Protein AF-A0A9P8JK04-F1 (afdb_monomer_lite)

Organism: Aureobasidium melanogenum (NCBI:txid46634)

pLDDT: mean 78.96, std 15.53, range [27.73, 97.88]

Sequence (634 aa):
MLDQQSTNPTVRAKPFRICLSLMDRWEVGGLIVPKILLPALKNAHEYSQASSPAQLEEVIRSASLFFDGVESSLIWSRLISVLLSSFDLRRSAEKDSLHGLEFLHFVIDRFDVRDEEMLLRHIPNTLLILLARLASILNEKQDDSERFMTLVLTFAQRLLRLLPPRAFEQDEKDGSHQSIWQAGNCSSVAKSLTQQYTRDDFEDNVTDIERLDRRRTAEYMLQSIIEVLRSALTSDAFTSQLGLITDCFVSIITKTPDSQAFRNADIYDTFKQALGKESLLQDSSIDQSSFLVISSIMSVIVASVAGSQSPYFSHEQVMDLQTHVLNGIWHHLSPFRPKYHVEAVRLIWQLESLTRAEHQVEARLALLVGDQSEVDGPEVASRFTVLWEHTMQSLSPRSEGSGRPLSRRPSVMPASGELGSNVDPERVLTRPLMLLLDSLNAEGTGAADVVRSWLQSLSSLDRVLYILCSKLQNDMDTFAREAGKKEARHRTRRNAEQSLDGVYFCLQHLRNLLRSPNEHMWLTLSNLQFNFSSTSRLGTSKVDAVEFLSRMCLKTLALQGHTIPQSLQHASLTILQTLLECPDSSVLKQLEIDDALISTLSKALKGPIGALQTVYLETISKALRLRATSGQNK

Foldseek 3Di:
DLPDPDQQLVVLQVVLQVLLVQLVVCVRNVVPCLVCVLSNLVSLVVSVVVHDPVSSVSNLVSNQSSVVSDDLLSVLLSLLVLQVVLLVCQPVPVPSSLSSLSSSVVCLVRYDQLPPCSQQPRLLLSLLLLLLSLLVVLVVPDAGDPSSLVSSLVSSVSSLVSHDLCSQPFDPPDPDDPPPDDLPDSNVVSVVSNVVSNDPDPDPPPPDPPRQTSNNSLLSSLLSLLSVQLSVLQDVHCLVCNLSSLLSNLSSLLSRAPHPSLLVSPCLVSLVNSLPPPVLLDPDPSVVSSLSSLLSVLSNQLSQCPRPPDRSDDPVSLVVSLLSSLVSLLSCLFPVNPVCLLVSLVSLLSSCVSVVVPLVSLVSLLVLLLPDDLVCLLRSLSSLLSSVQSVVVLVPPDPPDDDDPPDDDPRVDDCCDRSNPPDDVLVSCLNSLLSLLVVLVDPPGSSVVNNLVSCQVPPVVLSVLVSLLVQLVVLLVLLVVLVPDPPDDVVSVVSNLVSLVSNLSSLVSLLSNLVDDDPVNLVSQQPHWDFDDDPDPDDGDTDGNLVSLLVSLLSLLPDDDPRRDPSSVLSSLSSLQSSLVRPPCPSVLVVPSLVSLVVSVVVPVVDDPVPCVVSSVSSSVSSVVSNVVVVPPD

Radius of gyration: 35.41 Å; chains: 1; bounding box: 81×67×96 Å

Secondary structure (DSSP, 8-state):
-TT-----HHHHHHHHHHHHHHHTSHHHHHHHHHHHHHHHHHHHHHHHHHS-HHHHHHHHHHHHHHHHTS-HHHHHHHHHHHHHHHHHHTTT-HHHHHHHHHHHHHHHHHS----HHIIIIIHHHHHHHHHHHHHHHHHTT----HHHHHHHHHHHHHHHHH--GGGGSPPTT-TT------SS-HHHHHHHHHHHHH-S---S---S-----HHHHHHHHHHHHHHHHHHHHHSSTTGGGHHHHHHHHHHHHTTSTT-HHHHHT-HHHHHHHHHT-GGGSS-STTHHHHHHHHHHHHHHHHHHHSSSSS-SS-HHHHHHHHHHHHHHHHHHTSTT-GGGHHHHHHHHHHHHHHHGGGTHHHHHHHHHHH---TTTHHHHHHHHHHHHHHHHHHHS---S-----------SS----SS-TT--HHHHHHHHHHHHHHGGGSTT-HHHHHHHHHHHH-TTHHHHHHHHHHHHHHHHHHHHHHHT-SS--HHHHHHHHHHHHHHHHHHHHHHHHTTS--HHHHHHHHH-EEEE--SSSS--EEEEHHHHHHHHHHHHHH--STT--HHHHHHHHHHHHHHTT-S-TTTGGGGTHHHHHHHHHHHHTTSS-TTTHHHHHHHHHHHHHHHHGGGS--

Structure (mmCIF, N/CA/C/O backbone):
data_AF-A0A9P8JK04-F1
#
_entry.id   AF-A0A9P8JK04-F1
#
loop_
_atom_site.group_PDB
_atom_site.id
_atom_site.type_symbol
_atom_site.label_atom_id
_atom_site.label_alt_id
_atom_site.label_comp_id
_atom_site.label_asym_id
_atom_site.label_entity_id
_atom_site.label_seq_id
_atom_site.pdbx_PDB_ins_code
_atom_site.Cartn_x
_atom_site.Cartn_y
_atom_site.Cartn_z
_atom_site.occupancy
_atom_site.B_iso_or_equiv
_atom_site.auth_seq_id
_atom_site.auth_comp_id
_atom_site.auth_asym_id
_atom_site.auth_atom_id
_atom_site.pdbx_PDB_model_num
ATOM 1 N N . MET A 1 1 ? -26.302 -12.594 41.861 1.00 75.31 1 MET A N 1
ATOM 2 C CA . MET A 1 1 ? -26.714 -13.441 40.711 1.00 75.31 1 MET A CA 1
ATOM 3 C C . MET A 1 1 ? -25.664 -13.423 39.617 1.00 75.31 1 MET A C 1
ATOM 5 O O . MET A 1 1 ? -25.270 -14.500 39.204 1.00 75.31 1 MET A O 1
ATOM 9 N N . LEU A 1 2 ? -25.191 -12.248 39.182 1.00 79.31 2 LEU A N 1
ATOM 10 C CA . LEU A 1 2 ? -24.079 -12.147 38.227 1.00 79.31 2 LEU A CA 1
ATOM 11 C C . LEU A 1 2 ? -22.809 -12.861 38.733 1.00 79.31 2 LEU A C 1
ATOM 13 O O . LEU A 1 2 ? -22.200 -13.607 37.977 1.00 79.31 2 LEU A O 1
ATOM 17 N N . ASP A 1 3 ? -22.504 -12.781 40.030 1.00 76.75 3 ASP A N 1
ATOM 18 C CA . ASP A 1 3 ? -21.327 -13.453 40.619 1.00 76.75 3 ASP A CA 1
ATOM 19 C C . ASP A 1 3 ? -21.435 -14.991 40.703 1.00 76.75 3 ASP A C 1
ATOM 21 O O . ASP A 1 3 ? -20.492 -15.665 41.113 1.00 76.75 3 ASP A O 1
ATOM 25 N N . GLN A 1 4 ? -22.582 -15.586 40.349 1.00 76.56 4 GLN A N 1
ATOM 26 C CA . GLN A 1 4 ? -22.747 -17.041 40.403 1.00 76.56 4 GLN A CA 1
ATOM 27 C C . GLN A 1 4 ? -22.043 -17.704 39.214 1.00 76.56 4 GLN A C 1
ATOM 29 O O . GLN A 1 4 ? -22.494 -17.607 38.072 1.00 76.56 4 GLN A O 1
ATOM 34 N N . GLN A 1 5 ? -20.971 -18.451 39.491 1.00 73.00 5 GLN A N 1
ATOM 35 C CA . GLN A 1 5 ? -20.204 -19.184 38.482 1.00 73.00 5 GLN A CA 1
ATOM 36 C C . GLN A 1 5 ? -20.902 -20.480 38.017 1.00 73.00 5 GLN A C 1
ATOM 38 O O . GLN A 1 5 ? -20.411 -21.584 38.229 1.00 73.00 5 GLN A O 1
ATOM 43 N N . SER A 1 6 ? -22.076 -20.366 37.388 1.00 78.38 6 SER A N 1
ATOM 44 C CA . SER A 1 6 ? -22.782 -21.518 36.805 1.00 78.38 6 SER A CA 1
ATOM 45 C C . SER A 1 6 ? -22.308 -21.810 35.378 1.00 78.38 6 SER A C 1
ATOM 47 O O . SER A 1 6 ? -22.097 -20.885 34.593 1.00 78.38 6 SER A O 1
ATOM 49 N N . THR A 1 7 ? -22.185 -23.087 35.013 1.00 78.81 7 THR A N 1
ATOM 50 C CA . THR A 1 7 ? -21.961 -23.526 33.623 1.00 78.81 7 THR A CA 1
ATOM 51 C C . THR A 1 7 ? -23.256 -23.571 32.807 1.00 78.81 7 THR A C 1
ATOM 53 O O . THR A 1 7 ? -23.205 -23.609 31.579 1.00 78.81 7 THR A O 1
ATOM 56 N N . ASN A 1 8 ? -24.419 -23.530 33.470 1.00 85.81 8 ASN A N 1
ATOM 57 C CA . ASN A 1 8 ? -25.722 -23.633 32.824 1.00 85.81 8 ASN A CA 1
ATOM 58 C C . ASN A 1 8 ? -26.101 -22.303 32.128 1.00 85.81 8 ASN A C 1
ATOM 60 O O . ASN A 1 8 ? -26.261 -21.286 32.819 1.00 85.81 8 ASN A O 1
ATOM 64 N N . PRO A 1 9 ? -26.295 -22.297 30.793 1.00 87.19 9 PRO A N 1
ATOM 65 C CA . PRO A 1 9 ? -26.578 -21.081 30.031 1.00 87.19 9 PRO A CA 1
ATOM 66 C C . PRO A 1 9 ? -27.892 -20.418 30.453 1.00 87.19 9 PRO A C 1
ATOM 68 O O . PRO A 1 9 ? -27.968 -19.197 30.548 1.00 87.19 9 PRO A O 1
ATOM 71 N N . THR A 1 10 ? -28.914 -21.186 30.829 1.00 87.50 10 THR A N 1
ATOM 72 C CA . THR A 1 10 ? -30.203 -20.632 31.257 1.00 87.50 10 THR A CA 1
ATOM 73 C C . THR A 1 10 ? -30.091 -19.878 32.587 1.00 87.50 10 THR A C 1
ATOM 75 O O . THR A 1 10 ? -30.724 -18.835 32.771 1.00 87.50 10 THR A O 1
ATOM 78 N N . VAL A 1 11 ? -29.247 -20.360 33.510 1.00 87.94 11 VAL A N 1
ATOM 79 C CA . VAL A 1 11 ? -28.956 -19.670 34.782 1.00 87.94 11 VAL A CA 1
ATOM 80 C C . VAL A 1 11 ? -28.175 -18.383 34.520 1.00 87.94 11 VAL A C 1
ATOM 82 O O . VAL A 1 11 ? -28.489 -17.351 35.113 1.00 87.94 11 VAL A O 1
ATOM 85 N N . ARG A 1 12 ? -27.218 -18.421 33.585 1.00 88.44 12 ARG A N 1
ATOM 86 C CA . ARG A 1 12 ? -26.421 -17.260 33.156 1.00 88.44 12 ARG A CA 1
ATOM 87 C C . ARG A 1 12 ? -27.214 -16.225 32.360 1.00 88.44 12 ARG A C 1
ATOM 89 O O . ARG A 1 12 ? -26.926 -15.041 32.463 1.00 88.44 12 ARG A O 1
ATOM 96 N N . ALA A 1 13 ? -28.244 -16.640 31.629 1.00 90.19 13 ALA A N 1
ATOM 97 C CA . ALA A 1 13 ? -29.138 -15.751 30.890 1.00 90.19 13 ALA A CA 1
ATOM 98 C C . ALA A 1 13 ? -30.152 -15.025 31.797 1.00 90.19 13 ALA A C 1
ATOM 100 O O . ALA A 1 13 ? -30.660 -13.959 31.445 1.00 90.19 13 ALA A O 1
ATOM 101 N N . LYS A 1 14 ? -30.473 -15.597 32.967 1.00 91.31 14 LYS A N 1
ATOM 102 C CA . LYS A 1 14 ? -31.517 -15.094 33.873 1.00 91.31 14 LYS A CA 1
ATOM 103 C C . LYS A 1 14 ? -31.311 -13.635 34.327 1.00 91.31 14 LYS A C 1
ATOM 105 O O . LYS A 1 14 ? -32.299 -12.904 34.292 1.00 91.31 14 LYS A O 1
ATOM 110 N N . PRO A 1 15 ? -30.104 -13.175 34.719 1.00 91.12 15 PRO A N 1
ATOM 111 C CA . PRO A 1 15 ? -29.872 -11.776 35.077 1.00 91.12 15 PRO A CA 1
ATOM 112 C C . PRO A 1 15 ? -30.250 -10.802 33.957 1.00 91.12 15 PRO A C 1
ATOM 114 O O . PRO A 1 15 ? -30.950 -9.835 34.227 1.00 91.12 15 PRO A O 1
ATOM 117 N N . PHE A 1 16 ? -29.886 -11.096 32.704 1.00 92.00 16 PHE A N 1
ATOM 118 C CA . PHE A 1 16 ? -30.214 -10.238 31.559 1.00 92.00 16 PHE A CA 1
ATOM 119 C C . PHE A 1 16 ? -31.722 -10.136 31.324 1.00 92.00 16 PHE A C 1
ATOM 121 O O . PHE A 1 16 ? -32.234 -9.047 31.095 1.00 92.00 16 PHE A O 1
ATOM 128 N N . ARG A 1 17 ? -32.458 -11.247 31.465 1.00 91.25 17 ARG A N 1
ATOM 129 C CA . ARG A 1 17 ? -33.930 -11.249 31.355 1.00 91.25 17 ARG A CA 1
ATOM 130 C C . ARG A 1 17 ? -34.595 -10.425 32.460 1.00 91.25 17 ARG A C 1
ATOM 132 O O . ARG A 1 17 ? -35.597 -9.766 32.204 1.00 91.25 17 ARG A O 1
ATOM 139 N N . ILE A 1 18 ? -34.036 -10.448 33.673 1.00 90.31 18 ILE A N 1
ATOM 140 C CA . ILE A 1 18 ? -34.509 -9.607 34.782 1.00 90.31 18 ILE A CA 1
ATOM 141 C C . ILE A 1 18 ? -34.219 -8.135 34.477 1.00 90.31 18 ILE A C 1
ATOM 143 O O . ILE A 1 18 ? -35.125 -7.315 34.584 1.00 90.31 18 ILE A O 1
ATOM 147 N N . CYS A 1 19 ? -32.995 -7.800 34.061 1.00 89.19 19 CYS A N 1
ATOM 148 C CA . CYS A 1 19 ? -32.634 -6.432 33.693 1.00 89.19 19 CYS A CA 1
ATOM 149 C C . CYS A 1 19 ? -33.526 -5.892 32.570 1.00 89.19 19 CYS A C 1
ATOM 151 O O . CYS A 1 19 ? -34.046 -4.793 32.712 1.00 89.19 19 CYS A O 1
ATOM 153 N N . LEU A 1 20 ? -33.796 -6.692 31.536 1.00 88.81 20 LEU A N 1
ATOM 154 C CA . LEU A 1 20 ? -34.736 -6.349 30.468 1.00 88.81 20 LEU A CA 1
ATOM 155 C C . LEU A 1 20 ? -36.134 -6.023 31.019 1.00 88.81 20 LEU A C 1
ATOM 157 O O . LEU A 1 20 ? -36.663 -4.958 30.737 1.00 88.81 20 LEU A O 1
ATOM 161 N N . SER A 1 21 ? -36.689 -6.873 31.893 1.00 88.50 21 SER A N 1
ATOM 162 C CA . SER A 1 21 ? -38.005 -6.614 32.508 1.00 88.50 21 SER A CA 1
ATOM 163 C C . SER A 1 21 ? -38.049 -5.373 33.410 1.00 88.50 21 SER A C 1
ATOM 165 O O . SER A 1 21 ? -39.118 -4.815 33.646 1.00 88.50 21 SER A O 1
ATOM 167 N N . LEU A 1 22 ? -36.900 -4.941 33.946 1.00 86.06 22 LEU A N 1
ATOM 168 C CA . LEU A 1 22 ? -36.801 -3.716 34.741 1.00 86.06 22 LEU A CA 1
ATOM 169 C C . LEU A 1 22 ? -36.769 -2.464 33.861 1.00 86.06 22 LEU A C 1
ATOM 171 O O . LEU A 1 22 ? -37.192 -1.409 34.325 1.00 86.06 22 LEU A O 1
ATOM 175 N N . MET A 1 23 ? -36.302 -2.567 32.615 1.00 80.81 23 MET A N 1
ATOM 176 C CA . MET A 1 23 ? -36.300 -1.436 31.681 1.00 80.81 23 MET A CA 1
ATOM 177 C C . MET A 1 23 ? -37.701 -1.064 31.203 1.00 80.81 23 MET A C 1
ATOM 179 O O . MET A 1 23 ? -37.965 0.117 31.007 1.00 80.81 23 MET A O 1
ATOM 183 N N . ASP A 1 24 ? -38.632 -2.024 31.153 1.00 79.50 24 ASP A N 1
ATOM 184 C CA . ASP A 1 24 ? -40.055 -1.751 30.895 1.00 79.50 24 ASP A CA 1
ATOM 185 C C . ASP A 1 24 ? -40.673 -0.796 31.944 1.00 79.50 24 ASP A C 1
ATOM 187 O O . ASP A 1 24 ? -41.734 -0.211 31.724 1.00 79.50 24 ASP A O 1
ATOM 191 N N . ARG A 1 25 ? -40.014 -0.622 33.101 1.00 85.12 25 ARG A N 1
ATOM 192 C CA . ARG A 1 25 ? -40.372 0.340 34.153 1.00 85.12 25 ARG A CA 1
ATOM 193 C C . ARG A 1 25 ? -39.241 1.340 34.376 1.00 85.12 25 ARG A C 1
ATOM 195 O O . ARG A 1 25 ? -38.474 1.217 35.334 1.00 85.12 25 ARG A O 1
ATOM 202 N N . TRP A 1 26 ? -39.173 2.348 33.511 1.00 75.12 26 TRP A N 1
ATOM 203 C CA . TRP A 1 26 ? -38.112 3.364 33.474 1.00 75.12 26 TRP A CA 1
ATOM 204 C C . TRP A 1 26 ? -37.791 4.015 34.838 1.00 75.12 26 TRP A C 1
ATOM 206 O O . TRP A 1 26 ? -36.623 4.253 35.127 1.00 75.12 26 TRP A O 1
ATOM 216 N N . GLU A 1 27 ? -38.778 4.208 35.721 1.00 78.88 27 GLU A N 1
ATOM 217 C CA . GLU A 1 27 ? -38.606 4.776 37.075 1.00 78.88 27 GLU A CA 1
ATOM 218 C C . GLU A 1 27 ? -37.640 3.964 37.957 1.00 78.88 27 GLU A C 1
ATOM 220 O O . GLU A 1 27 ? -36.903 4.504 38.780 1.00 78.88 27 GLU A O 1
ATOM 225 N N . VAL A 1 28 ? -37.649 2.640 37.787 1.00 80.19 28 VAL A N 1
ATOM 226 C CA . VAL A 1 28 ? -36.801 1.702 38.533 1.00 80.19 28 VAL A CA 1
ATOM 227 C C . VAL A 1 28 ? -35.581 1.324 37.697 1.00 80.19 28 VAL A C 1
ATOM 229 O O . VAL A 1 28 ? -34.461 1.285 38.212 1.00 80.19 28 VAL A O 1
ATOM 232 N N . GLY A 1 29 ? -35.784 1.078 36.399 1.00 79.44 29 GLY A N 1
ATOM 233 C CA . GLY A 1 29 ? -34.726 0.761 35.446 1.00 79.44 29 GLY A CA 1
ATOM 234 C C . GLY A 1 29 ? -33.650 1.845 35.389 1.00 79.44 29 GLY A C 1
ATOM 235 O O . GLY A 1 29 ? -32.470 1.524 35.517 1.00 79.44 29 GLY A O 1
ATOM 236 N N . GLY A 1 30 ? -34.038 3.120 35.318 1.00 78.81 30 GLY A N 1
ATOM 237 C CA . GLY A 1 30 ? -33.115 4.255 35.210 1.00 78.81 30 GLY A CA 1
ATOM 238 C C . GLY A 1 30 ? -32.144 4.394 36.386 1.00 78.81 30 GLY A C 1
ATOM 239 O O . GLY A 1 30 ? -31.010 4.817 36.200 1.00 78.81 30 GLY A O 1
ATOM 240 N N . LEU A 1 31 ? -32.522 3.957 37.593 1.00 82.44 31 LEU A N 1
ATOM 241 C CA . LEU A 1 31 ? -31.644 4.004 38.773 1.00 82.44 31 LEU A CA 1
ATOM 242 C C . LEU A 1 31 ? -30.716 2.786 38.887 1.00 82.44 31 LEU A C 1
ATOM 244 O O . LEU A 1 31 ? -29.639 2.859 39.490 1.00 82.44 31 LEU A O 1
ATOM 248 N N . ILE A 1 32 ? -31.147 1.644 38.350 1.00 85.12 32 ILE A N 1
ATOM 249 C CA . ILE A 1 32 ? -30.476 0.353 38.525 1.00 85.12 32 ILE A CA 1
ATOM 250 C C . ILE A 1 32 ? -29.540 0.050 37.352 1.00 85.12 32 ILE A C 1
ATOM 252 O O . ILE A 1 32 ? -28.391 -0.354 37.561 1.00 85.12 32 ILE A O 1
ATOM 256 N N . VAL A 1 33 ? -30.010 0.246 36.120 1.00 86.06 33 VAL A N 1
ATOM 257 C CA . VAL A 1 33 ? -29.295 -0.107 34.886 1.00 86.06 33 VAL A CA 1
ATOM 258 C C . VAL A 1 33 ? -27.918 0.555 34.803 1.00 86.06 33 VAL A C 1
ATOM 260 O O . VAL A 1 33 ? -26.960 -0.179 34.543 1.00 86.06 33 VAL A O 1
ATOM 263 N N . PRO A 1 34 ? -27.730 1.852 35.136 1.00 85.69 34 PRO A N 1
ATOM 264 C CA . PRO A 1 34 ? -26.405 2.466 35.099 1.00 85.69 34 PRO A CA 1
ATOM 265 C C . PRO A 1 34 ? -25.364 1.762 35.966 1.00 85.69 34 PRO A C 1
ATOM 267 O O . PRO A 1 34 ? -24.182 1.781 35.625 1.00 85.69 34 PRO A O 1
ATOM 270 N N . LYS A 1 35 ? -25.780 1.137 37.074 1.00 86.75 35 LYS A N 1
ATOM 271 C CA . LYS A 1 35 ? -24.888 0.432 38.007 1.00 86.75 35 LYS A CA 1
ATOM 272 C C . LYS A 1 35 ? -24.663 -1.028 37.616 1.00 86.75 35 LYS A C 1
ATOM 274 O O . LYS A 1 35 ? -23.612 -1.579 37.927 1.00 86.75 35 LYS A O 1
ATOM 279 N N . ILE A 1 36 ? -25.631 -1.656 36.946 1.00 90.25 36 ILE A N 1
ATOM 280 C CA . ILE A 1 36 ? -25.599 -3.091 36.621 1.00 90.25 36 ILE A CA 1
ATOM 281 C C . ILE A 1 36 ? -25.078 -3.370 35.208 1.00 90.25 36 ILE A C 1
ATOM 283 O O . ILE A 1 36 ? -24.515 -4.441 34.991 1.00 90.25 36 ILE A O 1
ATOM 287 N N . LEU A 1 37 ? -25.194 -2.424 34.270 1.00 91.44 37 LEU A N 1
ATOM 288 C CA . LEU A 1 37 ? -24.812 -2.615 32.868 1.00 91.44 37 LEU A CA 1
ATOM 289 C C . LEU A 1 37 ? -23.386 -3.157 32.716 1.00 91.44 37 LEU A C 1
ATOM 291 O O . LEU A 1 37 ? -23.182 -4.226 32.143 1.00 91.44 37 LEU A O 1
ATOM 295 N N . LEU A 1 38 ? -22.398 -2.447 33.266 1.00 92.38 38 LEU A N 1
ATOM 296 C CA . LEU A 1 38 ? -20.997 -2.835 33.124 1.00 92.38 38 LEU A CA 1
ATOM 297 C C . LEU A 1 38 ? -20.685 -4.187 33.805 1.00 92.38 38 LEU A C 1
ATOM 299 O O . LEU A 1 38 ? -20.097 -5.042 33.139 1.00 92.38 38 LEU A O 1
ATOM 303 N N . PRO A 1 39 ? -21.102 -4.449 35.064 1.00 93.25 39 PRO A N 1
ATOM 304 C CA . PRO A 1 39 ? -20.987 -5.781 35.667 1.00 93.25 39 PRO A CA 1
ATOM 305 C C . PRO A 1 39 ? -21.652 -6.898 34.853 1.00 93.25 39 PRO A C 1
ATOM 307 O O . PRO A 1 39 ? -21.093 -7.987 34.730 1.00 93.25 39 PRO A O 1
ATOM 310 N N . ALA A 1 40 ? -22.828 -6.643 34.274 1.00 92.62 40 ALA A N 1
ATOM 311 C CA . ALA A 1 40 ? -23.553 -7.632 33.482 1.00 92.62 40 ALA A CA 1
ATOM 312 C C . ALA A 1 40 ? -22.804 -7.983 32.189 1.00 92.62 40 ALA A C 1
ATOM 314 O O . ALA A 1 40 ? -22.634 -9.161 31.875 1.00 92.62 40 ALA A O 1
ATOM 315 N N . LEU A 1 41 ? -22.294 -6.980 31.469 1.00 94.38 41 LEU A N 1
ATOM 316 C CA . LEU A 1 41 ? -21.509 -7.204 30.255 1.00 94.38 41 LEU A CA 1
ATOM 317 C C . LEU A 1 41 ? -20.174 -7.897 30.555 1.00 94.38 41 LEU A C 1
ATOM 319 O O . LEU A 1 41 ? -19.798 -8.820 29.831 1.00 94.38 41 LEU A O 1
ATOM 323 N N . LYS A 1 42 ? -19.474 -7.515 31.634 1.00 93.38 42 LYS A N 1
ATOM 324 C CA . LYS A 1 42 ? -18.245 -8.206 32.066 1.00 93.38 42 LYS A CA 1
ATOM 325 C C . LYS A 1 42 ? -18.510 -9.678 32.375 1.00 93.38 42 LYS A C 1
ATOM 327 O O . LYS A 1 42 ? -17.757 -10.537 31.931 1.00 93.38 42 LYS A O 1
ATOM 332 N N . ASN A 1 43 ? -19.633 -9.985 33.023 1.00 91.56 43 ASN A N 1
ATOM 333 C CA . ASN A 1 43 ? -20.027 -11.369 33.277 1.00 91.56 43 ASN A CA 1
ATOM 334 C C . ASN A 1 43 ? -20.262 -12.170 31.987 1.00 91.56 43 ASN A C 1
ATOM 336 O O . ASN A 1 43 ? -19.874 -13.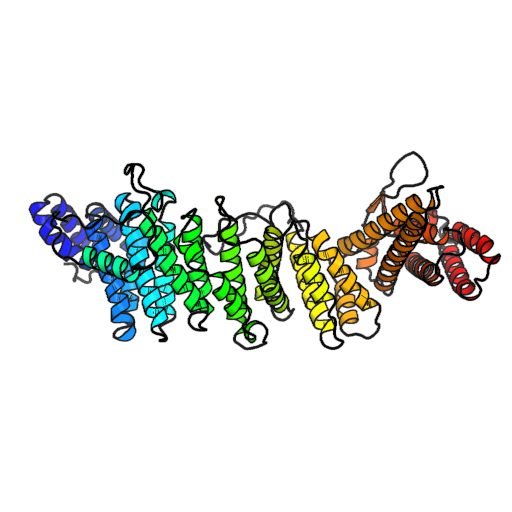336 31.913 1.00 91.56 43 ASN A O 1
ATOM 340 N N . ALA A 1 44 ? -20.866 -11.558 30.960 1.00 92.69 44 ALA A N 1
ATOM 341 C CA . ALA A 1 44 ? -21.007 -12.192 29.647 1.00 92.69 44 ALA A CA 1
ATOM 342 C C . ALA A 1 44 ? -19.642 -12.447 28.988 1.00 92.69 44 ALA A C 1
ATOM 344 O O . ALA A 1 44 ? -19.431 -13.513 28.405 1.00 92.69 44 ALA A O 1
ATOM 345 N N . HIS A 1 45 ? -18.705 -11.504 29.112 1.00 94.31 45 HIS A N 1
ATOM 346 C CA . HIS A 1 45 ? -17.345 -11.661 28.604 1.00 94.31 45 HIS A CA 1
ATOM 347 C C . HIS A 1 45 ? -16.593 -12.799 29.305 1.00 94.31 45 HIS A C 1
ATOM 349 O O . HIS A 1 45 ? -16.072 -13.687 28.632 1.00 94.31 45 HIS A O 1
ATOM 355 N N . GLU A 1 46 ? -16.612 -12.849 30.636 1.00 91.31 46 GLU A N 1
ATOM 356 C CA . GLU A 1 46 ? -16.022 -13.944 31.417 1.00 91.31 46 GLU A CA 1
ATOM 357 C C . GLU A 1 46 ? -16.639 -15.298 31.045 1.00 91.31 46 GLU A C 1
ATOM 359 O O . GLU A 1 46 ? -15.931 -16.286 30.848 1.00 91.31 46 GLU A O 1
ATOM 364 N N . TYR A 1 47 ? -17.966 -15.350 30.879 1.00 91.00 47 TYR A N 1
ATOM 365 C CA . TYR A 1 47 ? -18.642 -16.569 30.443 1.00 91.00 47 TYR A CA 1
ATOM 366 C C . TYR A 1 47 ? -18.193 -17.005 29.042 1.00 91.00 47 TYR A C 1
ATOM 368 O O . TYR A 1 47 ? -18.031 -18.201 28.804 1.00 91.00 47 TYR A O 1
ATOM 376 N N . SER A 1 48 ? -17.927 -16.064 28.129 1.00 90.88 48 SER A N 1
ATOM 377 C CA . SER A 1 48 ? -17.434 -16.367 26.776 1.00 90.88 48 SER A CA 1
ATOM 378 C C . SER A 1 48 ? -16.062 -17.042 26.759 1.00 90.88 48 SER A C 1
ATOM 380 O O . SER A 1 48 ? -15.775 -17.804 25.840 1.00 90.88 48 SER A O 1
ATOM 382 N N . GLN A 1 49 ? -15.243 -16.821 27.790 1.00 88.12 49 GLN A N 1
ATOM 383 C CA . GLN A 1 49 ? -13.929 -17.451 27.920 1.00 88.12 49 GLN A CA 1
ATOM 384 C C . GLN A 1 49 ? -14.013 -18.892 28.449 1.00 88.12 49 GLN A C 1
ATOM 386 O O . GLN A 1 49 ? -13.115 -19.691 28.196 1.00 88.12 49 GLN A O 1
ATOM 391 N N . ALA A 1 50 ? -15.083 -19.236 29.176 1.00 86.06 50 ALA A N 1
ATOM 392 C CA . ALA A 1 50 ? -15.226 -20.521 29.865 1.00 86.06 50 ALA A CA 1
ATOM 393 C C . ALA A 1 50 ? -16.269 -21.471 29.242 1.00 86.06 50 ALA A C 1
ATOM 395 O O . ALA A 1 50 ? -16.365 -22.627 29.657 1.00 86.06 50 ALA A O 1
ATOM 396 N N . SER A 1 51 ? -17.080 -21.001 28.291 1.00 87.62 51 SER A N 1
ATOM 397 C CA . SER A 1 51 ? -18.222 -21.743 27.740 1.00 87.62 51 SER A CA 1
ATOM 398 C C . SER A 1 51 ? -18.008 -22.212 26.301 1.00 87.62 51 SER A C 1
ATOM 400 O O . SER A 1 51 ? -17.174 -21.693 25.560 1.00 87.62 51 SER A O 1
ATOM 402 N N . SER A 1 52 ? -18.785 -23.219 25.890 1.00 88.38 52 SER A N 1
ATOM 403 C CA . SER A 1 52 ? -18.830 -23.643 24.487 1.00 88.38 52 SER A CA 1
ATOM 404 C C . SER A 1 52 ? -19.587 -22.623 23.615 1.00 88.38 52 SER A C 1
ATOM 406 O O . SER A 1 52 ? -20.491 -21.952 24.120 1.00 88.38 52 SER A O 1
ATOM 408 N N . PRO A 1 53 ? -19.305 -22.535 22.297 1.00 87.94 53 PRO A N 1
ATOM 409 C CA . PRO A 1 53 ? -19.945 -21.557 21.411 1.00 87.94 53 PRO A CA 1
ATOM 410 C C . PRO A 1 53 ? -21.482 -21.588 21.437 1.00 87.94 53 PRO A C 1
ATOM 412 O O . PRO A 1 53 ? -22.112 -20.538 21.505 1.00 87.94 53 PRO A O 1
ATOM 415 N N . ALA A 1 54 ? -22.089 -22.780 21.466 1.00 87.25 54 ALA A N 1
ATOM 416 C CA . ALA A 1 54 ? -23.546 -22.933 21.499 1.00 87.25 54 ALA A CA 1
ATOM 417 C C . ALA A 1 54 ? -24.169 -22.451 22.823 1.00 87.25 54 ALA A C 1
ATOM 419 O O . ALA A 1 54 ? -25.239 -21.849 22.834 1.00 87.25 54 ALA A O 1
ATOM 420 N N . GLN A 1 55 ? -23.492 -22.691 23.951 1.00 88.25 55 GLN A N 1
ATOM 421 C CA . GLN A 1 55 ? -23.946 -22.211 25.261 1.00 88.25 55 GLN A CA 1
ATOM 422 C C . GLN A 1 55 ? -23.815 -20.692 25.376 1.00 88.25 55 GLN A C 1
ATOM 424 O O . GLN A 1 55 ? -24.680 -20.034 25.955 1.00 88.25 55 GLN A O 1
ATOM 429 N N . LEU A 1 56 ? -22.747 -20.134 24.803 1.00 90.25 56 LEU A N 1
ATOM 430 C CA . LEU A 1 56 ? -22.543 -18.696 24.742 1.00 90.25 56 LEU A CA 1
ATOM 431 C C . LEU A 1 56 ? -23.664 -18.010 23.954 1.00 90.25 56 LEU A C 1
ATOM 433 O O . LEU A 1 56 ? -24.202 -17.017 24.433 1.00 90.25 56 LEU A O 1
ATOM 437 N N . GLU A 1 57 ? -24.056 -18.543 22.794 1.00 91.31 57 GLU A N 1
ATOM 438 C CA . GLU A 1 57 ? -25.116 -17.952 21.963 1.00 91.31 57 GLU A CA 1
ATOM 439 C C . GLU A 1 57 ? -26.454 -17.802 22.701 1.00 91.31 57 GLU A C 1
ATOM 441 O O . GLU A 1 57 ? -27.120 -16.776 22.557 1.00 91.31 57 GLU A O 1
ATOM 446 N N . GLU A 1 58 ? -26.838 -18.760 23.553 1.00 89.56 58 GLU A N 1
ATOM 447 C CA . GLU A 1 58 ? -28.072 -18.648 24.346 1.00 89.56 58 GLU A CA 1
ATOM 448 C C . GLU A 1 58 ? -28.027 -17.459 25.324 1.00 89.56 58 GLU A C 1
ATOM 450 O O . GLU A 1 58 ? -29.016 -16.725 25.479 1.00 89.56 58 GLU A O 1
ATOM 455 N N . VAL A 1 59 ? -26.879 -17.260 25.979 1.00 92.38 59 VAL A N 1
ATOM 456 C CA . VAL A 1 59 ? -26.665 -16.157 26.924 1.00 92.38 59 VAL A CA 1
ATOM 457 C C . VAL A 1 59 ? -26.587 -14.831 26.179 1.00 92.38 59 VAL A C 1
ATOM 459 O O . VAL A 1 59 ? -27.289 -13.893 26.560 1.00 92.38 59 VAL A O 1
ATOM 462 N N . ILE A 1 60 ? -25.816 -14.773 25.087 1.00 94.50 60 ILE A N 1
ATOM 463 C CA . ILE A 1 60 ? -25.679 -13.578 24.248 1.00 94.50 60 ILE A CA 1
ATOM 464 C C . ILE A 1 60 ? -27.034 -13.148 23.705 1.00 94.50 60 ILE A C 1
ATOM 466 O O . ILE A 1 60 ? -27.354 -11.980 23.830 1.00 94.50 60 ILE A O 1
ATOM 470 N N . ARG A 1 61 ? -27.903 -14.060 23.251 1.00 93.62 61 ARG A N 1
ATOM 471 C CA . ARG A 1 61 ? -29.256 -13.691 22.797 1.00 93.62 61 ARG A CA 1
ATOM 472 C C . ARG A 1 61 ? -30.050 -12.922 23.857 1.00 93.62 61 ARG A C 1
ATOM 474 O O . ARG A 1 61 ? -30.772 -11.988 23.529 1.00 93.62 61 ARG A O 1
ATOM 481 N N . SER A 1 62 ? -29.946 -13.320 25.127 1.00 94.00 62 SER A N 1
ATOM 482 C CA . SER A 1 62 ? -30.637 -12.619 26.221 1.00 94.00 62 SER A CA 1
ATOM 483 C C . SER A 1 62 ? -29.929 -11.312 26.595 1.00 94.00 62 SER A C 1
ATOM 485 O O . SER A 1 62 ? -30.595 -10.342 26.942 1.00 94.00 62 SER A O 1
ATOM 487 N N . ALA A 1 63 ? -28.597 -11.286 26.521 1.00 94.75 63 ALA A N 1
ATOM 488 C CA . ALA A 1 63 ? -27.798 -10.095 26.780 1.00 94.75 63 ALA A CA 1
ATOM 489 C C . ALA A 1 63 ? -27.980 -9.023 25.695 1.00 94.75 63 ALA A C 1
ATOM 491 O O . ALA A 1 63 ? -28.064 -7.853 26.046 1.00 94.75 63 ALA A O 1
ATOM 492 N N . SER A 1 64 ? -28.087 -9.404 24.419 1.00 95.06 64 SER A N 1
ATOM 493 C CA . SER A 1 64 ? -28.341 -8.499 23.293 1.00 95.06 64 SER A CA 1
ATOM 494 C C . SER A 1 64 ? -29.688 -7.806 23.448 1.00 95.06 64 SER A C 1
ATOM 496 O O . SER A 1 64 ? -29.726 -6.591 23.430 1.00 95.06 64 SER A O 1
ATOM 498 N N . LEU A 1 65 ? -30.763 -8.542 23.761 1.00 92.94 65 LEU A N 1
ATOM 499 C CA . LEU A 1 65 ? -32.073 -7.922 24.012 1.00 92.94 65 LEU A CA 1
ATOM 500 C C . LEU A 1 65 ? -32.043 -6.905 25.160 1.00 92.94 65 LEU A C 1
ATOM 502 O O . LEU A 1 65 ? -32.730 -5.893 25.104 1.00 92.94 65 LEU A O 1
ATOM 506 N N . PHE A 1 66 ? -31.271 -7.185 26.214 1.00 92.94 66 PHE A N 1
ATOM 507 C CA . PHE A 1 66 ? -31.048 -6.210 27.277 1.00 92.94 66 PHE A CA 1
ATOM 508 C C . PHE A 1 66 ? -30.261 -5.002 26.759 1.00 92.94 66 PHE A C 1
ATOM 510 O O . PHE A 1 66 ? -30.696 -3.884 26.983 1.00 92.94 66 PHE A O 1
ATOM 517 N N . PHE A 1 67 ? -29.149 -5.223 26.056 1.00 94.44 67 PHE A N 1
ATOM 518 C CA . PHE A 1 67 ? -28.301 -4.170 25.496 1.00 94.44 67 PHE A CA 1
ATOM 519 C C . PHE A 1 67 ? -29.070 -3.234 24.554 1.00 94.44 67 PHE A C 1
ATOM 521 O O . PHE A 1 67 ? -28.962 -2.024 24.702 1.00 94.44 67 PHE A O 1
ATOM 528 N N . ASP A 1 68 ? -29.893 -3.787 23.662 1.00 92.31 68 ASP A N 1
ATOM 529 C CA . ASP A 1 68 ? -30.651 -3.044 22.648 1.00 92.31 68 ASP A CA 1
ATOM 530 C C . ASP A 1 68 ? -31.699 -2.094 23.252 1.00 92.31 68 ASP A C 1
ATOM 532 O O . ASP A 1 68 ? -32.139 -1.160 22.589 1.00 92.31 68 ASP A O 1
ATOM 536 N N . GLY A 1 69 ? -32.124 -2.322 24.499 1.00 88.94 69 GLY A N 1
ATOM 537 C CA . GLY A 1 69 ? -33.046 -1.417 25.188 1.00 88.94 69 GLY A CA 1
ATOM 538 C C . GLY A 1 69 ? -32.371 -0.442 26.160 1.00 88.94 69 GLY A C 1
ATOM 539 O O . GLY A 1 69 ? -33.076 0.300 26.842 1.00 88.94 69 GLY A O 1
ATOM 540 N N . VAL A 1 70 ? -31.038 -0.448 26.265 1.00 90.31 70 VAL A N 1
ATOM 541 C CA . VAL A 1 70 ? -30.287 0.525 27.072 1.00 90.31 70 VAL A CA 1
ATOM 542 C C . VAL A 1 70 ? -29.941 1.740 26.215 1.00 90.31 70 VAL A C 1
ATOM 544 O O . VAL A 1 70 ? -29.566 1.609 25.055 1.00 90.31 70 VAL A O 1
ATOM 547 N N . GLU A 1 71 ? -30.009 2.933 26.803 1.00 88.62 71 GLU A N 1
ATOM 548 C CA . GLU A 1 71 ? -29.646 4.176 26.122 1.00 88.62 71 GLU A CA 1
ATOM 549 C C . GLU A 1 71 ? -28.192 4.180 25.621 1.00 88.62 71 GLU A C 1
ATOM 551 O O . GLU A 1 71 ? -27.245 3.866 26.355 1.00 88.62 71 GLU A O 1
ATOM 556 N N . SER A 1 72 ? -28.013 4.626 24.375 1.00 91.31 72 SER A N 1
ATOM 557 C CA . SER A 1 72 ? -26.718 4.750 23.701 1.00 91.31 72 SER A CA 1
ATOM 558 C C . SER A 1 72 ? -25.701 5.556 24.518 1.00 91.31 72 SER A C 1
ATOM 560 O O . SER A 1 72 ? -24.562 5.120 24.706 1.00 91.31 72 SER A O 1
ATOM 562 N N . SER A 1 73 ? -26.112 6.689 25.087 1.00 88.62 73 SER A N 1
ATOM 563 C CA . SER A 1 73 ? -25.257 7.549 25.916 1.00 88.62 73 SER A CA 1
ATOM 564 C C . SER A 1 73 ? -24.665 6.811 27.126 1.00 88.62 73 SER A C 1
ATOM 566 O O . SER A 1 73 ? -23.471 6.949 27.413 1.00 88.62 73 SER A O 1
ATOM 568 N N . LEU A 1 74 ? -25.468 5.976 27.792 1.00 88.94 74 LEU A N 1
ATOM 569 C CA . LEU A 1 74 ? -25.070 5.184 28.951 1.00 88.94 74 LEU A CA 1
ATOM 570 C C . LEU A 1 74 ? -24.160 4.013 28.573 1.00 88.94 74 LEU A C 1
ATOM 572 O O . LEU A 1 74 ? -23.195 3.725 29.283 1.00 88.94 74 LEU A O 1
ATOM 576 N N . ILE A 1 75 ? -24.438 3.341 27.455 1.00 93.00 75 ILE A N 1
ATOM 577 C CA . ILE A 1 75 ? -23.550 2.296 26.933 1.00 93.00 75 ILE A CA 1
ATOM 578 C C . ILE A 1 75 ? -22.161 2.893 26.705 1.00 93.00 75 ILE A C 1
ATOM 580 O O . ILE A 1 75 ? -21.167 2.408 27.253 1.00 93.00 75 ILE A O 1
ATOM 584 N N . TRP A 1 76 ? -22.087 3.981 25.942 1.00 93.75 76 TRP A N 1
ATOM 585 C CA . TRP A 1 76 ? -20.813 4.560 25.537 1.00 93.75 76 TRP A CA 1
ATOM 586 C C . TRP A 1 76 ? -20.068 5.253 26.679 1.00 93.75 76 TRP A C 1
ATOM 588 O O . TRP A 1 76 ? -18.841 5.171 26.706 1.00 93.75 76 TRP A O 1
ATOM 598 N N . SER A 1 77 ? -20.750 5.823 27.679 1.00 91.94 77 SER A N 1
ATOM 599 C CA . SER A 1 77 ? -20.083 6.319 28.894 1.00 91.94 77 SER A CA 1
ATOM 600 C C . SER A 1 77 ? -19.365 5.195 29.648 1.00 91.94 77 SER A C 1
ATOM 602 O O . SER A 1 77 ? -18.205 5.340 30.045 1.00 91.94 77 SER A O 1
ATOM 604 N N . ARG A 1 78 ? -20.007 4.023 29.779 1.00 93.25 78 ARG A N 1
ATOM 605 C CA . ARG A 1 78 ? -19.402 2.848 30.417 1.00 93.25 78 ARG A CA 1
ATOM 606 C C . ARG A 1 78 ? -18.256 2.283 29.585 1.00 93.25 78 ARG A C 1
ATOM 608 O O . ARG A 1 78 ? -17.210 1.983 30.159 1.00 93.25 78 ARG A O 1
ATOM 615 N N . LEU A 1 79 ? -18.385 2.194 28.262 1.00 95.56 79 LEU A N 1
ATOM 616 C CA . LEU A 1 79 ? -17.288 1.739 27.396 1.00 95.56 79 LEU A CA 1
ATOM 617 C C . LEU A 1 79 ? -16.086 2.695 27.421 1.00 95.56 79 LEU A C 1
ATOM 619 O O . LEU A 1 79 ? -14.953 2.239 27.574 1.00 95.56 79 LEU A O 1
ATOM 623 N N . ILE A 1 80 ? -16.315 4.010 27.365 1.00 95.19 80 ILE A N 1
ATOM 624 C CA . ILE A 1 80 ? -15.253 5.019 27.492 1.00 95.19 80 ILE A CA 1
ATOM 625 C C . ILE A 1 80 ? -14.578 4.914 28.863 1.00 95.19 80 ILE A C 1
ATOM 627 O O . ILE A 1 80 ? -13.353 4.963 28.939 1.00 95.19 80 ILE A O 1
ATOM 631 N N . SER A 1 81 ? -15.335 4.690 29.943 1.00 94.25 81 SER A N 1
ATOM 632 C CA . SER A 1 81 ? -14.741 4.496 31.274 1.00 94.25 81 SER A CA 1
ATOM 633 C C . SER A 1 81 ? -13.780 3.299 31.318 1.00 94.25 81 SER A C 1
ATOM 635 O O . SER A 1 81 ? -12.689 3.408 31.878 1.00 94.25 81 SER A O 1
ATOM 637 N N . VAL A 1 82 ? -14.128 2.185 30.656 1.00 96.31 82 VAL A N 1
ATOM 638 C CA . VAL A 1 82 ? -13.243 1.017 30.553 1.00 96.31 82 VAL A CA 1
ATOM 639 C C . VAL A 1 82 ? -12.012 1.351 29.718 1.00 96.31 82 VAL A C 1
ATOM 641 O O . VAL A 1 82 ? -10.902 1.072 30.160 1.00 96.31 82 VAL A O 1
ATOM 644 N N . LEU A 1 83 ? -12.186 2.008 28.568 1.00 96.81 83 LEU A N 1
ATOM 645 C CA . LEU A 1 83 ? -11.082 2.439 27.709 1.00 96.81 83 LEU A CA 1
ATOM 646 C C . LEU A 1 83 ? -10.066 3.296 28.477 1.00 96.81 83 LEU A C 1
ATOM 648 O O . LEU A 1 83 ? -8.868 3.016 28.447 1.00 96.81 83 LEU A O 1
ATOM 652 N N . LEU A 1 84 ? -10.539 4.319 29.190 1.00 95.19 84 LEU A N 1
ATOM 653 C CA . LEU A 1 84 ? -9.687 5.212 29.976 1.00 95.19 84 LEU A CA 1
ATOM 654 C C . LEU A 1 84 ? -8.993 4.458 31.114 1.00 95.19 84 LEU A C 1
ATOM 656 O O . LEU A 1 84 ? -7.786 4.612 31.287 1.00 95.19 84 LEU A O 1
ATOM 660 N N . SER A 1 85 ? -9.713 3.571 31.811 1.00 94.94 85 SER A N 1
ATOM 661 C CA . SER A 1 85 ? -9.118 2.727 32.851 1.00 94.94 85 SER A CA 1
ATOM 662 C C . SER A 1 85 ? -8.024 1.805 32.303 1.00 94.94 85 SER A C 1
ATOM 664 O O . SER A 1 85 ? -6.989 1.647 32.946 1.00 94.94 85 SER A O 1
ATOM 666 N N . SER A 1 86 ? -8.183 1.262 31.090 1.00 95.75 86 SER A N 1
ATOM 667 C CA . SER A 1 86 ? -7.146 0.465 30.429 1.00 95.75 86 SER A CA 1
ATOM 668 C C . SER A 1 86 ? -5.901 1.299 30.136 1.00 95.75 86 SER A C 1
ATOM 670 O O . SER A 1 86 ? -4.788 0.821 30.352 1.00 95.75 86 SER A O 1
ATOM 672 N N . PHE A 1 87 ? -6.056 2.552 29.703 1.00 93.81 87 PHE A N 1
ATOM 673 C CA . PHE A 1 87 ? -4.920 3.458 29.538 1.00 93.81 87 PHE A CA 1
ATOM 674 C C . PHE A 1 87 ? -4.240 3.788 30.872 1.00 93.81 87 PHE A C 1
ATOM 676 O O . PHE A 1 87 ? -3.012 3.803 30.932 1.00 93.81 87 PHE A O 1
ATOM 683 N N . ASP A 1 88 ? -4.995 4.040 31.939 1.00 92.62 88 ASP A N 1
ATOM 684 C CA . ASP A 1 88 ? -4.437 4.420 33.243 1.00 92.62 88 ASP A CA 1
ATOM 685 C C . ASP A 1 88 ? -3.729 3.238 33.934 1.00 92.62 88 ASP A C 1
ATOM 687 O O . ASP A 1 88 ? -2.649 3.401 34.504 1.00 92.62 88 ASP A O 1
ATOM 691 N N . LEU A 1 89 ? -4.281 2.025 33.813 1.00 92.19 89 LEU A N 1
ATOM 692 C CA . LEU A 1 89 ? -3.728 0.791 34.383 1.00 92.19 89 LEU A CA 1
ATOM 693 C C . LEU A 1 89 ? -2.598 0.170 33.551 1.00 92.19 89 LEU A C 1
ATOM 695 O O . LEU A 1 89 ? -1.984 -0.795 34.003 1.00 92.19 89 LEU A O 1
ATOM 699 N N . ARG A 1 90 ? -2.292 0.708 32.359 1.00 90.88 90 ARG A N 1
ATOM 700 C CA . ARG A 1 90 ? -1.361 0.096 31.387 1.00 90.88 90 ARG A CA 1
ATOM 701 C C . ARG A 1 90 ? 0.001 -0.294 31.979 1.00 90.88 90 ARG A C 1
ATOM 703 O O . ARG A 1 90 ? 0.580 -1.284 31.551 1.00 90.88 90 ARG A O 1
ATOM 710 N N . ARG A 1 91 ? 0.490 0.455 32.979 1.00 86.94 91 ARG A N 1
ATOM 711 C CA . ARG A 1 91 ? 1.787 0.215 33.645 1.00 86.94 91 ARG A CA 1
ATOM 712 C C . ARG A 1 91 ? 1.665 -0.441 35.020 1.00 86.94 91 ARG A C 1
ATOM 714 O O . ARG A 1 91 ? 2.518 -1.239 35.389 1.00 86.94 91 ARG A O 1
ATOM 721 N N . SER A 1 92 ? 0.643 -0.089 35.799 1.00 90.62 92 SER A N 1
ATOM 722 C CA . SER A 1 92 ? 0.481 -0.573 37.178 1.00 90.62 92 SER A CA 1
ATOM 723 C C . SER A 1 92 ? -0.178 -1.952 37.255 1.00 90.62 92 SER A C 1
ATOM 725 O O . SER A 1 92 ? 0.116 -2.713 38.174 1.00 90.62 92 SER A O 1
ATOM 727 N N . ALA A 1 93 ? -1.041 -2.284 36.293 1.00 92.19 93 ALA A N 1
ATOM 728 C CA . ALA A 1 93 ? -1.772 -3.543 36.221 1.00 92.19 93 ALA A CA 1
ATOM 729 C C . ALA A 1 93 ? -2.012 -3.942 34.752 1.00 92.19 93 ALA A C 1
ATOM 731 O O . ALA A 1 93 ? -3.141 -3.936 34.260 1.00 92.19 93 ALA A O 1
ATOM 732 N N . GLU A 1 94 ? -0.937 -4.303 34.037 1.00 91.12 94 GLU A N 1
ATOM 733 C CA . GLU A 1 94 ? -0.984 -4.614 32.596 1.00 91.12 94 GLU A CA 1
ATOM 734 C C . GLU A 1 94 ? -2.042 -5.677 32.254 1.00 91.12 94 GLU A C 1
ATOM 736 O O . GLU A 1 94 ? -2.781 -5.529 31.285 1.00 91.12 94 GLU A O 1
ATOM 741 N N . LYS A 1 95 ? -2.180 -6.728 33.074 1.00 92.50 95 LYS A N 1
ATOM 742 C CA . LYS A 1 95 ? -3.192 -7.776 32.851 1.00 92.50 95 LYS A CA 1
ATOM 743 C C . LYS A 1 95 ? -4.616 -7.225 32.864 1.00 92.50 95 LYS A C 1
ATOM 745 O O . LYS A 1 95 ? -5.403 -7.581 31.992 1.00 92.50 95 LYS A O 1
ATOM 750 N N . ASP A 1 96 ? -4.924 -6.344 33.812 1.00 93.75 96 ASP A N 1
ATOM 751 C CA . ASP A 1 96 ? -6.251 -5.737 33.938 1.00 93.75 96 ASP A CA 1
ATOM 752 C C . ASP A 1 96 ? -6.504 -4.747 32.795 1.00 93.75 96 ASP A C 1
ATOM 754 O O . ASP A 1 96 ? -7.602 -4.698 32.241 1.00 93.75 96 ASP A O 1
ATOM 758 N N . SER A 1 97 ? -5.463 -4.016 32.380 1.00 94.81 97 SER A N 1
ATOM 759 C CA . SER A 1 97 ? -5.498 -3.140 31.207 1.00 94.81 97 SER A CA 1
ATOM 760 C C . SER A 1 97 ? -5.831 -3.911 29.925 1.00 94.81 97 SER A C 1
ATOM 762 O O . SER A 1 97 ? -6.784 -3.550 29.223 1.00 94.81 97 SER A O 1
ATOM 764 N N . LEU A 1 98 ? -5.102 -5.002 29.656 1.00 95.88 98 LEU A N 1
ATOM 765 C CA . LEU A 1 98 ? -5.319 -5.875 28.499 1.00 95.88 98 LEU A CA 1
ATOM 766 C C . LEU A 1 98 ? -6.704 -6.528 28.541 1.00 95.88 98 LEU A C 1
ATOM 768 O O . LEU A 1 98 ? -7.394 -6.544 27.524 1.00 95.88 98 LEU A O 1
ATOM 772 N N . HIS A 1 99 ? -7.141 -7.001 29.711 1.00 95.31 99 HIS A N 1
ATOM 773 C CA . HIS A 1 99 ? -8.469 -7.585 29.880 1.00 95.31 99 HIS A CA 1
ATOM 774 C C . HIS A 1 99 ? -9.586 -6.566 29.607 1.00 95.31 99 HIS A C 1
ATOM 776 O O . HIS A 1 99 ? -10.585 -6.893 28.968 1.00 95.31 99 HIS A O 1
ATOM 782 N N . GLY A 1 100 ? -9.402 -5.306 30.018 1.00 96.50 100 GLY A N 1
ATOM 783 C CA . GLY A 1 100 ? -10.318 -4.216 29.679 1.00 96.50 100 GLY A CA 1
ATOM 784 C C . GLY A 1 100 ? -10.426 -3.975 28.169 1.00 96.50 100 GLY A C 1
ATOM 785 O O . GLY A 1 100 ? -11.532 -3.820 27.653 1.00 96.50 100 GLY A O 1
ATOM 786 N N . LEU A 1 101 ? -9.310 -4.022 27.435 1.00 97.31 101 LEU A N 1
ATOM 787 C CA . LEU A 1 101 ? -9.314 -3.889 25.972 1.00 97.31 101 LEU A CA 1
ATOM 788 C C . LEU A 1 101 ? -9.960 -5.101 25.280 1.00 97.31 101 LEU A C 1
ATOM 790 O O . LEU A 1 101 ? -10.750 -4.934 24.352 1.00 97.31 101 LEU A O 1
ATOM 794 N N . GLU A 1 102 ? -9.673 -6.320 25.741 1.00 97.25 102 GLU A N 1
ATOM 795 C CA . GLU A 1 102 ? -10.304 -7.552 25.243 1.00 97.25 102 GLU A CA 1
ATOM 796 C C . GLU A 1 102 ? -11.823 -7.543 25.466 1.00 97.25 102 GLU A C 1
ATOM 798 O O . GLU A 1 102 ? -12.587 -7.944 24.582 1.00 97.25 102 GLU A O 1
ATOM 803 N N . PHE A 1 103 ? -12.271 -7.010 26.604 1.00 97.50 103 PHE A N 1
ATOM 804 C CA . PHE A 1 103 ? -13.681 -6.769 26.882 1.00 97.50 103 PHE A CA 1
ATOM 805 C C . PHE A 1 103 ? -14.305 -5.783 25.881 1.00 97.50 103 PHE A C 1
ATOM 807 O O . PHE A 1 103 ? -15.376 -6.063 25.344 1.00 97.50 103 PHE A O 1
ATOM 814 N N . LEU A 1 104 ? -13.643 -4.661 25.577 1.00 97.88 104 LEU A N 1
ATOM 815 C CA . LEU A 1 104 ? -14.143 -3.700 24.585 1.00 97.88 104 LEU A CA 1
ATOM 816 C C . LEU A 1 104 ? -14.283 -4.333 23.195 1.00 97.88 104 LEU A C 1
ATOM 818 O O . LEU A 1 104 ? -15.306 -4.157 22.534 1.00 97.88 104 LEU A O 1
ATOM 822 N N . HIS A 1 105 ? -13.293 -5.123 22.774 1.00 97.19 105 HIS A N 1
ATOM 823 C CA . HIS A 1 105 ? -13.370 -5.900 21.537 1.00 97.19 105 HIS A CA 1
ATOM 824 C C . HIS A 1 105 ? -14.558 -6.862 21.528 1.00 97.19 105 HIS A C 1
ATOM 826 O O . HIS A 1 105 ? -15.285 -6.928 20.538 1.00 97.19 105 HIS A O 1
ATOM 832 N N . PHE A 1 106 ? -14.774 -7.579 22.631 1.00 96.81 106 PHE A N 1
ATOM 833 C CA . PHE A 1 106 ? -15.909 -8.481 22.780 1.00 96.81 106 PHE A CA 1
ATOM 834 C C . PHE A 1 106 ? -17.249 -7.752 22.651 1.00 96.81 106 PHE A C 1
ATOM 836 O O . PHE A 1 106 ? -18.139 -8.263 21.972 1.00 96.81 106 PHE A O 1
ATOM 843 N N . VAL A 1 107 ? -17.395 -6.566 23.254 1.00 97.12 107 VAL A N 1
ATOM 844 C CA . VAL A 1 107 ? -18.646 -5.800 23.161 1.00 97.12 107 VAL A CA 1
ATOM 845 C C . VAL A 1 107 ? -18.935 -5.406 21.711 1.00 97.12 107 VAL A C 1
ATOM 847 O O . VAL A 1 107 ? -20.023 -5.682 21.213 1.00 97.12 107 VAL A O 1
ATOM 850 N N . ILE A 1 108 ? -17.950 -4.840 21.008 1.00 96.19 108 ILE A N 1
ATOM 851 C CA . ILE A 1 108 ? -18.117 -4.418 19.608 1.00 96.19 108 ILE A CA 1
ATOM 852 C C . ILE A 1 108 ? -18.384 -5.602 18.663 1.00 96.19 108 ILE A C 1
ATOM 854 O O . ILE A 1 108 ? -19.067 -5.437 17.655 1.00 96.19 108 ILE A O 1
ATOM 858 N N . ASP A 1 109 ? -17.875 -6.797 18.975 1.00 94.25 109 ASP A N 1
ATOM 859 C CA . ASP A 1 109 ? -18.074 -7.987 18.137 1.00 94.25 109 ASP A CA 1
ATOM 860 C C . ASP A 1 109 ? -19.420 -8.691 18.366 1.00 94.25 109 ASP A C 1
ATOM 862 O O . ASP A 1 109 ? -19.884 -9.421 17.487 1.00 94.25 109 ASP A O 1
ATOM 866 N N . ARG A 1 110 ? -20.015 -8.562 19.560 1.00 94.56 110 ARG A N 1
ATOM 867 C CA . ARG A 1 110 ? -21.173 -9.374 19.978 1.00 94.56 110 ARG A CA 1
ATOM 868 C C . ARG A 1 110 ? -22.484 -8.612 20.085 1.00 94.56 110 ARG A C 1
ATOM 870 O O . ARG A 1 110 ? -23.530 -9.254 20.031 1.00 94.56 110 ARG A O 1
ATOM 877 N N . PHE A 1 111 ? -22.436 -7.297 20.246 1.00 95.69 111 PHE A N 1
ATOM 878 C CA . PHE A 1 111 ? -23.621 -6.464 20.431 1.00 95.69 111 PHE A CA 1
ATOM 879 C C . PHE A 1 111 ? -23.836 -5.549 19.227 1.00 95.69 111 PHE A C 1
ATOM 881 O O . PHE A 1 111 ? -22.881 -5.189 18.535 1.00 95.69 111 PHE A O 1
ATOM 888 N N . ASP A 1 112 ? -25.095 -5.199 18.955 1.00 92.69 112 ASP A N 1
ATOM 889 C CA . ASP A 1 112 ? -25.413 -4.308 17.847 1.00 92.69 112 ASP A CA 1
ATOM 890 C C . ASP A 1 112 ? -25.130 -2.856 18.237 1.00 92.69 112 ASP A C 1
ATOM 892 O O . ASP A 1 112 ? -25.801 -2.268 19.076 1.00 92.69 112 ASP A O 1
ATOM 896 N N . VAL A 1 113 ? -24.099 -2.279 17.627 1.00 92.56 113 VAL A N 1
ATOM 897 C CA . VAL A 1 113 ? -23.673 -0.887 17.838 1.00 92.56 113 VAL A CA 1
ATOM 898 C C . VAL A 1 113 ? -23.946 -0.013 16.611 1.00 92.56 113 VAL A C 1
ATOM 900 O O . VAL A 1 113 ? -23.263 0.987 16.384 1.00 92.56 113 VAL A O 1
ATOM 903 N N . ARG A 1 114 ? -24.899 -0.426 15.764 1.00 89.56 114 ARG A N 1
ATOM 904 C CA . ARG A 1 114 ? -25.224 0.229 14.485 1.00 89.56 114 ARG A CA 1
ATOM 905 C C . ARG A 1 114 ? -26.405 1.191 14.559 1.00 89.56 114 ARG A C 1
ATOM 907 O O . ARG A 1 114 ? -26.836 1.683 13.517 1.00 89.56 114 ARG A O 1
ATOM 914 N N . ASP A 1 115 ? -26.906 1.465 15.758 1.00 90.94 115 ASP A N 1
ATOM 915 C CA . ASP A 1 115 ? -27.884 2.525 15.975 1.00 90.94 115 ASP A CA 1
ATOM 916 C C . ASP A 1 115 ? -27.335 3.879 15.478 1.00 90.94 115 ASP A C 1
ATOM 918 O O . ASP A 1 115 ? -26.137 4.166 15.574 1.00 90.94 115 ASP A O 1
ATOM 922 N N . GLU A 1 116 ? -28.204 4.708 14.904 1.00 89.12 116 GLU A N 1
ATOM 923 C CA . GLU A 1 116 ? -27.829 5.942 14.216 1.00 89.12 116 GLU A CA 1
ATOM 924 C C . GLU A 1 116 ? -27.144 6.932 15.167 1.00 89.12 116 GLU A C 1
ATOM 926 O O . GLU A 1 116 ? -26.120 7.518 14.803 1.00 89.12 116 GLU A O 1
ATOM 931 N N . GLU A 1 117 ? -27.620 7.054 16.412 1.00 89.38 117 GLU A N 1
ATOM 932 C CA . GLU A 1 117 ? -26.954 7.892 17.416 1.00 89.38 117 GLU A CA 1
ATOM 933 C C . GLU A 1 117 ? -25.548 7.361 17.746 1.00 89.38 117 GLU A C 1
ATOM 935 O O . GLU A 1 117 ? -24.584 8.132 17.819 1.00 89.38 117 GLU A O 1
ATOM 940 N N . MET A 1 118 ? -25.385 6.042 17.884 1.00 93.19 118 MET A N 1
ATOM 941 C CA . MET A 1 118 ? -24.075 5.437 18.141 1.00 93.19 118 MET A CA 1
ATOM 942 C C . MET A 1 118 ? -23.101 5.701 16.988 1.00 93.19 118 MET A C 1
ATOM 944 O O . MET A 1 118 ? -21.972 6.138 17.231 1.00 93.19 118 MET A O 1
ATOM 948 N N . LEU A 1 119 ? -23.544 5.494 15.744 1.00 93.19 119 LEU A N 1
ATOM 949 C CA . LEU A 1 119 ? -22.734 5.669 14.536 1.00 93.19 119 LEU A CA 1
ATOM 950 C C . LEU A 1 119 ? -22.334 7.128 14.284 1.00 93.19 119 LEU A C 1
ATOM 952 O O . LEU A 1 119 ? -21.210 7.379 13.851 1.00 93.19 119 LEU A O 1
ATOM 956 N N . LEU A 1 120 ? -23.236 8.084 14.523 1.00 90.38 120 LEU A N 1
ATOM 957 C CA . LEU A 1 120 ? -23.011 9.495 14.191 1.00 90.38 120 LEU A CA 1
ATOM 958 C C . LEU A 1 120 ? -22.419 10.310 15.345 1.00 90.38 120 LEU A C 1
ATOM 960 O O . LEU A 1 120 ? -21.825 11.358 15.096 1.00 90.38 120 LEU A O 1
ATOM 964 N N . ARG A 1 121 ? -22.562 9.852 16.596 1.00 88.50 121 ARG A N 1
ATOM 965 C CA . ARG A 1 121 ? -22.161 10.620 17.784 1.00 88.50 121 ARG A CA 1
ATOM 966 C C . ARG A 1 121 ? -21.160 9.888 18.658 1.00 88.50 121 ARG A C 1
ATOM 968 O O . ARG A 1 121 ? -20.072 10.403 18.915 1.00 88.50 121 ARG A O 1
ATOM 975 N N . HIS A 1 122 ? -21.507 8.711 19.161 1.00 91.88 122 HIS A N 1
ATOM 976 C CA . HIS A 1 122 ? -20.719 8.094 20.226 1.00 91.88 122 HIS A CA 1
ATOM 977 C C . HIS A 1 122 ? -19.454 7.390 19.725 1.00 91.88 122 HIS A C 1
ATOM 979 O O . HIS A 1 122 ? -18.393 7.543 20.336 1.00 91.88 122 HIS A O 1
ATOM 985 N N . ILE A 1 123 ? -19.522 6.686 18.593 1.00 95.19 123 ILE A N 1
ATOM 986 C CA . ILE A 1 123 ? -18.354 6.042 17.977 1.00 95.19 123 ILE A CA 1
ATOM 987 C C . ILE A 1 123 ? -17.317 7.087 17.527 1.00 95.19 123 ILE A C 1
ATOM 989 O O . ILE A 1 123 ? -16.152 6.932 17.907 1.00 95.19 123 ILE A O 1
ATOM 993 N N . PRO A 1 124 ? -17.680 8.172 16.803 1.00 94.06 124 PRO A N 1
ATOM 994 C CA . PRO A 1 124 ? -16.728 9.227 16.450 1.00 94.06 124 PRO A CA 1
ATOM 995 C C . PRO A 1 124 ? -16.059 9.872 17.670 1.00 94.06 124 PRO A C 1
ATOM 997 O O . PRO A 1 124 ? -14.840 10.045 17.683 1.00 94.06 124 PRO A O 1
ATOM 1000 N N . ASN A 1 125 ? -16.828 10.164 18.726 1.00 92.69 125 ASN A N 1
ATOM 1001 C CA . ASN A 1 125 ? -16.292 10.736 19.964 1.00 92.69 125 ASN A CA 1
ATOM 1002 C C . ASN A 1 125 ? -15.349 9.772 20.690 1.00 92.69 125 ASN A C 1
ATOM 1004 O O . ASN A 1 125 ? -14.284 10.179 21.151 1.00 92.69 125 ASN A O 1
ATOM 1008 N N . THR A 1 126 ? -15.705 8.488 20.759 1.00 95.31 126 THR A N 1
ATOM 1009 C CA . THR A 1 126 ? -14.853 7.455 21.365 1.00 95.31 126 THR A CA 1
ATOM 1010 C C . THR A 1 126 ? -13.542 7.312 20.599 1.00 95.31 126 THR A C 1
ATOM 1012 O O . THR A 1 126 ? -12.481 7.223 21.213 1.00 95.31 126 THR A O 1
ATOM 1015 N N . LEU A 1 127 ? -13.592 7.351 19.264 1.00 95.81 127 LEU A N 1
ATOM 1016 C CA . LEU A 1 127 ? -12.404 7.355 18.411 1.00 95.81 127 LEU A CA 1
ATOM 1017 C C . LEU A 1 127 ? -11.517 8.577 18.651 1.00 95.81 127 LEU A C 1
ATOM 1019 O O . LEU A 1 127 ? -10.306 8.422 18.781 1.00 95.81 127 LEU A O 1
ATOM 1023 N N . LEU A 1 128 ? -12.101 9.774 18.748 1.00 94.75 128 LEU A N 1
ATOM 1024 C CA . LEU A 1 128 ? -11.350 10.992 19.054 1.00 94.75 128 LEU A CA 1
ATOM 1025 C C . LEU A 1 128 ? -10.668 10.900 20.428 1.00 94.75 128 LEU A C 1
ATOM 1027 O O . LEU A 1 128 ? -9.473 11.166 20.534 1.00 94.75 128 LEU A O 1
ATOM 1031 N N . ILE A 1 129 ? -11.392 10.469 21.467 1.00 94.88 129 ILE A N 1
ATOM 1032 C CA . ILE A 1 129 ? -10.826 10.267 22.810 1.00 94.88 129 ILE A CA 1
ATOM 1033 C C . ILE A 1 129 ? -9.678 9.250 22.757 1.00 94.88 129 ILE A C 1
ATOM 1035 O O . ILE A 1 129 ? -8.602 9.515 23.291 1.00 94.88 129 ILE A O 1
ATOM 1039 N N . LEU A 1 130 ? -9.879 8.111 22.087 1.00 96.44 130 LEU A N 1
ATOM 1040 C CA . LEU A 1 130 ? -8.866 7.067 21.938 1.00 96.44 130 LEU A CA 1
ATOM 1041 C C . LEU A 1 130 ? -7.602 7.600 21.264 1.00 96.44 130 LEU A C 1
ATOM 1043 O O . LEU A 1 130 ? -6.508 7.421 21.796 1.00 96.44 130 LEU A O 1
ATOM 1047 N N . LEU A 1 131 ? -7.739 8.257 20.110 1.00 94.94 131 LEU A N 1
ATOM 1048 C CA . LEU A 1 131 ? -6.602 8.750 19.333 1.00 94.94 131 LEU A CA 1
ATOM 1049 C C . LEU A 1 131 ? -5.870 9.887 20.049 1.00 94.94 131 LEU A C 1
ATOM 1051 O O . LEU A 1 131 ? -4.643 9.909 20.035 1.00 94.94 131 LEU A O 1
ATOM 1055 N N . ALA A 1 132 ? -6.587 10.779 20.736 1.00 93.31 132 ALA A N 1
ATOM 1056 C CA . ALA A 1 132 ? -5.972 11.828 21.546 1.00 93.31 132 ALA A CA 1
ATOM 1057 C C . ALA A 1 132 ? -5.188 11.248 22.740 1.00 93.31 132 ALA A C 1
ATOM 1059 O O . ALA A 1 132 ? -4.096 11.722 23.061 1.00 93.31 132 ALA A O 1
ATOM 1060 N N . ARG A 1 133 ? -5.708 10.195 23.390 1.00 92.12 133 ARG A N 1
ATOM 1061 C CA . ARG A 1 133 ? -4.981 9.472 24.450 1.00 92.12 133 ARG A CA 1
ATOM 1062 C C . ARG A 1 133 ? -3.759 8.744 23.894 1.00 92.12 133 ARG A C 1
ATOM 1064 O O . ARG A 1 133 ? -2.704 8.798 24.520 1.00 92.12 133 ARG A O 1
ATOM 1071 N N . LEU A 1 134 ? -3.883 8.124 22.722 1.00 91.44 134 LEU A N 1
ATOM 1072 C CA . LEU A 1 134 ? -2.776 7.460 22.038 1.00 91.44 134 LEU A CA 1
ATOM 1073 C C . LEU A 1 134 ? -1.656 8.452 21.687 1.00 91.44 134 LEU A C 1
ATOM 1075 O O . LEU A 1 134 ? -0.501 8.196 22.011 1.00 91.44 134 LEU A O 1
ATOM 1079 N N . ALA A 1 135 ? -1.998 9.608 21.107 1.00 89.94 135 ALA A N 1
ATOM 1080 C CA . ALA A 1 135 ? -1.048 10.678 20.798 1.00 89.94 135 ALA A CA 1
ATOM 1081 C C . ALA A 1 135 ? -0.299 11.157 22.054 1.00 89.94 135 ALA A C 1
ATOM 1083 O O . ALA A 1 135 ? 0.928 11.247 22.058 1.00 89.94 135 ALA A O 1
ATOM 1084 N N . SER A 1 136 ? -1.030 11.380 23.154 1.00 88.69 136 SER A N 1
ATOM 1085 C CA . SER A 1 136 ? -0.438 11.788 24.432 1.00 88.69 136 SER A CA 1
ATOM 1086 C C . SER A 1 136 ? 0.587 10.780 24.948 1.00 88.69 136 SER A C 1
ATOM 1088 O O . SER A 1 136 ? 1.630 11.188 25.444 1.00 88.69 136 SER A O 1
ATOM 1090 N N . ILE A 1 137 ? 0.296 9.483 24.848 1.00 87.00 137 ILE A N 1
ATOM 1091 C CA . ILE A 1 137 ? 1.161 8.427 25.382 1.00 87.00 137 ILE A CA 1
ATOM 1092 C C . ILE A 1 137 ? 2.416 8.252 24.531 1.00 87.00 137 ILE A C 1
ATOM 1094 O O . ILE A 1 137 ? 3.510 8.135 25.076 1.00 87.00 137 ILE A O 1
ATOM 1098 N N . LEU A 1 138 ? 2.290 8.329 23.206 1.00 81.25 138 LEU A N 1
ATOM 1099 C CA . LEU A 1 138 ? 3.443 8.268 22.306 1.00 81.25 138 LEU A CA 1
ATOM 1100 C C . LEU A 1 138 ? 4.430 9.420 22.538 1.00 81.25 138 LEU A C 1
ATOM 1102 O O . LEU A 1 138 ? 5.640 9.241 22.398 1.00 81.25 138 LEU A O 1
ATOM 1106 N N . ASN A 1 139 ? 3.935 10.582 22.967 1.00 77.19 139 ASN A N 1
ATOM 1107 C CA . ASN A 1 139 ? 4.777 11.716 23.338 1.00 77.19 139 ASN A CA 1
ATOM 1108 C C . ASN A 1 139 ? 5.503 11.537 24.683 1.00 77.19 139 ASN A C 1
ATOM 1110 O O . ASN A 1 139 ? 6.498 12.222 24.923 1.00 77.19 139 ASN A O 1
ATOM 1114 N N . GLU A 1 140 ? 5.063 10.621 25.555 1.00 80.06 140 GLU A N 1
ATOM 1115 C CA . GLU A 1 140 ? 5.729 10.354 26.839 1.00 80.06 140 GLU A CA 1
ATOM 1116 C C . GLU A 1 140 ? 7.095 9.658 26.670 1.00 80.06 140 GLU A C 1
ATOM 1118 O O . GLU A 1 140 ? 7.852 9.597 27.639 1.00 80.06 140 GLU A O 1
ATOM 1123 N N . LYS A 1 141 ? 7.444 9.183 25.458 1.00 66.88 141 LYS A N 1
ATOM 1124 C CA . LYS A 1 141 ? 8.714 8.500 25.122 1.00 66.88 141 LYS A CA 1
ATOM 1125 C C . LYS A 1 141 ? 9.047 7.326 26.057 1.00 66.88 141 LYS A C 1
ATOM 1127 O O . LYS A 1 141 ? 10.196 7.153 26.461 1.00 66.88 141 LYS A O 1
ATOM 1132 N N . GLN A 1 142 ? 8.042 6.537 26.422 1.00 70.19 142 GLN A N 1
ATOM 1133 C CA . GLN A 1 142 ? 8.211 5.327 27.228 1.00 70.19 142 GLN A CA 1
ATOM 1134 C C . GLN A 1 142 ? 7.756 4.110 26.424 1.00 70.19 142 GLN A C 1
ATOM 1136 O O . GLN A 1 142 ? 6.778 4.202 25.685 1.00 70.19 142 GLN A O 1
ATOM 1141 N N . ASP A 1 143 ? 8.464 2.990 26.574 1.00 69.38 143 ASP A N 1
ATOM 1142 C CA . ASP A 1 143 ? 8.098 1.736 25.916 1.00 69.38 143 ASP A CA 1
ATOM 1143 C C . ASP A 1 143 ? 6.822 1.174 26.545 1.00 69.38 143 ASP A C 1
ATOM 1145 O O . ASP A 1 143 ? 6.803 0.764 27.709 1.00 69.38 143 ASP A O 1
ATOM 1149 N N . ASP A 1 144 ? 5.749 1.155 25.759 1.00 78.06 144 ASP A N 1
ATOM 1150 C CA . ASP A 1 144 ? 4.525 0.442 26.096 1.00 78.06 144 ASP A CA 1
ATOM 1151 C C . ASP A 1 144 ? 4.520 -0.946 25.441 1.00 78.06 144 ASP A C 1
ATOM 1153 O O . ASP A 1 144 ? 5.156 -1.197 24.416 1.00 78.06 144 ASP A O 1
ATOM 1157 N N . SER A 1 145 ? 3.760 -1.864 26.035 1.00 83.75 145 SER A N 1
ATOM 1158 C CA . SER A 1 145 ? 3.609 -3.238 25.551 1.00 83.75 145 SER A CA 1
ATOM 1159 C C . SER A 1 145 ? 3.103 -3.276 24.099 1.00 83.75 145 SER A C 1
ATOM 1161 O O . SER A 1 145 ? 2.051 -2.720 23.775 1.00 83.75 145 SER A O 1
ATOM 1163 N N . GLU A 1 146 ? 3.804 -3.993 23.213 1.00 87.00 146 GLU A N 1
ATOM 1164 C CA . GLU A 1 146 ? 3.395 -4.188 21.808 1.00 87.00 146 GLU A CA 1
ATOM 1165 C C . GLU A 1 146 ? 1.971 -4.761 21.703 1.00 87.00 146 GLU A C 1
ATOM 1167 O O . GLU A 1 146 ? 1.185 -4.368 20.830 1.00 87.00 146 GLU A O 1
ATOM 1172 N N . ARG A 1 147 ? 1.599 -5.652 22.631 1.00 91.00 147 ARG A N 1
ATOM 1173 C CA . ARG A 1 147 ? 0.249 -6.223 22.694 1.00 91.00 147 ARG A CA 1
ATOM 1174 C C . ARG A 1 147 ? -0.796 -5.160 23.025 1.00 91.00 147 ARG A C 1
ATOM 1176 O O . ARG A 1 147 ? -1.856 -5.155 22.401 1.00 91.00 147 ARG A O 1
ATOM 1183 N N . PHE A 1 148 ? -0.499 -4.262 23.965 1.00 92.75 148 PHE A N 1
ATOM 1184 C CA . PHE A 1 148 ? -1.382 -3.150 24.317 1.00 92.75 148 PHE A CA 1
ATOM 1185 C C . PHE A 1 148 ? -1.632 -2.251 23.101 1.00 92.75 148 PHE A C 1
ATOM 1187 O O . PHE A 1 148 ? -2.783 -2.029 22.725 1.00 92.75 148 PHE A O 1
ATOM 1194 N N . MET A 1 149 ? -0.565 -1.825 22.420 1.00 91.31 149 MET A N 1
ATOM 1195 C CA . MET A 1 149 ? -0.664 -0.976 21.226 1.00 91.31 149 MET A CA 1
ATOM 1196 C C . MET A 1 149 ? -1.454 -1.643 20.101 1.00 91.31 149 MET A C 1
ATOM 1198 O O . MET A 1 149 ? -2.305 -1.014 19.472 1.00 91.31 149 MET A O 1
ATOM 1202 N N . THR A 1 150 ? -1.223 -2.938 19.884 1.00 93.44 150 THR A N 1
ATOM 1203 C CA . THR A 1 150 ? -1.953 -3.719 18.881 1.00 93.44 150 THR A CA 1
ATOM 1204 C C . THR A 1 150 ? -3.449 -3.783 19.198 1.00 93.44 150 THR A C 1
ATOM 1206 O O . THR A 1 150 ? -4.269 -3.569 18.305 1.00 93.44 150 THR A O 1
ATOM 1209 N N . LEU A 1 151 ? -3.837 -4.028 20.455 1.00 95.50 151 LEU A N 1
ATOM 1210 C CA . LEU A 1 151 ? -5.248 -4.036 20.860 1.00 95.50 151 LEU A CA 1
ATOM 1211 C C . LEU A 1 151 ? -5.892 -2.652 20.694 1.00 95.50 151 LEU A C 1
ATOM 1213 O O . LEU A 1 151 ? -6.948 -2.543 20.082 1.00 95.50 151 LEU A O 1
ATOM 1217 N N . VAL A 1 152 ? -5.236 -1.576 21.138 1.00 95.88 152 VAL A N 1
ATOM 1218 C CA . VAL A 1 152 ? -5.770 -0.208 20.996 1.00 95.88 152 VAL A CA 1
ATOM 1219 C C . VAL A 1 152 ? -5.980 0.169 19.525 1.00 95.88 152 VAL A C 1
ATOM 1221 O O . VAL A 1 152 ? -7.048 0.658 19.152 1.00 95.88 152 VAL A O 1
ATOM 1224 N N . LEU A 1 153 ? -4.989 -0.086 18.667 1.00 95.12 153 LEU A N 1
ATOM 1225 C CA . LEU A 1 153 ? -5.069 0.250 17.245 1.00 95.12 153 LEU A CA 1
ATOM 1226 C C . LEU A 1 153 ? -6.081 -0.624 16.502 1.00 95.12 153 LEU A C 1
ATOM 1228 O O . LEU A 1 153 ? -6.850 -0.115 15.690 1.00 95.12 153 LEU A O 1
ATOM 1232 N N . THR A 1 154 ? -6.142 -1.925 16.793 1.00 96.38 154 THR A N 1
ATOM 1233 C CA . THR A 1 154 ? -7.156 -2.799 16.181 1.00 96.38 154 THR A CA 1
ATOM 1234 C C . THR A 1 154 ? -8.566 -2.465 16.663 1.00 96.38 154 THR A C 1
ATOM 1236 O O . THR A 1 154 ? -9.514 -2.588 15.885 1.00 96.38 154 THR A O 1
ATOM 1239 N N . PHE A 1 155 ? -8.732 -1.993 17.902 1.00 97.31 155 PHE A N 1
ATOM 1240 C CA . PHE A 1 155 ? -10.002 -1.462 18.391 1.00 97.31 155 PHE A CA 1
ATOM 1241 C C . PHE A 1 155 ? -10.402 -0.195 17.623 1.00 97.31 155 PHE A C 1
ATOM 1243 O O . PHE A 1 155 ? -11.515 -0.127 17.099 1.00 97.31 155 PHE A O 1
ATOM 1250 N N . ALA A 1 156 ? -9.475 0.751 17.436 1.00 97.00 156 ALA A N 1
ATOM 1251 C CA . ALA A 1 156 ? -9.704 1.937 16.608 1.00 97.00 156 ALA A CA 1
ATOM 1252 C C . ALA A 1 156 ? -10.090 1.571 15.162 1.00 97.00 156 ALA A C 1
ATOM 1254 O O . ALA A 1 156 ? -11.066 2.097 14.630 1.00 97.00 156 ALA A O 1
ATOM 1255 N N . GLN A 1 157 ? -9.401 0.609 14.538 1.00 95.75 157 GLN A N 1
ATOM 1256 C CA . GLN A 1 157 ? -9.750 0.126 13.197 1.00 95.75 157 GLN A CA 1
ATOM 1257 C C . GLN A 1 157 ? -11.162 -0.465 13.129 1.00 95.75 157 GLN A C 1
ATOM 1259 O O . GLN A 1 157 ? -11.868 -0.253 12.142 1.00 95.75 157 GLN A O 1
ATOM 1264 N N . ARG A 1 158 ? -11.592 -1.210 14.154 1.00 95.19 158 ARG A N 1
ATOM 1265 C CA . ARG A 1 158 ? -12.951 -1.769 14.212 1.00 95.19 158 ARG A CA 1
ATOM 1266 C C . ARG A 1 158 ? -14.000 -0.670 14.300 1.00 95.19 158 ARG A C 1
ATOM 1268 O O . ARG A 1 158 ? -14.936 -0.688 13.508 1.00 95.19 158 ARG A O 1
ATOM 1275 N N . LEU A 1 159 ? -13.805 0.309 15.182 1.00 95.75 159 LEU A N 1
ATOM 1276 C CA . LEU A 1 159 ? -14.691 1.470 15.282 1.00 95.75 159 LEU A CA 1
ATOM 1277 C C . LEU A 1 159 ? -14.744 2.252 13.959 1.00 95.75 159 LEU A C 1
ATOM 1279 O O . LEU A 1 159 ? -15.827 2.567 13.473 1.00 95.75 159 LEU A O 1
ATOM 1283 N N . LEU A 1 160 ? -13.597 2.480 13.311 1.00 94.56 160 LEU A N 1
ATOM 1284 C CA . LEU A 1 160 ? -13.536 3.156 12.012 1.00 94.56 160 LEU A CA 1
ATOM 1285 C C . LEU A 1 160 ? -14.289 2.399 10.913 1.00 94.56 160 LEU A C 1
ATOM 1287 O O . LEU A 1 160 ? -14.889 3.036 10.052 1.00 94.56 160 LEU A O 1
ATOM 1291 N N . ARG A 1 161 ? -14.289 1.060 10.921 1.00 93.44 161 ARG A N 1
ATOM 1292 C CA . ARG A 1 161 ? -15.046 0.243 9.953 1.00 93.44 161 ARG A CA 1
ATOM 1293 C C . ARG A 1 161 ? -16.560 0.350 10.129 1.00 93.44 161 ARG A C 1
ATOM 1295 O O . ARG A 1 161 ? -17.274 0.143 9.154 1.00 93.44 161 ARG A O 1
ATOM 1302 N N . LEU A 1 162 ? -17.037 0.671 11.332 1.00 92.62 162 LEU A N 1
ATOM 1303 C CA . LEU A 1 162 ? -18.463 0.871 11.604 1.00 92.62 162 LEU A CA 1
ATOM 1304 C C . LEU A 1 162 ? -18.973 2.218 11.080 1.00 92.62 162 LEU A C 1
ATOM 1306 O O . LEU A 1 162 ? -20.146 2.328 10.738 1.00 92.62 162 LEU A O 1
ATOM 1310 N N . LEU A 1 163 ? -18.104 3.231 10.986 1.00 91.12 163 LEU A N 1
ATOM 1311 C CA . LEU A 1 163 ? -18.512 4.576 10.587 1.00 91.12 163 LEU A CA 1
ATOM 1312 C C . LEU A 1 163 ? -18.936 4.646 9.109 1.00 91.12 163 LEU A C 1
ATOM 1314 O O . LEU A 1 163 ? -18.106 4.366 8.232 1.00 91.12 163 LEU A O 1
ATOM 1318 N N . PRO A 1 164 ? -20.169 5.086 8.798 1.00 87.94 164 PRO A N 1
ATOM 1319 C CA . PRO A 1 164 ? -20.547 5.416 7.430 1.00 87.94 164 PRO A CA 1
ATOM 1320 C C . PRO A 1 164 ? -19.847 6.714 6.968 1.00 87.94 164 PRO A C 1
ATOM 1322 O O . PRO A 1 164 ? -19.472 7.523 7.815 1.00 87.94 164 PRO A O 1
ATOM 1325 N N . PRO A 1 165 ? -19.702 6.969 5.652 1.00 77.75 165 PRO A N 1
ATOM 1326 C CA . PRO A 1 165 ? -19.090 8.207 5.141 1.00 77.75 165 PRO A CA 1
ATOM 1327 C C . PRO A 1 165 ? -19.747 9.483 5.696 1.00 77.75 165 PRO A C 1
ATOM 1329 O O . PRO A 1 165 ? -19.061 10.403 6.131 1.00 77.75 165 PRO A O 1
ATOM 1332 N N . ARG A 1 166 ? -21.081 9.470 5.823 1.00 83.88 166 ARG A N 1
ATOM 1333 C CA . ARG A 1 166 ? -21.879 10.564 6.401 1.00 83.88 166 ARG A CA 1
ATOM 1334 C C . ARG A 1 166 ? -21.608 10.883 7.873 1.00 83.88 166 ARG A C 1
ATOM 1336 O O . ARG A 1 166 ? -22.056 11.914 8.360 1.00 83.88 166 ARG A O 1
ATOM 1343 N N . ALA A 1 167 ? -20.870 10.036 8.597 1.00 81.88 167 ALA A N 1
ATOM 1344 C CA . ALA A 1 167 ? -20.494 10.315 9.986 1.00 81.88 167 ALA A CA 1
ATOM 1345 C C . ALA A 1 167 ? -19.626 11.577 10.128 1.00 81.88 167 ALA A C 1
ATOM 1347 O O . ALA A 1 167 ? -19.547 12.130 11.221 1.00 81.88 167 ALA A O 1
ATOM 1348 N N . PHE A 1 168 ? -19.006 12.039 9.036 1.00 81.88 168 PHE A N 1
ATOM 1349 C CA . PHE A 1 168 ? -18.184 13.250 8.994 1.00 81.88 168 PHE A CA 1
ATOM 1350 C C . PHE A 1 168 ? -18.758 14.353 8.088 1.00 81.88 168 PHE A C 1
ATOM 1352 O O . PHE A 1 168 ? -18.119 15.388 7.902 1.00 81.88 168 PHE A O 1
ATOM 1359 N N . GLU A 1 169 ? -19.966 14.165 7.548 1.00 78.75 169 GLU A N 1
ATOM 1360 C CA . GLU A 1 169 ? -20.658 15.192 6.767 1.00 78.75 169 GLU A CA 1
ATOM 1361 C C . GLU A 1 169 ? -21.209 16.297 7.679 1.00 78.75 169 GLU A C 1
ATOM 1363 O O . GLU A 1 169 ? -21.633 16.048 8.813 1.00 78.75 169 GLU A O 1
ATOM 1368 N N . GLN A 1 170 ? -21.215 17.529 7.168 1.00 68.12 170 GLN A N 1
ATOM 1369 C CA . GLN A 1 170 ? -21.743 18.696 7.874 1.00 68.12 170 GLN A CA 1
ATOM 1370 C C . GLN A 1 170 ? -23.249 18.533 8.119 1.00 68.12 170 GLN A C 1
ATOM 1372 O O . GLN A 1 170 ? -23.970 18.041 7.253 1.00 68.12 170 GLN A O 1
ATOM 1377 N N . ASP A 1 171 ? -23.743 18.930 9.293 1.00 63.56 171 ASP A N 1
ATOM 1378 C CA . ASP A 1 171 ? -25.188 18.997 9.516 1.00 63.56 171 ASP A CA 1
ATOM 1379 C C . ASP A 1 171 ? -25.796 20.103 8.637 1.00 63.56 171 ASP A C 1
ATOM 1381 O O . ASP A 1 171 ? -25.498 21.283 8.805 1.00 63.56 171 ASP A O 1
ATOM 1385 N N . GLU A 1 172 ? -26.669 19.728 7.693 1.00 52.56 172 GLU A N 1
ATOM 1386 C CA . GLU A 1 172 ? -27.313 20.642 6.727 1.00 52.56 172 GLU A CA 1
ATOM 1387 C C . GLU A 1 172 ? -28.162 21.758 7.379 1.00 52.56 172 GLU A C 1
ATOM 1389 O O . GLU A 1 172 ? -28.638 22.658 6.688 1.00 52.56 172 GLU A O 1
ATOM 1394 N N . LYS A 1 173 ? -28.385 21.714 8.701 1.00 51.53 173 LYS A N 1
ATOM 1395 C CA . LYS A 1 173 ? -29.343 22.582 9.403 1.00 51.53 173 LYS A CA 1
ATOM 1396 C C . LYS A 1 173 ? -28.768 23.889 9.960 1.00 51.53 173 LYS A C 1
ATOM 1398 O O . LYS A 1 173 ? -29.560 24.793 10.214 1.00 51.53 173 LYS A O 1
ATOM 1403 N N . ASP A 1 174 ? -27.449 24.049 10.061 1.00 45.72 174 ASP A N 1
ATOM 1404 C CA . ASP A 1 174 ? -26.842 25.296 10.556 1.00 45.72 174 ASP A CA 1
ATOM 1405 C C . ASP A 1 174 ? -26.391 26.200 9.402 1.00 45.72 174 ASP A C 1
ATOM 1407 O O . ASP A 1 174 ? -25.209 26.383 9.096 1.00 45.72 174 ASP A O 1
ATOM 1411 N N . GLY A 1 175 ? -27.376 26.801 8.738 1.00 45.12 175 GLY A N 1
ATOM 1412 C CA . GLY A 1 175 ? -27.140 27.883 7.794 1.00 45.12 175 GLY A CA 1
ATOM 1413 C C . GLY A 1 175 ? -26.706 29.161 8.510 1.00 45.12 175 GLY A C 1
ATOM 1414 O O . GLY A 1 175 ? -27.560 30.000 8.739 1.00 45.12 175 GLY A O 1
ATOM 1415 N N . SER A 1 176 ? -25.414 29.320 8.837 1.00 44.03 176 SER A N 1
ATOM 1416 C CA . SER A 1 176 ? -24.705 30.629 8.859 1.00 44.03 176 SER A CA 1
ATOM 1417 C C . SER A 1 176 ? -23.302 30.638 9.481 1.00 44.03 176 SER A C 1
ATOM 1419 O O . SER A 1 176 ? -22.707 31.712 9.555 1.00 44.03 176 SER A O 1
ATOM 1421 N N . HIS A 1 177 ? -22.711 29.518 9.902 1.00 44.06 177 HIS A N 1
ATOM 1422 C CA . HIS A 1 177 ? -21.336 29.545 10.417 1.00 44.06 177 HIS A CA 1
ATOM 1423 C C . HIS A 1 177 ? -20.476 28.496 9.719 1.00 44.06 177 HIS A C 1
ATOM 1425 O O . HIS A 1 177 ? -20.477 27.326 10.083 1.00 44.06 177 HIS A O 1
ATOM 1431 N N . GLN A 1 178 ? -19.687 28.930 8.726 1.00 45.53 178 GLN A N 1
ATOM 1432 C CA . GLN A 1 178 ? -18.448 28.228 8.392 1.00 45.53 178 GLN A CA 1
ATOM 1433 C C . GLN A 1 178 ? -17.659 28.128 9.694 1.00 45.53 178 GLN A C 1
ATOM 1435 O O . GLN A 1 178 ? -17.111 29.122 10.171 1.00 45.53 178 GLN A O 1
ATOM 1440 N N . SER A 1 179 ? -17.672 26.958 10.326 1.00 52.81 179 SER A N 1
ATOM 1441 C CA . SER A 1 179 ? -16.915 26.748 11.542 1.00 52.81 179 SER A CA 1
ATOM 1442 C C . SER A 1 179 ? -15.438 26.861 11.179 1.00 52.81 179 SER A C 1
ATOM 1444 O O . SER A 1 179 ? -14.862 25.937 10.607 1.00 52.81 179 SER A O 1
ATOM 1446 N N . ILE A 1 180 ? -14.842 28.021 11.447 1.00 56.81 180 ILE A N 1
ATOM 1447 C CA . ILE A 1 180 ? -13.421 28.258 11.217 1.00 56.81 180 ILE A CA 1
ATOM 1448 C C . ILE A 1 180 ? -12.666 27.214 12.039 1.00 56.81 180 ILE A C 1
ATOM 1450 O O . ILE A 1 180 ? -12.785 27.180 13.265 1.00 56.81 180 ILE A O 1
ATOM 1454 N N . TRP A 1 181 ? -11.934 26.332 11.360 1.00 64.75 181 TRP A N 1
ATOM 1455 C CA . TRP A 1 181 ? -11.033 25.394 12.015 1.00 64.75 181 TRP A CA 1
ATOM 1456 C C . TRP A 1 181 ? -9.987 26.180 12.813 1.00 64.75 181 TRP A C 1
ATOM 1458 O O . TRP A 1 181 ? -9.294 27.037 12.265 1.00 64.75 181 TRP A O 1
ATOM 1468 N N . GLN A 1 182 ? -9.871 25.887 14.109 1.00 65.88 182 GLN A N 1
ATOM 1469 C CA . GLN A 1 182 ? -8.860 26.470 14.987 1.00 65.88 182 GLN A CA 1
ATOM 1470 C C . GLN A 1 182 ? -7.880 25.369 15.394 1.00 65.88 182 GLN A C 1
ATOM 1472 O O . GLN A 1 182 ? -8.225 24.459 16.144 1.00 65.88 182 GLN A O 1
ATOM 1477 N N . ALA A 1 183 ? -6.648 25.461 14.888 1.00 59.09 183 ALA A N 1
ATOM 1478 C CA . ALA A 1 183 ? -5.624 24.418 14.999 1.00 59.09 183 ALA A CA 1
ATOM 1479 C C . ALA A 1 183 ? -5.133 24.130 16.437 1.00 59.09 183 ALA A C 1
ATOM 1481 O O . ALA A 1 183 ? -4.442 23.137 16.668 1.00 59.09 183 ALA A O 1
ATOM 1482 N N . GLY A 1 184 ? -5.486 24.962 17.420 1.00 61.16 184 GLY A N 1
ATOM 1483 C CA . GLY A 1 184 ? -5.146 24.752 18.826 1.00 61.16 184 GLY A CA 1
ATOM 1484 C C . GLY A 1 184 ? -6.391 24.407 19.626 1.00 61.16 184 GLY A C 1
ATOM 1485 O O . GLY A 1 184 ? -7.251 25.272 19.732 1.00 61.16 184 GLY A O 1
ATOM 1486 N N . ASN A 1 185 ? -6.465 23.163 20.137 1.00 67.50 185 ASN A N 1
ATOM 1487 C CA . ASN A 1 185 ? -7.282 22.685 21.277 1.00 67.50 185 ASN A CA 1
ATOM 1488 C C . ASN A 1 185 ? -7.656 21.184 21.221 1.00 67.50 185 ASN A C 1
ATOM 1490 O O . ASN A 1 185 ? -8.504 20.753 21.990 1.00 67.50 185 ASN A O 1
ATOM 1494 N N . CYS A 1 186 ? -7.034 20.331 20.393 1.00 79.31 186 CYS A N 1
ATOM 1495 C CA . CYS A 1 186 ? -7.422 18.906 20.333 1.00 79.31 186 CYS A CA 1
ATOM 1496 C C . CYS A 1 186 ? -7.380 18.199 21.704 1.00 79.31 186 CYS A C 1
ATOM 1498 O O . CYS A 1 186 ? -8.310 17.485 22.077 1.00 79.31 186 CYS A O 1
ATOM 1500 N N . SER A 1 187 ? -6.339 18.455 22.503 1.00 80.44 187 SER A N 1
ATOM 1501 C CA . SER A 1 187 ? -6.215 17.875 23.844 1.00 80.44 187 SER A CA 1
ATOM 1502 C C . SER A 1 187 ? -7.245 18.427 24.836 1.00 80.44 187 SER A C 1
ATOM 1504 O O . SER A 1 187 ? -7.711 17.684 25.698 1.00 80.44 187 SER A O 1
ATOM 1506 N N . SER A 1 188 ? -7.637 19.701 24.733 1.00 83.25 188 SER A N 1
ATOM 1507 C CA . SER A 1 188 ? -8.665 20.296 25.596 1.00 83.25 188 SER A CA 1
ATOM 1508 C C . SER A 1 188 ? -10.076 19.888 25.170 1.00 83.25 188 SER A C 1
ATOM 1510 O O . SER A 1 188 ? -10.895 19.596 26.037 1.00 83.25 188 SER A O 1
ATOM 1512 N N . VAL A 1 189 ? -10.336 19.749 23.868 1.00 85.06 189 VAL A N 1
ATOM 1513 C CA . VAL A 1 189 ? -11.585 19.196 23.320 1.00 85.06 189 VAL A CA 1
ATOM 1514 C C . VAL A 1 189 ? -11.751 17.739 23.741 1.00 85.06 189 VAL A C 1
ATOM 1516 O O . VAL A 1 189 ? -12.788 17.384 24.296 1.00 85.06 189 VAL A O 1
ATOM 1519 N N . ALA A 1 190 ? -10.718 16.905 23.585 1.00 85.81 190 ALA A N 1
ATOM 1520 C CA . ALA A 1 190 ? -10.757 15.514 24.031 1.00 85.81 190 ALA A CA 1
ATOM 1521 C C . ALA A 1 190 ? -10.963 15.395 25.552 1.00 85.81 190 ALA A C 1
ATOM 1523 O O . ALA A 1 190 ? -11.711 14.528 26.004 1.00 85.81 190 ALA A O 1
ATOM 1524 N N . LYS A 1 191 ? -10.354 16.284 26.353 1.00 86.19 191 LYS A N 1
ATOM 1525 C CA . LYS A 1 191 ? -10.593 16.361 27.807 1.00 86.19 191 LYS A CA 1
ATOM 1526 C C . LYS A 1 191 ? -12.025 16.780 28.139 1.00 86.19 191 LYS A C 1
ATOM 1528 O O . LYS A 1 191 ? -12.623 16.168 29.015 1.00 86.19 191 LYS A O 1
ATOM 1533 N N . SER A 1 192 ? -12.575 17.774 27.443 1.00 86.50 192 SER A N 1
ATOM 1534 C CA . SER A 1 192 ? -13.962 18.226 27.622 1.00 86.50 192 SER A CA 1
ATOM 1535 C C . SER A 1 192 ? -14.962 17.115 27.282 1.00 86.50 192 SER A C 1
ATOM 1537 O O . SER A 1 192 ? -15.828 16.789 28.091 1.00 86.50 192 SER A O 1
ATOM 1539 N N . LEU A 1 193 ? -14.768 16.439 26.144 1.00 86.06 193 LEU A N 1
ATOM 1540 C CA . LEU A 1 193 ? -15.560 15.268 25.761 1.00 86.06 193 LEU A CA 1
ATOM 1541 C C . LEU A 1 193 ? -15.442 14.148 26.794 1.00 86.06 193 LEU A C 1
ATOM 1543 O O . LEU A 1 193 ? -16.445 13.578 27.205 1.00 86.06 193 LEU A O 1
ATOM 1547 N N . THR A 1 194 ? -14.225 13.858 27.259 1.00 87.56 194 THR A N 1
ATOM 1548 C CA . THR A 1 194 ? -14.009 12.860 28.314 1.00 87.56 194 THR A CA 1
ATOM 1549 C C . THR A 1 194 ? -14.807 13.213 29.569 1.00 87.56 194 THR A C 1
ATOM 1551 O O . THR A 1 194 ? -15.523 12.361 30.087 1.00 87.56 194 THR A O 1
ATOM 1554 N N . GLN A 1 195 ? -14.749 14.476 30.012 1.00 86.81 195 GLN A N 1
ATOM 1555 C CA . GLN A 1 195 ? -15.504 14.959 31.168 1.00 86.81 195 GLN A CA 1
ATOM 1556 C C . GLN A 1 195 ? -17.012 14.775 30.985 1.00 86.81 195 GLN A C 1
ATOM 1558 O O . GLN A 1 195 ? -17.676 14.345 31.926 1.00 86.81 195 GLN A O 1
ATOM 1563 N N . GLN A 1 196 ? -17.539 15.040 29.786 1.00 84.38 196 GLN A N 1
ATOM 1564 C CA . GLN A 1 196 ? -18.956 14.868 29.466 1.00 84.38 196 GLN A CA 1
ATOM 1565 C C . GLN A 1 196 ? -19.427 13.421 29.659 1.00 84.38 196 GLN A C 1
ATOM 1567 O O . GLN A 1 196 ? -20.473 13.208 30.262 1.00 84.38 196 GLN A O 1
ATOM 1572 N N . TYR A 1 197 ? -18.652 12.431 29.208 1.00 85.25 197 TYR A N 1
ATOM 1573 C CA . TYR A 1 197 ? -19.004 11.015 29.383 1.00 85.25 197 TYR A CA 1
ATOM 1574 C C . TYR A 1 197 ? -18.759 10.487 30.803 1.00 85.25 197 TYR A C 1
ATOM 1576 O O . TYR A 1 197 ? -19.289 9.439 31.154 1.00 85.25 197 TYR A O 1
ATOM 1584 N N . THR A 1 198 ? -17.958 11.173 31.621 1.00 81.75 198 THR A N 1
ATOM 1585 C CA . THR A 1 198 ? -17.679 10.758 33.010 1.00 81.75 198 THR A CA 1
ATOM 1586 C C . THR A 1 198 ? -18.581 11.404 34.061 1.00 81.75 198 THR A C 1
ATOM 1588 O O . THR A 1 198 ? -18.471 11.044 35.230 1.00 81.75 198 THR A O 1
ATOM 1591 N N . ARG A 1 199 ? -19.445 12.362 33.698 1.00 76.69 199 ARG A N 1
ATOM 1592 C CA . ARG A 1 199 ? -20.421 12.921 34.646 1.00 76.69 199 ARG A CA 1
ATOM 1593 C C . ARG A 1 199 ? -21.459 11.848 34.990 1.00 76.69 199 ARG A C 1
ATOM 1595 O O . ARG A 1 199 ? -22.076 11.284 34.094 1.00 76.69 199 ARG A O 1
ATOM 1602 N N . ASP A 1 200 ? -21.622 11.569 36.283 1.00 57.84 200 ASP A N 1
ATOM 1603 C CA . ASP A 1 200 ? -22.562 10.556 36.791 1.00 57.84 200 ASP A CA 1
ATOM 1604 C C . ASP A 1 200 ? -24.034 11.013 36.720 1.00 57.84 200 ASP A C 1
ATOM 1606 O O . ASP A 1 200 ? -24.939 10.176 36.754 1.00 57.84 200 ASP A O 1
ATOM 1610 N N . ASP A 1 201 ? -24.275 12.319 36.566 1.00 54.00 201 ASP A N 1
ATOM 1611 C CA . ASP A 1 201 ? -25.611 12.896 36.438 1.00 54.00 201 ASP A CA 1
ATOM 1612 C C . ASP A 1 201 ? -26.044 12.879 34.965 1.00 54.00 201 ASP A C 1
ATOM 1614 O O . ASP A 1 201 ? -25.733 13.787 34.193 1.00 54.00 201 ASP A O 1
ATOM 1618 N N . PHE A 1 202 ? -26.799 11.850 34.574 1.00 51.53 202 PHE A N 1
ATOM 1619 C CA . PHE A 1 202 ? -27.588 11.823 33.332 1.00 51.53 202 PHE A CA 1
ATOM 1620 C C . PHE A 1 202 ? -28.807 12.762 33.423 1.00 51.53 202 PHE A C 1
ATOM 1622 O O . PHE A 1 202 ? -29.903 12.423 32.985 1.00 51.53 202 PHE A O 1
ATOM 1629 N N . GLU A 1 203 ? -28.655 13.935 34.040 1.00 46.19 203 GLU A N 1
ATOM 1630 C CA . GLU A 1 203 ? -29.660 14.979 33.901 1.00 46.19 203 GLU A CA 1
ATOM 1631 C C . GLU A 1 203 ? -29.506 15.603 32.514 1.00 46.19 203 GLU A C 1
ATOM 1633 O O . GLU A 1 203 ? -28.453 16.139 32.167 1.00 46.19 203 GLU A O 1
ATOM 1638 N N . ASP A 1 204 ? -30.597 15.590 31.748 1.00 43.78 204 ASP A N 1
ATOM 1639 C CA . ASP A 1 204 ? -30.778 16.247 30.442 1.00 43.78 204 ASP A CA 1
ATOM 1640 C C . ASP A 1 204 ? -30.512 17.774 30.462 1.00 43.78 204 ASP A C 1
ATOM 1642 O O . ASP A 1 204 ? -30.620 18.465 29.450 1.00 43.78 204 ASP A O 1
ATOM 1646 N N . ASN A 1 205 ? -30.111 18.320 31.611 1.00 38.03 205 ASN A N 1
ATOM 1647 C CA . ASN A 1 205 ? -29.719 19.705 31.826 1.00 38.03 205 ASN A CA 1
ATOM 1648 C C . ASN A 1 205 ? -28.262 19.954 31.395 1.00 38.03 205 ASN A C 1
ATOM 1650 O O . ASN A 1 205 ? -27.477 20.567 32.124 1.00 38.03 205 ASN A O 1
ATOM 1654 N N . VAL A 1 206 ? -27.876 19.503 30.197 1.00 44.19 206 VAL A N 1
ATOM 1655 C CA . VAL A 1 206 ? -26.642 19.981 29.561 1.00 44.19 206 VAL A CA 1
ATOM 1656 C C . VAL A 1 206 ? -26.901 21.407 29.087 1.00 44.19 206 VAL A C 1
ATOM 1658 O O . VAL A 1 206 ? -27.329 21.646 27.961 1.00 44.19 206 VAL A O 1
ATOM 1661 N N . THR A 1 207 ? -26.653 22.362 29.977 1.00 35.94 207 THR A N 1
ATOM 1662 C CA . THR A 1 207 ? -26.479 23.770 29.634 1.00 35.94 207 THR A CA 1
ATOM 1663 C C . THR A 1 207 ? -25.377 23.898 28.581 1.00 35.94 207 THR A C 1
ATOM 1665 O O . THR A 1 207 ? -24.224 23.588 28.859 1.00 35.94 207 THR A O 1
ATOM 1668 N N . ASP A 1 208 ? -25.754 24.293 27.362 1.00 38.19 208 ASP A N 1
ATOM 1669 C CA . ASP A 1 208 ? -24.993 25.076 26.371 1.00 38.19 208 ASP A CA 1
ATOM 1670 C C . ASP A 1 208 ? -23.457 24.905 26.295 1.00 38.19 208 ASP A C 1
ATOM 1672 O O . ASP A 1 208 ? -22.727 25.868 26.065 1.00 38.19 208 ASP A O 1
ATOM 1676 N N . ILE A 1 209 ? -22.923 23.689 26.431 1.00 43.09 209 ILE A N 1
ATOM 1677 C CA . ILE A 1 209 ? -21.575 23.382 25.942 1.00 43.09 209 ILE A CA 1
ATOM 1678 C C . ILE A 1 209 ? -21.753 22.928 24.497 1.00 43.09 209 ILE A C 1
ATOM 1680 O O . ILE A 1 209 ? -22.332 21.868 24.249 1.00 43.09 209 ILE A O 1
ATOM 1684 N N . GLU A 1 210 ? -21.308 23.777 23.564 1.00 53.12 210 GLU A N 1
ATOM 1685 C CA . GLU A 1 210 ? -21.384 23.594 22.111 1.00 53.12 210 GLU A CA 1
ATOM 1686 C C . GLU A 1 210 ? -21.183 22.125 21.727 1.00 53.12 210 GLU A C 1
ATOM 1688 O O . GLU A 1 210 ? -20.095 21.561 21.881 1.00 53.12 210 GLU A O 1
ATOM 1693 N N . ARG A 1 211 ? -22.254 21.491 21.236 1.00 63.97 211 ARG A N 1
ATOM 1694 C CA . ARG A 1 211 ? -22.189 20.141 20.675 1.00 63.97 211 ARG A CA 1
ATOM 1695 C C . ARG A 1 211 ? -21.085 20.136 19.621 1.00 63.97 211 ARG A C 1
ATOM 1697 O O . ARG A 1 211 ? -21.108 20.954 18.702 1.00 63.97 211 ARG A O 1
ATOM 1704 N N . LEU A 1 212 ? -20.105 19.246 19.775 1.00 73.44 212 LEU A N 1
ATOM 1705 C CA . LEU A 1 212 ? -19.023 19.153 18.805 1.00 73.44 212 LEU A CA 1
ATOM 1706 C C . LEU A 1 212 ? -19.611 18.699 17.466 1.00 73.44 212 LEU A C 1
ATOM 1708 O O . LEU A 1 212 ? -20.148 17.598 17.360 1.00 73.44 212 LEU A O 1
ATOM 1712 N N . ASP A 1 213 ? -19.518 19.569 16.466 1.00 80.31 213 ASP A N 1
ATOM 1713 C CA . ASP A 1 213 ? -19.958 19.276 15.105 1.00 80.31 213 ASP A CA 1
ATOM 1714 C C . ASP A 1 213 ? -19.234 18.033 14.548 1.00 80.31 213 ASP A C 1
ATOM 1716 O O . ASP A 1 213 ? -18.057 17.781 14.846 1.00 80.31 213 ASP A O 1
ATOM 1720 N N . ARG A 1 214 ? -19.929 17.249 13.717 1.00 84.69 214 ARG A N 1
ATOM 1721 C CA . ARG A 1 214 ? -19.397 16.032 13.083 1.00 84.69 214 ARG A CA 1
ATOM 1722 C C . ARG A 1 214 ? -18.133 16.328 12.283 1.00 84.69 214 ARG A C 1
ATOM 1724 O O . ARG A 1 214 ? -17.146 15.597 12.392 1.00 84.69 214 ARG A O 1
ATOM 1731 N N . ARG A 1 215 ? -18.118 17.450 11.557 1.00 84.12 215 ARG A N 1
ATOM 1732 C CA . ARG A 1 215 ? -16.951 17.876 10.775 1.00 84.12 215 ARG A CA 1
ATOM 1733 C C . ARG A 1 215 ? -15.772 18.250 11.671 1.00 84.12 215 ARG A C 1
ATOM 1735 O O . ARG A 1 215 ? -14.660 17.784 11.440 1.00 84.12 215 ARG A O 1
ATOM 1742 N N . ARG A 1 216 ? -16.007 19.017 12.743 1.00 85.50 216 ARG A N 1
ATOM 1743 C CA . ARG A 1 216 ? -14.969 19.336 13.745 1.00 85.50 216 ARG A CA 1
ATOM 1744 C C . ARG A 1 216 ? -14.400 18.074 14.398 1.00 85.50 216 ARG A C 1
ATOM 1746 O O . ARG A 1 216 ? -13.194 17.988 14.606 1.00 85.50 216 ARG A O 1
ATOM 1753 N N . THR A 1 217 ? -15.248 17.086 14.684 1.00 88.12 217 THR A N 1
ATOM 1754 C CA . THR A 1 217 ? -14.827 15.792 15.242 1.00 88.12 217 THR A CA 1
ATOM 1755 C C . THR A 1 217 ? -13.872 15.068 14.293 1.00 88.12 217 THR A C 1
ATOM 1757 O O . THR A 1 217 ? -12.833 14.580 14.735 1.00 88.12 217 THR A O 1
ATOM 1760 N N . ALA A 1 218 ? -14.173 15.053 12.991 1.00 89.31 218 ALA A N 1
ATOM 1761 C CA . ALA A 1 218 ? -13.308 14.473 11.965 1.00 89.31 218 ALA A CA 1
ATOM 1762 C C . ALA A 1 218 ? -11.950 15.192 11.863 1.00 89.31 218 ALA A C 1
ATOM 1764 O O . ALA A 1 218 ? -10.912 14.538 11.781 1.00 89.31 218 ALA A O 1
ATOM 1765 N N . GLU A 1 219 ? -11.943 16.527 11.930 1.00 90.00 219 GLU A N 1
ATOM 1766 C CA . GLU A 1 219 ? -10.717 17.340 11.890 1.00 90.00 219 GLU A CA 1
ATOM 1767 C C . GLU A 1 219 ? -9.819 17.087 13.114 1.00 90.00 219 GLU A C 1
ATOM 1769 O O . GLU A 1 219 ? -8.619 16.855 12.964 1.00 90.00 219 GLU A O 1
ATOM 1774 N N . TYR A 1 220 ? -10.384 17.038 14.328 1.00 90.69 220 TYR A N 1
ATOM 1775 C CA . TYR A 1 220 ? -9.622 16.694 15.538 1.00 90.69 220 TYR A CA 1
ATOM 1776 C C . TYR A 1 220 ? -9.149 15.233 15.542 1.00 90.69 220 TYR A C 1
ATOM 1778 O O . TYR A 1 220 ? -8.052 14.930 16.024 1.00 90.69 220 TYR A O 1
ATOM 1786 N N . MET A 1 221 ? -9.948 14.320 14.981 1.00 92.06 221 MET A N 1
ATOM 1787 C CA . MET A 1 221 ? -9.562 12.920 14.805 1.00 92.06 221 MET A CA 1
ATOM 1788 C C . MET A 1 221 ? -8.349 12.816 13.880 1.00 92.06 221 MET A C 1
ATOM 1790 O O . MET A 1 221 ? -7.383 12.122 14.203 1.00 92.06 221 MET A O 1
ATOM 1794 N N . LEU A 1 222 ? -8.376 13.560 12.771 1.00 91.62 222 LEU A N 1
ATOM 1795 C CA . LEU A 1 222 ? -7.281 13.613 11.819 1.00 91.62 222 LEU A CA 1
ATOM 1796 C C . LEU A 1 222 ? -6.031 14.263 12.430 1.00 91.62 222 LEU A C 1
ATOM 1798 O O . LEU A 1 222 ? -4.939 13.718 12.297 1.00 91.62 222 LEU A O 1
ATOM 1802 N N . GLN A 1 223 ? -6.183 15.363 13.173 1.00 91.75 223 GLN A N 1
ATOM 1803 C CA . GLN A 1 223 ? -5.081 15.990 13.909 1.00 91.75 223 GLN A CA 1
ATOM 1804 C C . GLN A 1 223 ? -4.405 14.998 14.870 1.00 91.75 223 GLN A C 1
ATOM 1806 O O . GLN A 1 223 ? -3.178 14.896 14.883 1.00 91.75 223 GLN A O 1
ATOM 1811 N N . SER A 1 224 ? -5.198 14.226 15.622 1.00 91.88 224 SER A N 1
ATOM 1812 C CA . SER A 1 224 ? -4.684 13.237 16.579 1.00 91.88 224 SER A CA 1
ATOM 1813 C C . SER A 1 224 ? -3.917 12.105 15.888 1.00 91.88 224 SER A C 1
ATOM 1815 O O . SER A 1 224 ? -2.823 11.747 16.318 1.00 91.88 224 SER A O 1
ATOM 1817 N N . ILE A 1 225 ? -4.450 11.539 14.795 1.00 93.25 225 ILE A N 1
ATOM 1818 C CA . ILE A 1 225 ? -3.760 10.453 14.077 1.00 93.25 225 ILE A CA 1
ATOM 1819 C C . ILE A 1 225 ? -2.524 10.951 13.314 1.00 93.25 225 ILE A C 1
ATOM 1821 O O . ILE A 1 225 ? -1.562 10.198 13.191 1.00 93.25 225 ILE A O 1
ATOM 1825 N N . ILE A 1 226 ? -2.497 12.206 12.842 1.00 92.12 226 ILE A N 1
ATOM 1826 C CA . ILE A 1 226 ? -1.289 12.800 12.244 1.00 92.12 226 ILE A CA 1
ATOM 1827 C C . ILE A 1 226 ? -0.174 12.903 13.288 1.00 92.12 226 ILE A C 1
ATOM 1829 O O . ILE A 1 226 ? 0.976 12.597 12.981 1.00 92.12 226 ILE A O 1
ATOM 1833 N N . GLU A 1 227 ? -0.498 13.298 14.520 1.00 90.44 227 GLU A N 1
ATOM 1834 C CA . GLU A 1 227 ? 0.473 13.349 15.615 1.00 90.44 227 GLU A CA 1
ATOM 1835 C C . GLU A 1 227 ? 1.028 11.953 15.942 1.00 90.44 227 GLU A C 1
ATOM 1837 O O . GLU A 1 227 ? 2.243 11.770 15.996 1.00 90.44 227 GLU A O 1
ATOM 1842 N N . VAL A 1 228 ? 0.151 10.947 16.045 1.00 90.44 228 VAL A N 1
ATOM 1843 C CA . VAL A 1 228 ? 0.531 9.531 16.216 1.00 90.44 228 VAL A CA 1
ATOM 1844 C C . VAL A 1 228 ? 1.447 9.059 15.079 1.00 90.44 228 VAL A C 1
ATOM 1846 O O . VAL A 1 228 ? 2.492 8.459 15.333 1.00 90.44 228 VAL A O 1
ATOM 1849 N N . LEU A 1 229 ? 1.081 9.347 13.826 1.00 91.75 229 LEU A N 1
ATOM 1850 C CA . LEU A 1 229 ? 1.849 8.964 12.641 1.00 91.75 229 LEU A CA 1
ATOM 1851 C C . LEU A 1 229 ? 3.220 9.650 12.610 1.00 91.75 229 LEU A C 1
ATOM 1853 O O . LEU A 1 229 ? 4.221 9.000 12.321 1.00 91.75 229 LEU A O 1
ATOM 1857 N N . ARG A 1 230 ? 3.294 10.939 12.957 1.00 90.50 230 ARG A N 1
ATOM 1858 C CA . ARG A 1 230 ? 4.561 11.676 13.047 1.00 90.50 230 ARG A CA 1
ATOM 1859 C C . ARG A 1 230 ? 5.489 11.060 14.082 1.00 90.50 230 ARG A C 1
ATOM 1861 O O . ARG A 1 230 ? 6.664 10.841 13.785 1.00 90.50 230 ARG A O 1
ATOM 1868 N N . SER A 1 231 ? 4.973 10.743 15.264 1.00 87.81 231 SER A N 1
ATOM 1869 C CA . SER A 1 231 ? 5.755 10.092 16.315 1.00 87.81 231 SER A CA 1
ATOM 1870 C C . SER A 1 231 ? 6.243 8.707 15.879 1.00 87.81 231 SER A C 1
ATOM 1872 O O . SER A 1 231 ? 7.414 8.403 16.084 1.00 87.81 231 SER A O 1
ATOM 1874 N N . ALA A 1 232 ? 5.413 7.915 15.193 1.00 87.69 232 ALA A N 1
ATOM 1875 C CA . ALA A 1 232 ? 5.789 6.586 14.692 1.00 87.69 232 ALA A CA 1
ATOM 1876 C C . ALA A 1 232 ? 6.780 6.604 13.508 1.00 87.69 232 ALA A C 1
ATOM 1878 O O . ALA A 1 232 ? 7.492 5.630 13.291 1.00 87.69 232 ALA A O 1
ATOM 1879 N N . LEU A 1 233 ? 6.827 7.685 12.721 1.00 86.44 233 LEU A N 1
ATOM 1880 C CA . LEU A 1 233 ? 7.789 7.844 11.618 1.00 86.44 233 LEU A CA 1
ATOM 1881 C C . LEU A 1 233 ? 9.134 8.424 12.088 1.00 86.44 233 LEU A C 1
ATOM 1883 O O . LEU A 1 233 ? 10.194 8.120 11.532 1.00 86.44 233 LEU A O 1
ATOM 1887 N N . THR A 1 234 ? 9.104 9.288 13.103 1.00 83.25 234 THR A N 1
ATOM 1888 C CA . THR A 1 234 ? 10.307 9.954 13.627 1.00 83.25 234 THR A CA 1
ATOM 1889 C C . THR A 1 234 ? 11.011 9.131 14.700 1.00 83.25 234 THR A C 1
ATOM 1891 O O . THR A 1 234 ? 12.243 9.112 14.716 1.00 83.25 234 THR A O 1
ATOM 1894 N N . SER A 1 235 ? 10.263 8.410 15.534 1.00 76.88 235 SER A N 1
ATOM 1895 C CA . SER A 1 235 ? 10.782 7.481 16.538 1.00 76.88 235 SER A CA 1
ATOM 1896 C C . SER A 1 235 ? 10.912 6.068 15.970 1.00 76.88 235 SER A C 1
ATOM 1898 O O . SER A 1 235 ? 10.078 5.643 15.180 1.00 76.88 235 SER A O 1
ATOM 1900 N N . ASP A 1 236 ? 11.921 5.314 16.411 1.00 70.88 236 ASP A N 1
ATOM 1901 C CA . ASP A 1 236 ? 12.012 3.874 16.109 1.00 70.88 236 ASP A CA 1
ATOM 1902 C C . ASP A 1 236 ? 11.021 3.052 16.959 1.00 70.88 236 ASP A C 1
ATOM 1904 O O . ASP A 1 236 ? 10.759 1.876 16.682 1.00 70.88 236 ASP A O 1
ATOM 1908 N N . ALA A 1 237 ? 10.426 3.690 17.975 1.00 65.62 237 ALA A N 1
ATOM 1909 C CA . ALA A 1 237 ? 9.342 3.127 18.757 1.00 65.62 237 ALA A CA 1
ATOM 1910 C C . ALA A 1 237 ? 8.096 2.943 17.875 1.00 65.62 237 ALA A C 1
ATOM 1912 O O . ALA A 1 237 ? 7.664 3.857 17.174 1.00 65.62 237 ALA A O 1
ATOM 1913 N N . PHE A 1 238 ? 7.492 1.758 17.960 1.00 71.00 238 PHE A N 1
ATOM 1914 C CA . PHE A 1 238 ? 6.236 1.384 17.296 1.00 71.00 238 PHE A CA 1
ATOM 1915 C C . PHE A 1 238 ? 6.282 1.171 15.777 1.00 71.00 238 PHE A C 1
ATOM 1917 O O . PHE A 1 238 ? 5.246 1.142 15.106 1.00 71.00 238 PHE A O 1
ATOM 1924 N N . THR A 1 239 ? 7.471 0.941 15.219 1.00 75.50 239 THR A N 1
ATOM 1925 C CA . THR A 1 239 ? 7.627 0.593 13.798 1.00 75.50 239 THR A CA 1
ATOM 1926 C C . THR A 1 239 ? 6.846 -0.666 13.398 1.00 75.50 239 THR A C 1
ATOM 1928 O O . THR A 1 239 ? 6.332 -0.729 12.281 1.00 75.50 239 THR A O 1
ATOM 1931 N N . SER A 1 240 ? 6.666 -1.641 14.303 1.00 82.62 240 SER A N 1
ATOM 1932 C CA . SER A 1 240 ? 5.861 -2.842 14.027 1.00 82.62 240 SER A CA 1
ATOM 1933 C C . SER A 1 240 ? 4.357 -2.556 13.921 1.00 82.62 240 SER A C 1
ATOM 1935 O O . SER A 1 240 ? 3.650 -3.267 13.203 1.00 82.62 240 SER A O 1
ATOM 1937 N N . GLN A 1 241 ? 3.859 -1.492 14.561 1.00 87.00 241 GLN A N 1
ATOM 1938 C CA . GLN A 1 241 ? 2.456 -1.067 14.490 1.00 87.00 241 GLN A CA 1
ATOM 1939 C C . GLN A 1 241 ? 2.200 0.032 13.452 1.00 87.00 241 GLN A C 1
ATOM 1941 O O . GLN A 1 241 ? 1.040 0.395 13.242 1.00 87.00 241 GLN A O 1
ATOM 1946 N N . LEU A 1 242 ? 3.237 0.529 12.766 1.00 89.62 242 LEU A N 1
ATOM 1947 C CA . LEU A 1 242 ? 3.117 1.601 11.776 1.00 89.62 242 LEU A CA 1
ATOM 1948 C C . LEU A 1 242 ? 2.051 1.294 10.714 1.00 89.62 242 LEU A C 1
ATOM 1950 O O . LEU A 1 242 ? 1.227 2.151 10.414 1.00 89.62 242 LEU A O 1
ATOM 1954 N N . GLY A 1 243 ? 1.977 0.046 10.239 1.00 90.25 243 GLY A N 1
ATOM 1955 C CA . GLY A 1 243 ? 0.940 -0.367 9.290 1.00 90.25 243 GLY A CA 1
ATOM 1956 C C . GLY A 1 243 ? -0.489 -0.167 9.819 1.00 90.25 243 GLY A C 1
ATOM 1957 O O . GLY A 1 243 ? -1.349 0.318 9.090 1.00 90.25 243 GLY A O 1
ATOM 1958 N N . LEU A 1 244 ? -0.745 -0.462 11.102 1.00 91.44 244 LEU A N 1
ATOM 1959 C CA . LEU A 1 244 ? -2.067 -0.255 11.709 1.00 91.44 244 LEU A CA 1
ATOM 1960 C C . LEU A 1 244 ? -2.398 1.235 11.863 1.00 91.44 244 LEU A C 1
ATOM 1962 O O . LEU A 1 244 ? -3.547 1.629 11.658 1.00 91.44 244 LEU A O 1
ATOM 1966 N N . ILE A 1 245 ? -1.398 2.051 12.214 1.00 93.12 245 ILE A N 1
ATOM 1967 C CA . ILE A 1 245 ? -1.516 3.512 12.323 1.00 93.12 245 ILE A CA 1
ATOM 1968 C C . ILE A 1 245 ? -1.851 4.110 10.954 1.00 93.12 245 ILE A C 1
ATOM 1970 O O . ILE A 1 245 ? -2.788 4.901 10.837 1.00 93.12 245 ILE A O 1
ATOM 1974 N N . THR A 1 246 ? -1.131 3.696 9.911 1.00 93.31 246 THR A N 1
ATOM 1975 C CA . THR A 1 246 ? -1.375 4.137 8.537 1.00 93.31 246 THR A CA 1
ATOM 1976 C C . THR A 1 246 ? -2.750 3.713 8.040 1.00 93.31 246 THR A C 1
ATOM 1978 O O . THR A 1 246 ? -3.453 4.538 7.467 1.00 93.31 246 THR A O 1
ATOM 1981 N N . ASP A 1 247 ? -3.191 2.486 8.316 1.00 92.12 247 ASP A N 1
ATOM 1982 C CA . ASP A 1 247 ? -4.545 2.033 7.977 1.00 92.12 247 ASP A CA 1
ATOM 1983 C C . ASP A 1 247 ? -5.628 2.896 8.653 1.00 92.12 247 ASP A C 1
ATOM 1985 O O . ASP A 1 247 ? -6.624 3.256 8.020 1.00 92.12 247 ASP A O 1
ATOM 1989 N N . CYS A 1 248 ? -5.441 3.259 9.930 1.00 94.00 248 CYS A N 1
ATOM 1990 C CA . CYS A 1 248 ? -6.335 4.185 10.631 1.00 94.00 248 CYS A CA 1
ATOM 1991 C C . CYS A 1 248 ? -6.348 5.561 9.957 1.00 94.00 248 CYS A C 1
ATOM 1993 O O . CYS A 1 248 ? -7.423 6.090 9.681 1.00 94.00 248 CYS A O 1
ATOM 1995 N N . PHE A 1 249 ? -5.170 6.113 9.650 1.00 93.56 249 PHE A N 1
ATOM 1996 C CA . PHE A 1 249 ? -5.039 7.389 8.949 1.00 93.56 249 PHE A CA 1
ATOM 1997 C C . PHE A 1 249 ? -5.772 7.365 7.599 1.00 93.56 249 PHE A C 1
ATOM 1999 O O . PHE A 1 249 ? -6.606 8.230 7.335 1.00 93.56 249 PHE A O 1
ATOM 2006 N N . VAL A 1 250 ? -5.510 6.349 6.769 1.00 91.19 250 VAL A N 1
ATOM 2007 C CA . VAL A 1 250 ? -6.115 6.193 5.438 1.00 91.19 250 VAL A CA 1
ATOM 2008 C C . VAL A 1 250 ? -7.639 6.067 5.544 1.00 91.19 250 VAL A C 1
ATOM 2010 O O . VAL A 1 250 ? -8.373 6.686 4.776 1.00 91.19 250 VAL A O 1
ATOM 2013 N N . SER A 1 251 ? -8.141 5.320 6.529 1.00 90.69 251 SER A N 1
ATOM 2014 C CA . SER A 1 251 ? -9.581 5.179 6.778 1.00 90.69 251 SER A CA 1
ATOM 2015 C C . SER A 1 251 ? -10.255 6.501 7.172 1.00 90.69 251 SER A C 1
ATOM 2017 O O . SER A 1 251 ? -11.406 6.733 6.808 1.00 90.69 251 SER A O 1
ATOM 2019 N N . ILE A 1 252 ? -9.551 7.387 7.887 1.00 90.81 252 ILE A N 1
ATOM 2020 C CA . ILE A 1 252 ? -10.076 8.706 8.271 1.00 90.81 252 ILE A CA 1
ATOM 2021 C C . ILE A 1 252 ? -10.032 9.666 7.077 1.00 90.81 252 ILE A C 1
ATOM 2023 O O . ILE A 1 252 ? -11.057 10.247 6.736 1.00 90.81 252 ILE A O 1
ATOM 2027 N N . ILE A 1 253 ? -8.887 9.806 6.396 1.00 88.69 253 ILE A N 1
ATOM 2028 C CA . ILE A 1 253 ? -8.738 10.769 5.286 1.00 88.69 253 ILE A CA 1
ATOM 2029 C C . ILE A 1 253 ? -9.660 10.445 4.103 1.00 88.69 253 ILE A C 1
ATOM 2031 O O . ILE A 1 253 ? -10.217 11.351 3.493 1.00 88.69 253 ILE A O 1
ATOM 2035 N N . THR A 1 254 ? -9.892 9.160 3.811 1.00 86.69 254 THR A N 1
ATOM 2036 C CA . THR A 1 254 ? -10.809 8.742 2.734 1.00 86.69 254 THR A CA 1
ATOM 2037 C C . THR A 1 254 ? -12.277 9.043 3.042 1.00 86.69 254 THR A C 1
ATOM 2039 O O . THR A 1 254 ? -13.085 9.117 2.119 1.00 86.69 254 THR A O 1
ATOM 2042 N N . LYS A 1 255 ? -12.629 9.243 4.319 1.00 86.44 255 LYS A N 1
ATOM 2043 C CA . LYS A 1 255 ? -13.977 9.626 4.771 1.00 86.44 255 LYS A CA 1
ATOM 2044 C C . LYS A 1 255 ? -14.119 11.125 5.048 1.00 86.44 255 LYS A C 1
ATOM 2046 O O . LYS A 1 255 ? -15.239 11.585 5.239 1.00 86.44 255 LYS A O 1
ATOM 2051 N N . THR A 1 256 ? -13.017 11.874 5.050 1.00 83.38 256 THR A N 1
ATOM 2052 C CA . THR A 1 256 ? -12.986 13.308 5.369 1.00 83.38 256 THR A CA 1
ATOM 2053 C C . THR A 1 256 ? -12.434 14.098 4.177 1.00 83.38 256 THR A C 1
ATOM 2055 O O . THR A 1 256 ? -11.235 14.395 4.132 1.00 83.38 256 THR A O 1
ATOM 2058 N N . PRO A 1 257 ? -13.275 14.434 3.182 1.00 72.31 257 PRO A N 1
ATOM 2059 C CA . PRO A 1 257 ? -12.855 15.287 2.075 1.00 72.31 257 PRO A CA 1
ATOM 2060 C C . PRO A 1 257 ? -12.577 16.723 2.558 1.00 72.31 257 PRO A C 1
ATOM 2062 O O . PRO A 1 257 ? -13.260 17.236 3.443 1.00 72.31 257 PRO A O 1
ATOM 2065 N N . ASP A 1 258 ? -11.576 17.375 1.958 1.00 77.69 258 ASP A N 1
ATOM 2066 C CA . ASP A 1 258 ? -11.168 18.763 2.230 1.00 77.69 258 ASP A CA 1
ATOM 2067 C C . ASP A 1 258 ? -10.878 19.104 3.703 1.00 77.69 258 ASP A C 1
ATOM 2069 O O . ASP A 1 258 ? -11.349 20.117 4.231 1.00 77.69 258 ASP A O 1
ATOM 2073 N N . SER A 1 259 ? -10.060 18.285 4.365 1.00 82.81 259 SER A N 1
ATOM 2074 C CA . SER A 1 259 ? -9.616 18.556 5.735 1.00 82.81 259 SER A CA 1
ATOM 2075 C C . SER A 1 259 ? -8.654 19.747 5.820 1.00 82.81 259 SER A C 1
ATOM 2077 O O . SER A 1 259 ? -7.636 19.808 5.122 1.00 82.81 259 SER A O 1
ATOM 2079 N N . GLN A 1 260 ? -8.936 20.670 6.740 1.00 82.44 260 GLN A N 1
ATOM 2080 C CA . GLN A 1 260 ? -8.030 21.770 7.092 1.00 82.44 260 GLN A CA 1
ATOM 2081 C C . GLN A 1 260 ? -6.943 21.329 8.082 1.00 82.44 260 GLN A C 1
ATOM 2083 O O . GLN A 1 260 ? -5.824 21.845 8.037 1.00 82.44 260 GLN A O 1
ATOM 2088 N N . ALA A 1 261 ? -7.231 20.353 8.950 1.00 83.25 261 ALA A N 1
ATOM 2089 C CA . ALA A 1 261 ? -6.253 19.796 9.879 1.00 83.25 261 ALA A CA 1
ATOM 2090 C C . ALA A 1 261 ? -5.060 19.173 9.142 1.00 83.25 261 ALA A C 1
ATOM 2092 O O . ALA A 1 261 ? -3.922 19.413 9.540 1.00 83.25 261 ALA A O 1
ATOM 2093 N N . PHE A 1 262 ? -5.295 18.439 8.045 1.00 85.50 262 PHE A N 1
ATOM 2094 C CA . PHE A 1 262 ? -4.203 17.858 7.256 1.00 85.50 262 PHE A CA 1
ATOM 2095 C C . PHE A 1 262 ? -3.333 18.922 6.587 1.00 85.50 262 PHE A C 1
ATOM 2097 O O . PHE A 1 262 ? -2.110 18.858 6.681 1.00 85.50 262 PHE A O 1
ATOM 2104 N N . ARG A 1 263 ? -3.958 19.930 5.963 1.00 83.25 263 ARG A N 1
ATOM 2105 C CA . ARG A 1 263 ? -3.243 21.023 5.281 1.00 83.25 263 ARG A CA 1
ATOM 2106 C C . ARG A 1 263 ? -2.350 21.808 6.234 1.00 83.25 263 ARG A C 1
ATOM 2108 O O . ARG A 1 263 ? -1.227 22.143 5.882 1.00 83.25 263 ARG A O 1
ATOM 2115 N N . ASN A 1 264 ? -2.836 22.065 7.446 1.00 82.06 264 ASN A N 1
ATOM 2116 C CA . ASN A 1 264 ? -2.100 22.831 8.448 1.00 82.06 264 ASN A CA 1
ATOM 2117 C C . ASN A 1 264 ? -1.024 22.012 9.171 1.00 82.06 264 ASN A C 1
ATOM 2119 O O . ASN A 1 264 ? -0.179 22.592 9.848 1.00 82.06 264 ASN A O 1
ATOM 2123 N N . ALA A 1 265 ? -1.067 20.680 9.088 1.00 80.50 265 ALA A N 1
ATOM 2124 C CA . ALA A 1 265 ? -0.146 19.831 9.831 1.00 80.50 265 ALA A CA 1
ATOM 2125 C C . ALA A 1 265 ? 1.249 19.724 9.201 1.00 80.50 265 ALA A C 1
ATOM 2127 O O . ALA A 1 265 ? 2.147 19.252 9.892 1.00 80.50 265 ALA A O 1
ATOM 2128 N N . ASP A 1 266 ? 1.420 20.120 7.936 1.00 78.94 266 ASP A N 1
ATOM 2129 C CA . ASP A 1 266 ? 2.679 20.055 7.178 1.00 78.94 266 ASP A CA 1
ATOM 2130 C C . ASP A 1 266 ? 3.442 18.727 7.367 1.00 78.94 266 ASP A C 1
ATOM 2132 O O . ASP A 1 266 ? 4.552 18.643 7.896 1.00 78.94 266 ASP A O 1
ATOM 2136 N N . ILE A 1 267 ? 2.790 17.619 6.997 1.00 86.44 267 ILE A N 1
ATOM 2137 C CA . ILE A 1 267 ? 3.358 16.269 7.152 1.00 86.44 267 ILE A CA 1
ATOM 2138 C C . ILE A 1 267 ? 4.537 16.005 6.200 1.00 86.44 267 ILE A C 1
ATOM 2140 O O . ILE A 1 267 ? 5.280 15.039 6.375 1.00 86.44 267 ILE A O 1
ATOM 2144 N N . TYR A 1 268 ? 4.722 16.873 5.206 1.00 87.25 268 TYR A N 1
ATOM 2145 C CA . TYR A 1 268 ? 5.761 16.770 4.193 1.00 87.25 268 TYR A CA 1
ATOM 2146 C C . TYR A 1 268 ? 7.165 16.674 4.804 1.00 87.25 268 TYR A C 1
ATOM 2148 O O . TYR A 1 268 ? 7.905 15.732 4.509 1.00 87.25 268 TYR A O 1
ATOM 2156 N N . ASP A 1 269 ? 7.498 17.577 5.728 1.00 86.44 269 ASP A N 1
ATOM 2157 C CA . ASP A 1 269 ? 8.804 17.589 6.395 1.00 86.44 269 ASP A CA 1
ATOM 2158 C C . ASP A 1 269 ? 9.040 16.321 7.219 1.00 86.44 269 ASP A C 1
ATOM 2160 O O . ASP A 1 269 ? 10.153 15.797 7.271 1.00 86.44 269 ASP A O 1
ATOM 2164 N N . THR A 1 270 ? 7.974 15.770 7.808 1.00 88.12 270 THR A N 1
ATOM 2165 C CA . THR A 1 270 ? 8.040 14.496 8.536 1.00 88.12 270 THR A CA 1
ATOM 2166 C C . THR A 1 270 ? 8.394 13.344 7.592 1.00 88.12 270 THR A C 1
ATOM 2168 O O . THR A 1 270 ? 9.230 12.508 7.934 1.00 88.12 270 THR A O 1
ATOM 2171 N N . PHE A 1 271 ? 7.805 13.301 6.393 1.00 89.62 271 PHE A N 1
ATOM 2172 C CA . PHE A 1 271 ? 8.133 12.286 5.386 1.00 89.62 271 PHE A CA 1
ATOM 2173 C C . PHE A 1 271 ? 9.557 12.439 4.872 1.00 89.62 271 PHE A C 1
ATOM 2175 O O . PHE A 1 271 ? 10.277 11.446 4.782 1.00 89.62 271 PHE A O 1
ATOM 2182 N N . LYS A 1 272 ? 9.992 13.672 4.601 1.00 86.31 272 LYS A N 1
ATOM 2183 C CA . LYS A 1 272 ? 11.361 13.953 4.166 1.00 86.31 272 LYS A CA 1
ATOM 2184 C C . LYS A 1 272 ? 12.383 13.545 5.224 1.00 86.31 272 LYS A C 1
ATOM 2186 O O . LYS A 1 272 ? 13.368 12.890 4.897 1.00 86.31 272 LYS A O 1
ATOM 2191 N N . GLN A 1 273 ? 12.128 13.861 6.493 1.00 86.12 273 GLN A N 1
ATOM 2192 C CA . GLN A 1 273 ? 12.983 13.444 7.601 1.00 86.12 273 GLN A CA 1
ATOM 2193 C C . GLN A 1 273 ? 13.012 11.920 7.754 1.00 86.12 273 GLN A C 1
ATOM 2195 O O . GLN A 1 273 ? 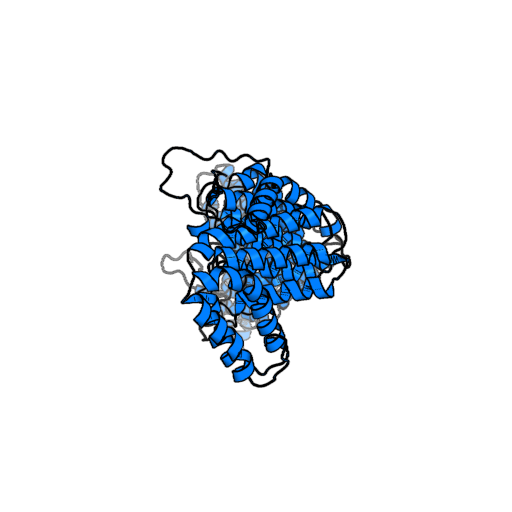14.086 11.358 7.946 1.00 86.12 273 GLN A O 1
ATOM 2200 N N . ALA A 1 274 ? 11.859 11.249 7.667 1.00 85.31 274 ALA A N 1
ATOM 2201 C CA . ALA A 1 274 ? 11.781 9.796 7.782 1.00 85.31 274 ALA A CA 1
ATOM 2202 C C . ALA A 1 274 ? 12.542 9.098 6.646 1.00 85.31 274 ALA A C 1
ATOM 2204 O O . ALA A 1 274 ? 13.324 8.195 6.922 1.00 85.31 274 ALA A O 1
ATOM 2205 N N . LEU A 1 275 ? 12.366 9.557 5.400 1.00 81.69 275 LEU A N 1
ATOM 2206 C CA . LEU A 1 275 ? 13.028 9.016 4.207 1.00 81.69 275 LEU A CA 1
ATOM 2207 C C . LEU A 1 275 ? 14.517 9.377 4.108 1.00 81.69 275 LEU A C 1
ATOM 2209 O O . LEU A 1 275 ? 15.280 8.650 3.482 1.00 81.69 275 LEU A O 1
ATOM 2213 N N . GLY A 1 276 ? 14.933 10.494 4.709 1.00 73.56 276 GLY A N 1
ATOM 2214 C CA . GLY A 1 276 ? 16.322 10.954 4.730 1.00 73.56 276 GLY A CA 1
ATOM 2215 C C . GLY A 1 276 ? 17.203 10.269 5.778 1.00 73.56 276 GLY A C 1
ATOM 2216 O O . GLY A 1 276 ? 18.395 10.563 5.846 1.00 73.56 276 GLY A O 1
ATOM 2217 N N . LYS A 1 277 ? 16.653 9.375 6.613 1.00 69.88 277 LYS A N 1
ATOM 2218 C CA . LYS A 1 277 ? 17.450 8.594 7.566 1.00 69.88 277 LYS A CA 1
ATOM 2219 C C . LYS A 1 277 ? 18.351 7.622 6.793 1.00 69.88 277 LYS A C 1
ATOM 2221 O O . LYS A 1 277 ? 17.856 6.689 6.168 1.00 69.88 277 LYS A O 1
ATOM 2226 N N . GLU A 1 278 ? 19.671 7.794 6.896 1.00 56.91 278 GLU A N 1
ATOM 2227 C CA . GLU A 1 278 ? 20.673 6.885 6.300 1.00 56.91 278 GLU A CA 1
ATOM 2228 C C . GLU A 1 278 ? 20.473 5.415 6.721 1.00 56.91 278 GLU A C 1
ATOM 2230 O O . GLU A 1 278 ? 20.836 4.502 5.984 1.00 56.91 278 GLU A O 1
ATOM 2235 N N . SER A 1 279 ? 19.822 5.175 7.867 1.00 53.12 279 SER A N 1
ATOM 2236 C CA . SER A 1 279 ? 19.452 3.840 8.349 1.00 53.12 279 SER A CA 1
ATOM 2237 C C . SER A 1 279 ? 18.458 3.090 7.452 1.00 53.12 279 SER A C 1
ATOM 2239 O O . SER A 1 279 ? 18.376 1.871 7.555 1.00 53.12 279 SER A O 1
ATOM 2241 N N . LEU A 1 280 ? 17.729 3.769 6.554 1.00 56.78 280 LEU A N 1
ATOM 2242 C CA . LEU A 1 280 ? 16.839 3.118 5.580 1.00 56.78 280 LEU A CA 1
ATOM 2243 C C . LEU A 1 280 ? 17.590 2.423 4.435 1.00 56.78 280 LEU A C 1
ATOM 2245 O O . LEU A 1 280 ? 16.991 1.619 3.723 1.00 56.78 280 LEU A O 1
ATOM 2249 N N . LEU A 1 281 ? 18.873 2.744 4.250 1.00 56.78 281 LEU A N 1
ATOM 2250 C CA . LEU A 1 281 ? 19.729 2.219 3.182 1.00 56.78 281 LEU A CA 1
ATOM 2251 C C . LEU A 1 281 ? 20.847 1.305 3.715 1.00 56.78 281 LEU A C 1
ATOM 2253 O O . LEU A 1 281 ? 21.669 0.838 2.929 1.00 56.78 281 LEU A O 1
ATOM 2257 N N . GLN A 1 282 ? 20.901 1.066 5.031 1.00 57.53 282 GLN A N 1
ATOM 2258 C CA . GLN A 1 282 ? 21.907 0.213 5.667 1.00 57.53 282 GLN A CA 1
ATOM 2259 C C . GLN A 1 282 ? 21.369 -1.200 5.918 1.00 57.53 282 GLN A C 1
ATOM 2261 O O . GLN A 1 282 ? 20.326 -1.369 6.550 1.00 57.53 282 GLN A O 1
ATOM 2266 N N . ASP A 1 283 ? 22.147 -2.204 5.500 1.00 52.38 283 ASP A N 1
ATOM 2267 C CA . ASP A 1 283 ? 21.893 -3.637 5.693 1.00 52.38 283 ASP A CA 1
ATOM 2268 C C . ASP A 1 283 ? 22.043 -4.038 7.171 1.00 52.38 283 ASP A C 1
ATOM 2270 O O . ASP A 1 283 ? 23.052 -4.602 7.600 1.00 52.38 283 ASP A O 1
ATOM 2274 N N . SER A 1 284 ? 21.048 -3.710 7.991 1.00 52.91 284 SER A N 1
ATOM 2275 C CA . SER A 1 284 ? 21.040 -4.021 9.421 1.00 52.91 284 SER A CA 1
ATOM 2276 C C . SER A 1 284 ? 19.809 -4.843 9.793 1.00 52.91 284 SER A C 1
ATOM 2278 O O . SER A 1 284 ? 18.825 -4.919 9.068 1.00 52.91 284 SER A O 1
ATOM 2280 N N . SER A 1 285 ? 19.804 -5.455 10.976 1.00 47.94 285 SER A N 1
ATOM 2281 C CA . SER A 1 285 ? 18.679 -6.255 11.492 1.00 47.94 285 SER A CA 1
ATOM 2282 C C . SER A 1 285 ? 17.344 -5.491 11.649 1.00 47.94 285 SER A C 1
ATOM 2284 O O . SER A 1 285 ? 16.363 -6.065 12.117 1.00 47.94 285 SER A O 1
ATOM 2286 N N . ILE A 1 286 ? 17.305 -4.208 11.271 1.00 55.06 286 ILE A N 1
ATOM 2287 C CA . ILE A 1 286 ? 16.165 -3.284 11.298 1.00 55.06 286 ILE A CA 1
ATOM 2288 C C . ILE A 1 286 ? 15.394 -3.301 9.945 1.00 55.06 286 ILE A C 1
ATOM 2290 O O . ILE A 1 286 ? 14.354 -2.670 9.809 1.00 55.06 286 ILE A O 1
ATOM 2294 N N . ASP A 1 287 ? 15.806 -4.131 8.977 1.00 60.84 287 ASP A N 1
ATOM 2295 C CA . ASP A 1 287 ? 15.262 -4.288 7.608 1.00 60.84 287 ASP A CA 1
ATOM 2296 C C . ASP A 1 287 ? 13.727 -4.394 7.439 1.00 60.84 287 ASP A C 1
ATOM 2298 O O . ASP A 1 287 ? 13.206 -4.214 6.336 1.00 60.84 287 ASP A O 1
ATOM 2302 N N . GLN A 1 288 ? 12.968 -4.749 8.482 1.00 65.38 288 GLN A N 1
ATOM 2303 C CA . GLN A 1 288 ? 11.502 -4.794 8.393 1.00 65.38 288 GLN A CA 1
ATOM 2304 C C . GLN A 1 288 ? 10.851 -3.424 8.576 1.00 65.38 288 GLN A C 1
ATOM 2306 O O . GLN A 1 288 ? 9.810 -3.167 7.972 1.00 65.38 288 GLN A O 1
ATOM 2311 N N . SER A 1 289 ? 11.435 -2.552 9.398 1.00 71.31 289 SER A N 1
ATOM 2312 C CA . SER A 1 289 ? 10.852 -1.242 9.676 1.00 71.31 289 SER A CA 1
ATOM 2313 C C . SER A 1 289 ? 11.065 -0.275 8.514 1.00 71.31 289 SER A C 1
ATOM 2315 O O . SER A 1 289 ? 10.165 0.509 8.223 1.00 71.31 289 SER A O 1
ATOM 2317 N N . SER A 1 290 ? 12.183 -0.379 7.787 1.00 80.88 290 SER A N 1
ATOM 2318 C CA . SER A 1 290 ? 12.481 0.487 6.640 1.00 80.88 290 SER A CA 1
ATOM 2319 C C . SER A 1 290 ? 11.453 0.343 5.517 1.00 80.88 290 SER A C 1
ATOM 2321 O O . SER A 1 290 ? 10.873 1.336 5.071 1.00 80.88 290 SER A O 1
ATOM 2323 N N . PHE A 1 291 ? 11.124 -0.894 5.133 1.00 85.00 291 PHE A N 1
ATOM 2324 C CA . PHE A 1 291 ? 10.093 -1.143 4.125 1.00 85.00 291 PHE A CA 1
ATOM 2325 C C . PHE A 1 291 ? 8.702 -0.690 4.589 1.00 85.00 291 PHE A C 1
ATOM 2327 O O . PHE A 1 291 ? 7.937 -0.125 3.804 1.00 85.00 291 PHE A O 1
ATOM 2334 N N . LEU A 1 292 ? 8.366 -0.904 5.868 1.00 86.38 292 LEU A N 1
ATOM 2335 C CA . LEU A 1 292 ? 7.091 -0.455 6.433 1.00 86.38 292 LEU A CA 1
ATOM 2336 C C . LEU A 1 292 ? 6.962 1.070 6.393 1.00 86.38 292 LEU A C 1
ATOM 2338 O O . LEU A 1 292 ? 5.889 1.559 6.046 1.00 86.38 292 LEU A O 1
ATOM 2342 N N . VAL A 1 293 ? 8.031 1.818 6.681 1.00 88.69 293 VAL A N 1
ATOM 2343 C CA . VAL A 1 293 ? 8.054 3.287 6.570 1.00 88.69 293 VAL A CA 1
ATOM 2344 C C . VAL A 1 293 ? 7.761 3.726 5.137 1.00 88.69 293 VAL A C 1
ATOM 2346 O O . VAL A 1 293 ? 6.848 4.523 4.919 1.00 88.69 293 VAL A O 1
ATOM 2349 N N . ILE A 1 294 ? 8.456 3.149 4.154 1.00 88.94 294 ILE A N 1
ATOM 2350 C CA . ILE A 1 294 ? 8.271 3.473 2.732 1.00 88.94 294 ILE A CA 1
ATOM 2351 C C . ILE A 1 294 ? 6.839 3.158 2.275 1.00 88.94 294 ILE A C 1
ATOM 2353 O O . ILE A 1 294 ? 6.163 4.012 1.697 1.00 88.94 294 ILE A O 1
ATOM 2357 N N . SER A 1 295 ? 6.345 1.953 2.579 1.00 90.25 295 SER A N 1
ATOM 2358 C CA . SER A 1 295 ? 4.982 1.527 2.238 1.00 90.25 295 SER A CA 1
ATOM 2359 C C . SER A 1 295 ? 3.921 2.413 2.894 1.00 90.25 295 SER A C 1
ATOM 2361 O O . SER A 1 295 ? 2.877 2.677 2.294 1.00 90.25 295 SER A O 1
ATOM 2363 N N . SER A 1 296 ? 4.177 2.876 4.118 1.00 89.19 296 SER A N 1
ATOM 2364 C CA . SER A 1 296 ? 3.252 3.716 4.876 1.00 89.19 296 SER A CA 1
ATOM 2365 C C . SER A 1 296 ? 3.164 5.121 4.294 1.00 89.19 296 SER A C 1
ATOM 2367 O O . SER A 1 296 ? 2.063 5.613 4.050 1.00 89.19 296 SER A O 1
ATOM 2369 N N . ILE A 1 297 ? 4.312 5.736 3.993 1.00 90.38 297 ILE A N 1
ATOM 2370 C CA . ILE A 1 297 ? 4.383 7.048 3.337 1.00 90.38 297 ILE A CA 1
ATOM 2371 C C . ILE A 1 297 ? 3.675 6.995 1.981 1.00 90.38 297 ILE A C 1
ATOM 2373 O O . ILE A 1 297 ? 2.816 7.832 1.706 1.00 90.38 297 ILE A O 1
ATOM 2377 N N . MET A 1 298 ? 3.947 5.967 1.172 1.00 89.56 298 MET A N 1
ATOM 2378 C CA . MET A 1 298 ? 3.268 5.783 -0.112 1.00 89.56 298 MET A CA 1
ATOM 2379 C C . MET A 1 298 ? 1.756 5.633 0.031 1.00 89.56 298 MET A C 1
ATOM 2381 O O . MET A 1 298 ? 1.010 6.265 -0.713 1.00 89.56 298 MET A O 1
ATOM 2385 N N . SER A 1 299 ? 1.287 4.862 1.013 1.00 89.19 299 SER A N 1
ATOM 2386 C CA . SER A 1 299 ? -0.151 4.686 1.255 1.00 89.19 299 SER A CA 1
ATOM 2387 C C . SER A 1 299 ? -0.843 6.010 1.607 1.00 89.19 299 SER A C 1
ATOM 2389 O O . SER A 1 299 ? -1.947 6.273 1.131 1.00 89.19 299 SER A O 1
ATOM 2391 N N . VAL A 1 300 ? -0.185 6.873 2.390 1.00 88.94 300 VAL A N 1
ATOM 2392 C CA . VAL A 1 300 ? -0.696 8.210 2.737 1.00 88.94 300 VAL A CA 1
ATOM 2393 C C . VAL A 1 300 ? -0.697 9.153 1.530 1.00 88.94 300 VAL A C 1
ATOM 2395 O O . VAL A 1 300 ? -1.686 9.854 1.303 1.00 88.94 300 VAL A O 1
ATOM 2398 N N . ILE A 1 301 ? 0.369 9.158 0.724 1.00 87.62 301 ILE A N 1
ATOM 2399 C CA . ILE A 1 301 ? 0.433 9.958 -0.510 1.00 87.62 301 ILE A CA 1
ATOM 2400 C C . ILE A 1 301 ? -0.678 9.521 -1.475 1.00 87.62 301 ILE A C 1
ATOM 2402 O O . ILE A 1 301 ? -1.441 10.354 -1.950 1.00 87.62 301 ILE A O 1
ATOM 2406 N N . VAL A 1 302 ? -0.851 8.217 -1.706 1.00 86.56 302 VAL A N 1
ATOM 2407 C CA . VAL A 1 302 ? -1.902 7.707 -2.601 1.00 86.56 302 VAL A CA 1
ATOM 2408 C C . VAL A 1 302 ? -3.294 8.084 -2.085 1.00 86.56 302 VAL A C 1
ATOM 2410 O O . VAL A 1 302 ? -4.110 8.593 -2.851 1.00 86.56 302 VAL A O 1
ATOM 2413 N N . ALA A 1 303 ? -3.568 7.884 -0.791 1.00 84.62 303 ALA A N 1
ATOM 2414 C CA . ALA A 1 303 ? -4.872 8.199 -0.205 1.00 84.62 303 ALA A CA 1
ATOM 2415 C C . ALA A 1 303 ? -5.199 9.701 -0.244 1.00 84.62 303 ALA A C 1
ATOM 2417 O O . ALA A 1 303 ? -6.354 10.074 -0.438 1.00 84.62 303 ALA A O 1
ATOM 2418 N N . SER A 1 304 ? -4.192 10.560 -0.085 1.00 81.50 304 SER A N 1
ATOM 2419 C CA . SER A 1 304 ? -4.363 12.014 -0.129 1.00 81.50 304 SER A CA 1
ATOM 2420 C C . SER A 1 304 ? -4.517 12.562 -1.554 1.00 81.50 304 SER A C 1
ATOM 2422 O O . SER A 1 304 ? -5.265 13.514 -1.756 1.00 81.50 304 SER A O 1
ATOM 2424 N N . VAL A 1 305 ? -3.872 11.959 -2.557 1.00 78.00 305 VAL A N 1
ATOM 2425 C CA . VAL A 1 305 ? -3.982 12.395 -3.962 1.00 78.00 305 VAL A CA 1
ATOM 2426 C C . VAL A 1 305 ? -5.250 11.855 -4.637 1.00 78.00 305 VAL A C 1
ATOM 2428 O O . VAL A 1 305 ? -5.796 12.502 -5.526 1.00 78.00 305 VAL A O 1
ATOM 2431 N N . ALA A 1 306 ? -5.762 10.699 -4.204 1.00 70.81 306 ALA A N 1
ATOM 2432 C CA . ALA A 1 306 ? -6.980 10.098 -4.756 1.00 70.81 306 ALA A CA 1
ATOM 2433 C C . ALA A 1 306 ? -8.283 10.854 -4.404 1.00 70.81 306 ALA A C 1
ATOM 2435 O O . ALA A 1 306 ? -9.321 10.596 -5.018 1.00 70.81 306 ALA A O 1
ATOM 2436 N N . GLY A 1 307 ? -8.258 11.772 -3.430 1.00 63.00 307 GLY A N 1
ATOM 2437 C CA . GLY A 1 307 ? -9.417 12.588 -3.063 1.00 63.00 307 GLY A CA 1
ATOM 2438 C C . GLY A 1 307 ? -9.830 13.530 -4.198 1.00 63.00 307 GLY A C 1
ATOM 2439 O O . GLY A 1 307 ? -9.023 14.301 -4.702 1.00 63.00 307 GLY A O 1
ATOM 2440 N N . SER A 1 308 ? -11.102 13.496 -4.603 1.00 53.41 308 SER A N 1
ATOM 2441 C CA . SER A 1 308 ? -11.619 14.258 -5.755 1.00 53.41 308 SER A CA 1
ATOM 2442 C C . SER A 1 308 ? -11.673 15.782 -5.562 1.00 53.41 308 SER A C 1
ATOM 2444 O O . SER A 1 308 ? -12.102 16.489 -6.470 1.00 53.41 308 SER A O 1
ATOM 2446 N N . GLN A 1 309 ? -11.265 16.297 -4.402 1.00 53.53 309 GLN A N 1
ATOM 2447 C CA . GLN A 1 309 ? -11.296 17.717 -4.072 1.00 53.53 309 GLN A CA 1
ATOM 2448 C C . GLN A 1 309 ? -9.904 18.149 -3.619 1.00 53.53 309 GLN A C 1
ATOM 2450 O O . GLN A 1 309 ? -9.403 17.635 -2.630 1.00 53.53 309 GLN A O 1
ATOM 2455 N N . SER A 1 310 ? -9.302 19.054 -4.401 1.00 59.12 310 SER A N 1
ATOM 2456 C CA . SER A 1 310 ? -7.986 19.710 -4.273 1.00 59.12 310 SER A CA 1
ATOM 2457 C C . SER A 1 310 ? -6.821 18.913 -3.641 1.00 59.12 310 SER A C 1
ATOM 2459 O O . SER A 1 310 ? -6.888 18.503 -2.486 1.00 59.12 310 SER A O 1
ATOM 2461 N N . PRO A 1 311 ? -5.683 18.769 -4.346 1.00 69.88 311 PRO A N 1
ATOM 2462 C CA . PRO A 1 311 ? -4.588 17.935 -3.866 1.00 69.88 311 PRO A CA 1
ATOM 2463 C C . PRO A 1 311 ? -4.012 18.493 -2.558 1.00 69.88 311 PRO A C 1
ATOM 2465 O O . PRO A 1 311 ? -3.682 19.676 -2.463 1.00 69.88 311 PRO A O 1
ATOM 2468 N N . TYR A 1 312 ? -3.898 17.635 -1.541 1.00 78.06 312 TYR A N 1
ATOM 2469 C CA . TYR A 1 312 ? -3.309 18.021 -0.257 1.00 78.06 312 TYR A CA 1
ATOM 2470 C C . TYR A 1 312 ? -1.796 18.253 -0.331 1.00 78.06 312 TYR A C 1
ATOM 2472 O O . TYR A 1 312 ? -1.249 18.993 0.482 1.00 78.06 312 TYR A O 1
ATOM 2480 N N . PHE A 1 313 ? -1.134 17.614 -1.293 1.00 81.19 313 PHE A N 1
ATOM 2481 C CA . PHE A 1 313 ? 0.276 17.815 -1.595 1.00 81.19 313 PHE A CA 1
ATOM 2482 C C . PHE A 1 313 ? 0.407 18.649 -2.861 1.00 81.19 313 PHE A C 1
ATOM 2484 O O . PHE A 1 313 ? -0.320 18.428 -3.833 1.00 81.19 313 PHE A O 1
ATOM 2491 N N . SER A 1 314 ? 1.353 19.587 -2.873 1.00 83.31 314 SER A N 1
ATOM 2492 C CA . SER A 1 314 ? 1.715 20.239 -4.125 1.00 83.31 314 SER A CA 1
ATOM 2493 C C . SER A 1 314 ? 2.390 19.230 -5.056 1.00 83.31 314 SER A C 1
ATOM 2495 O O . SER A 1 314 ? 3.014 18.259 -4.622 1.00 83.31 314 SER A O 1
ATOM 2497 N N . HIS A 1 315 ? 2.284 19.473 -6.359 1.00 82.19 315 HIS A N 1
ATOM 2498 C CA . HIS A 1 315 ? 2.943 18.639 -7.362 1.00 82.19 315 HIS A CA 1
ATOM 2499 C C . HIS A 1 315 ? 4.461 18.553 -7.122 1.00 82.19 315 HIS A C 1
ATOM 2501 O O . HIS A 1 315 ? 5.033 17.470 -7.158 1.00 82.19 315 HIS A O 1
ATOM 2507 N N . GLU A 1 316 ? 5.097 19.671 -6.761 1.00 83.19 316 GLU A N 1
ATOM 2508 C CA . GLU A 1 316 ? 6.532 19.735 -6.445 1.00 83.19 316 GLU A CA 1
ATOM 2509 C C . GLU A 1 316 ? 6.915 18.884 -5.223 1.00 83.19 316 GLU A C 1
ATOM 2511 O O . GLU A 1 316 ? 7.943 18.208 -5.239 1.00 83.19 316 GLU A O 1
ATOM 2516 N N . GLN A 1 317 ? 6.071 18.860 -4.185 1.00 84.81 317 GLN A N 1
ATOM 2517 C CA . GLN A 1 317 ? 6.291 18.037 -2.991 1.00 84.81 317 GLN A CA 1
ATOM 2518 C C . GLN A 1 317 ? 6.248 16.540 -3.317 1.00 84.81 317 GLN A C 1
ATOM 2520 O O . GLN A 1 317 ? 7.082 15.772 -2.836 1.00 84.81 317 GLN A O 1
ATOM 2525 N N . VAL A 1 318 ? 5.303 16.108 -4.159 1.00 84.19 318 VAL A N 1
ATOM 2526 C CA . VAL A 1 318 ? 5.229 14.704 -4.596 1.00 84.19 318 VAL A CA 1
ATOM 2527 C C . VAL A 1 318 ? 6.495 14.313 -5.367 1.00 84.19 318 VAL A C 1
ATOM 2529 O O . VAL A 1 318 ? 7.024 13.223 -5.147 1.00 84.19 318 VAL A O 1
ATOM 2532 N N . MET A 1 319 ? 7.029 15.213 -6.200 1.00 82.88 319 MET A N 1
ATOM 2533 C CA . MET A 1 319 ? 8.247 14.958 -6.980 1.00 82.88 319 MET A CA 1
ATOM 2534 C C . MET A 1 319 ? 9.525 14.883 -6.128 1.00 82.88 319 MET A C 1
ATOM 2536 O O . MET A 1 319 ? 10.372 14.020 -6.377 1.00 82.88 319 MET A O 1
ATOM 2540 N N . ASP A 1 320 ? 9.679 15.723 -5.097 1.00 85.31 320 ASP A N 1
ATOM 2541 C CA . ASP A 1 320 ? 10.832 15.622 -4.177 1.00 85.31 320 ASP A CA 1
ATOM 2542 C C . ASP A 1 320 ? 10.803 14.287 -3.402 1.00 85.31 320 ASP A C 1
ATOM 2544 O O . ASP A 1 320 ? 11.807 13.568 -3.309 1.00 85.31 320 ASP A O 1
ATOM 2548 N N . LEU A 1 321 ? 9.623 13.887 -2.911 1.00 85.12 321 LEU A N 1
ATOM 2549 C CA . LEU A 1 321 ? 9.448 12.625 -2.182 1.00 85.12 321 LEU A CA 1
ATOM 2550 C C . LEU A 1 321 ? 9.641 11.398 -3.079 1.00 85.12 321 LEU A C 1
ATOM 2552 O O . LEU A 1 321 ? 10.218 10.406 -2.628 1.00 85.12 321 LEU A O 1
ATOM 2556 N N . GLN A 1 322 ? 9.223 11.466 -4.346 1.00 85.38 322 GLN A N 1
ATOM 2557 C CA . GLN A 1 322 ? 9.342 10.370 -5.311 1.00 85.38 322 GLN A CA 1
ATOM 2558 C C . GLN A 1 322 ? 10.764 9.815 -5.387 1.00 85.38 322 GLN A C 1
ATOM 2560 O O . GLN A 1 322 ? 10.952 8.599 -5.384 1.00 85.38 322 GLN A O 1
ATOM 2565 N N . THR A 1 323 ? 11.766 10.696 -5.454 1.00 84.19 323 THR A N 1
ATOM 2566 C CA . THR A 1 323 ? 13.168 10.280 -5.607 1.00 84.19 323 THR A CA 1
ATOM 2567 C C . THR A 1 323 ? 13.621 9.447 -4.406 1.00 84.19 323 THR A C 1
ATOM 2569 O O . THR A 1 323 ? 14.203 8.376 -4.569 1.00 84.19 323 THR A O 1
ATOM 2572 N N . HIS A 1 324 ? 13.304 9.907 -3.197 1.00 84.38 324 HIS A N 1
ATOM 2573 C CA . HIS A 1 324 ? 13.691 9.236 -1.959 1.00 84.38 324 HIS A CA 1
ATOM 2574 C C . HIS A 1 324 ? 12.946 7.909 -1.772 1.00 84.38 324 HIS A C 1
ATOM 2576 O O . HIS A 1 324 ? 13.553 6.896 -1.424 1.00 84.38 324 HIS A O 1
ATOM 2582 N N . VAL A 1 325 ? 11.644 7.892 -2.071 1.00 87.25 325 VAL A N 1
ATOM 2583 C CA . VAL A 1 325 ? 10.827 6.676 -2.029 1.00 87.25 325 VAL A CA 1
ATOM 2584 C C . VAL A 1 325 ? 11.353 5.633 -3.012 1.00 87.25 325 VAL A C 1
ATOM 2586 O O . VAL A 1 325 ? 11.546 4.484 -2.624 1.00 87.25 325 VAL A O 1
ATOM 2589 N N . LEU A 1 326 ? 11.605 6.011 -4.269 1.00 88.50 326 LEU A N 1
ATOM 2590 C CA . LEU A 1 326 ? 12.046 5.068 -5.295 1.00 88.50 326 LEU A CA 1
ATOM 2591 C C . LEU A 1 326 ? 13.412 4.460 -4.956 1.00 88.50 326 LEU A C 1
ATOM 2593 O O . LEU A 1 326 ? 13.587 3.257 -5.126 1.00 88.50 326 LEU A O 1
ATOM 2597 N N . ASN A 1 327 ? 14.339 5.250 -4.407 1.00 86.50 327 ASN A N 1
ATOM 2598 C CA . ASN A 1 327 ? 15.629 4.748 -3.923 1.00 86.50 327 ASN A CA 1
ATOM 2599 C C . ASN A 1 327 ? 15.457 3.733 -2.782 1.00 86.50 327 ASN A C 1
ATOM 2601 O O . ASN A 1 327 ? 16.097 2.681 -2.787 1.00 86.50 327 ASN A O 1
ATOM 2605 N N . GLY A 1 328 ? 14.556 4.013 -1.836 1.00 84.69 328 GLY A N 1
ATOM 2606 C CA . GLY A 1 328 ? 14.222 3.078 -0.764 1.00 84.69 328 GLY A CA 1
ATOM 2607 C C . GLY A 1 328 ? 13.606 1.779 -1.295 1.00 84.69 328 GLY A C 1
ATOM 2608 O O . GLY A 1 328 ? 14.030 0.689 -0.917 1.00 84.69 328 GLY A O 1
ATOM 2609 N N . ILE A 1 329 ? 12.647 1.866 -2.225 1.00 88.38 329 ILE A N 1
ATOM 2610 C CA . ILE A 1 329 ? 12.043 0.678 -2.847 1.00 88.38 329 ILE A CA 1
ATOM 2611 C C . ILE A 1 329 ? 13.102 -0.130 -3.611 1.00 88.38 329 ILE A C 1
ATOM 2613 O O . ILE A 1 329 ? 13.133 -1.356 -3.501 1.00 88.38 329 ILE A O 1
ATOM 2617 N N . TRP A 1 330 ? 13.997 0.547 -4.339 1.00 88.94 330 TRP A N 1
ATOM 2618 C CA . TRP A 1 330 ? 15.076 -0.079 -5.102 1.00 88.94 330 TRP A CA 1
ATOM 2619 C C . TRP A 1 330 ? 15.990 -0.943 -4.227 1.00 88.94 330 TRP A C 1
ATOM 2621 O O . TRP A 1 330 ? 16.343 -2.057 -4.611 1.00 88.94 330 TRP A O 1
ATOM 2631 N N . HIS A 1 331 ? 16.317 -0.485 -3.017 1.00 86.44 331 HIS A N 1
ATOM 2632 C CA . HIS A 1 331 ? 17.103 -1.257 -2.049 1.00 86.44 331 HIS A CA 1
ATOM 2633 C C . HIS A 1 331 ? 16.412 -2.573 -1.622 1.00 86.44 331 HIS A C 1
ATOM 2635 O O . HIS A 1 331 ? 17.061 -3.605 -1.416 1.00 86.44 331 HIS A O 1
ATOM 2641 N N . HIS A 1 332 ? 15.078 -2.584 -1.551 1.00 86.81 332 HIS A N 1
ATOM 2642 C CA . HIS A 1 332 ? 14.294 -3.771 -1.194 1.00 86.81 332 HIS A CA 1
ATOM 2643 C C . HIS A 1 332 ? 14.038 -4.742 -2.360 1.00 86.81 332 HIS A C 1
ATOM 2645 O O . HIS A 1 332 ? 13.514 -5.832 -2.126 1.00 86.81 332 HIS A O 1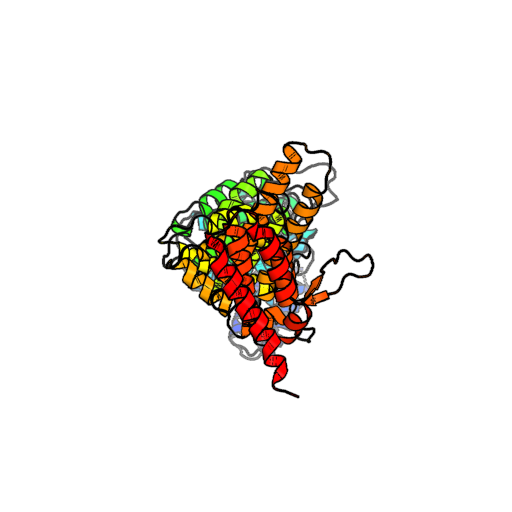
ATOM 2651 N N . LEU A 1 333 ? 14.455 -4.404 -3.585 1.00 88.00 333 LEU A N 1
ATOM 2652 C CA . LEU A 1 333 ? 14.445 -5.314 -4.739 1.00 88.00 333 LEU A CA 1
ATOM 2653 C C . LEU A 1 333 ? 15.668 -6.244 -4.792 1.00 88.00 333 LEU A C 1
ATOM 2655 O O . LEU A 1 333 ? 15.801 -7.030 -5.725 1.00 88.00 333 LEU A O 1
ATOM 2659 N N . SER A 1 334 ? 16.561 -6.188 -3.798 1.00 86.56 334 SER A N 1
ATOM 2660 C CA . SER A 1 334 ? 17.701 -7.106 -3.716 1.00 86.56 334 SER A CA 1
ATOM 2661 C C . SER A 1 334 ? 17.233 -8.576 -3.723 1.00 86.56 334 SER A C 1
ATOM 2663 O O . SER A 1 334 ? 16.277 -8.905 -3.007 1.00 86.56 334 SER A O 1
ATOM 2665 N N . PRO A 1 335 ? 17.887 -9.490 -4.471 1.00 84.19 335 PRO A N 1
ATOM 2666 C CA . PRO A 1 335 ? 17.519 -10.912 -4.522 1.00 84.19 335 PRO A CA 1
ATOM 2667 C C . PRO A 1 335 ? 17.478 -11.594 -3.154 1.00 84.19 335 PRO A C 1
ATOM 2669 O O . PRO A 1 3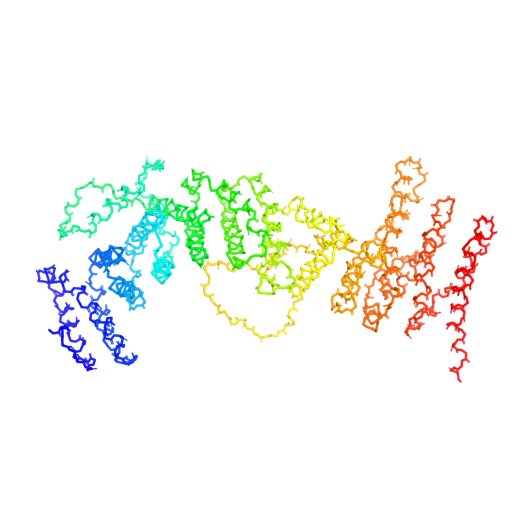35 ? 16.734 -12.549 -2.949 1.00 84.19 335 PRO A O 1
ATOM 2672 N N . PHE A 1 336 ? 18.241 -11.077 -2.191 1.00 82.50 336 PHE A N 1
ATOM 2673 C CA . PHE A 1 336 ? 18.285 -11.582 -0.822 1.00 82.50 336 PHE A CA 1
ATOM 2674 C C . PHE A 1 336 ? 1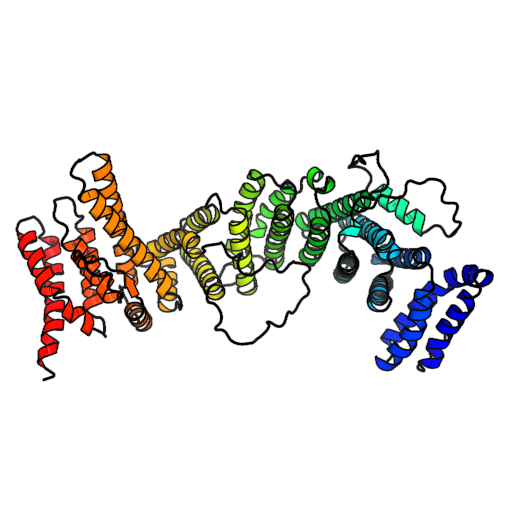7.036 -11.220 0.006 1.00 82.50 336 PHE A C 1
ATOM 2676 O O . PHE A 1 336 ? 16.918 -11.641 1.156 1.00 82.50 336 PHE A O 1
ATOM 2683 N N . ARG A 1 337 ? 16.077 -10.468 -0.561 1.00 80.81 337 ARG A N 1
ATOM 2684 C CA . ARG A 1 337 ? 14.873 -9.963 0.127 1.00 80.81 337 ARG A CA 1
ATOM 2685 C C . ARG A 1 337 ? 13.541 -10.332 -0.559 1.00 80.81 337 ARG A C 1
ATOM 2687 O O . ARG A 1 337 ? 12.686 -9.461 -0.736 1.00 80.81 337 ARG A O 1
ATOM 2694 N N . PRO A 1 338 ? 13.268 -11.617 -0.857 1.00 84.69 338 PRO A N 1
ATOM 2695 C CA . PRO A 1 338 ? 12.085 -12.027 -1.626 1.00 84.69 338 PRO A CA 1
ATOM 2696 C C . PRO A 1 338 ? 10.738 -11.671 -0.984 1.00 84.69 338 PRO A C 1
ATOM 2698 O O . PRO A 1 338 ? 9.738 -11.506 -1.678 1.00 84.69 338 PRO A O 1
ATOM 2701 N N . LYS A 1 339 ? 10.698 -11.498 0.345 1.00 87.25 339 LYS A N 1
ATOM 2702 C CA . LYS A 1 339 ? 9.487 -11.115 1.093 1.00 87.25 339 LYS A CA 1
ATOM 2703 C C . LYS A 1 339 ? 8.841 -9.826 0.565 1.00 87.25 339 LYS A C 1
ATOM 2705 O O . LYS A 1 339 ? 7.622 -9.698 0.651 1.00 87.25 339 LYS A O 1
ATOM 2710 N N . TYR A 1 340 ? 9.639 -8.877 0.075 1.00 86.81 340 TYR A N 1
ATOM 2711 C CA . TYR A 1 340 ? 9.160 -7.539 -0.279 1.00 86.81 340 TYR A CA 1
ATOM 2712 C C . TYR A 1 340 ? 8.965 -7.332 -1.777 1.00 86.81 340 TYR A C 1
ATOM 2714 O O . TYR A 1 340 ? 8.346 -6.345 -2.150 1.00 86.81 340 TYR A O 1
ATOM 2722 N N . HIS A 1 341 ? 9.434 -8.242 -2.637 1.00 89.62 341 HIS A N 1
ATOM 2723 C CA . HIS A 1 341 ? 9.497 -8.014 -4.086 1.00 89.62 341 HIS A CA 1
ATOM 2724 C C . HIS A 1 341 ? 8.142 -7.662 -4.706 1.00 89.62 341 HIS A C 1
ATOM 2726 O O . HIS A 1 341 ? 8.029 -6.659 -5.404 1.00 89.62 341 HIS A O 1
ATOM 2732 N N . VAL A 1 342 ? 7.091 -8.424 -4.395 1.00 89.44 342 VAL A N 1
ATOM 2733 C CA . VAL A 1 342 ? 5.745 -8.182 -4.948 1.00 89.44 342 VAL A CA 1
ATOM 2734 C C . VAL A 1 342 ? 5.207 -6.810 -4.536 1.00 89.44 342 VAL A C 1
ATOM 2736 O O . VAL A 1 342 ? 4.676 -6.072 -5.364 1.00 89.44 342 VAL A O 1
ATOM 2739 N N . GLU A 1 343 ? 5.359 -6.456 -3.260 1.00 87.25 343 GLU A N 1
ATOM 2740 C CA . GLU A 1 343 ? 4.859 -5.187 -2.733 1.00 87.25 343 GLU A CA 1
ATOM 2741 C C . GLU A 1 343 ? 5.713 -4.007 -3.219 1.00 87.25 343 GLU A C 1
ATOM 2743 O O . GLU A 1 343 ? 5.169 -2.988 -3.623 1.00 87.25 343 GLU A O 1
ATOM 2748 N N . ALA A 1 344 ? 7.036 -4.163 -3.287 1.00 90.19 344 ALA A N 1
ATOM 2749 C CA . ALA A 1 344 ? 7.960 -3.179 -3.845 1.00 90.19 344 ALA A CA 1
ATOM 2750 C C . ALA A 1 344 ? 7.607 -2.832 -5.300 1.00 90.19 344 ALA A C 1
ATOM 2752 O O . ALA A 1 344 ? 7.467 -1.658 -5.644 1.00 90.19 344 ALA A O 1
ATOM 2753 N N . VAL A 1 345 ? 7.380 -3.845 -6.142 1.00 90.94 345 VAL A N 1
ATOM 2754 C CA . VAL A 1 345 ? 6.960 -3.638 -7.535 1.00 90.94 345 VAL A CA 1
ATOM 2755 C C . VAL A 1 345 ? 5.590 -2.960 -7.600 1.00 90.94 345 VAL A C 1
ATOM 2757 O O . VAL A 1 345 ? 5.408 -2.024 -8.378 1.00 90.94 345 VAL A O 1
ATOM 2760 N N . ARG A 1 346 ? 4.639 -3.345 -6.738 1.00 89.56 346 ARG A N 1
ATOM 2761 C CA . ARG A 1 346 ? 3.337 -2.666 -6.638 1.00 89.56 346 ARG A CA 1
ATOM 2762 C C . ARG A 1 346 ? 3.490 -1.177 -6.306 1.00 89.56 346 ARG A C 1
ATOM 2764 O O . ARG A 1 346 ? 2.839 -0.354 -6.948 1.00 89.56 346 ARG A O 1
ATOM 2771 N N . LEU A 1 347 ? 4.356 -0.828 -5.353 1.00 88.81 347 LEU A N 1
ATOM 2772 C CA . LEU A 1 347 ? 4.616 0.557 -4.950 1.00 88.81 347 LEU A CA 1
ATOM 2773 C C . LEU A 1 347 ? 5.257 1.386 -6.077 1.00 88.81 347 LEU A C 1
ATOM 2775 O O . LEU A 1 347 ? 4.883 2.545 -6.247 1.00 88.81 347 LEU A O 1
ATOM 2779 N N . ILE A 1 348 ? 6.154 0.806 -6.888 1.00 89.94 348 ILE A N 1
ATOM 2780 C CA . ILE A 1 348 ? 6.736 1.483 -8.068 1.00 89.94 348 ILE A CA 1
ATOM 2781 C C . ILE A 1 348 ? 5.640 1.874 -9.059 1.00 89.94 348 ILE A C 1
ATOM 2783 O O . ILE A 1 348 ? 5.599 3.011 -9.526 1.00 89.94 348 ILE A O 1
ATOM 2787 N N . TRP A 1 349 ? 4.716 0.960 -9.354 1.00 89.31 349 TRP A N 1
ATOM 2788 C CA . TRP A 1 349 ? 3.644 1.238 -10.309 1.00 89.31 349 TRP A CA 1
ATOM 2789 C C . TRP A 1 349 ? 2.580 2.187 -9.751 1.00 89.31 349 TRP A C 1
ATOM 2791 O O . TRP A 1 349 ? 2.026 2.992 -10.500 1.00 89.31 349 TRP A O 1
ATOM 2801 N N . GLN A 1 350 ? 2.338 2.169 -8.437 1.00 86.50 350 GLN A N 1
ATOM 2802 C CA . GLN A 1 350 ? 1.539 3.205 -7.775 1.00 86.50 350 GLN A CA 1
ATOM 2803 C C . GLN A 1 350 ? 2.209 4.579 -7.892 1.00 86.50 350 GLN A C 1
ATOM 2805 O O . GLN A 1 350 ? 1.539 5.551 -8.236 1.00 86.50 350 GLN A O 1
ATOM 2810 N N . LEU A 1 351 ? 3.524 4.664 -7.692 1.00 86.00 351 LEU A N 1
ATOM 2811 C CA . LEU A 1 351 ? 4.285 5.904 -7.841 1.00 86.00 351 LEU A CA 1
ATOM 2812 C C . LEU A 1 351 ? 4.254 6.430 -9.286 1.00 86.00 351 LEU A C 1
ATOM 2814 O O . LEU A 1 351 ? 4.024 7.620 -9.504 1.00 86.00 351 LEU A O 1
ATOM 2818 N N . GLU A 1 352 ? 4.395 5.550 -10.279 1.00 86.62 352 GLU A N 1
ATOM 2819 C CA . GLU A 1 352 ? 4.254 5.909 -11.699 1.00 86.62 352 GLU A CA 1
ATOM 2820 C C . GLU A 1 352 ? 2.836 6.402 -12.020 1.00 86.62 352 GLU A C 1
ATOM 2822 O O . GLU A 1 352 ? 2.656 7.375 -12.751 1.00 86.62 352 GLU A O 1
ATOM 2827 N N . SER A 1 353 ? 1.804 5.794 -11.425 1.00 84.00 353 SER A N 1
ATOM 2828 C CA . SER A 1 353 ? 0.422 6.246 -11.622 1.00 84.00 353 SER A CA 1
ATOM 2829 C C . SER A 1 353 ? 0.177 7.678 -11.124 1.00 84.00 353 SER A C 1
ATOM 2831 O O . SER A 1 353 ? -0.626 8.391 -11.724 1.00 84.00 353 SER A O 1
ATOM 2833 N N . LEU A 1 354 ? 0.908 8.113 -10.089 1.00 80.94 354 LEU A N 1
ATOM 2834 C CA . LEU A 1 354 ? 0.847 9.471 -9.541 1.00 80.94 354 LEU A CA 1
ATOM 2835 C C . LEU A 1 354 ? 1.665 10.487 -10.359 1.00 80.94 354 LEU A C 1
ATOM 2837 O O . LEU A 1 354 ? 1.338 11.670 -10.357 1.00 80.94 354 LEU A O 1
ATOM 2841 N N . THR A 1 355 ? 2.719 10.044 -11.053 1.00 78.25 355 THR A N 1
ATOM 2842 C CA . THR A 1 355 ? 3.755 10.915 -11.656 1.00 78.25 355 THR A CA 1
ATOM 2843 C C . THR A 1 355 ? 3.886 10.794 -13.181 1.00 78.25 355 THR A C 1
ATOM 2845 O O . THR A 1 355 ? 4.802 11.352 -13.786 1.00 78.25 355 THR A O 1
ATOM 2848 N N . ARG A 1 356 ? 2.922 10.126 -13.829 1.00 70.88 356 ARG A N 1
ATOM 2849 C CA . ARG A 1 356 ? 2.937 9.748 -15.255 1.00 70.88 356 ARG A CA 1
ATOM 2850 C C . ARG A 1 356 ? 3.326 10.862 -16.231 1.00 70.88 356 ARG A C 1
ATOM 2852 O O . ARG A 1 356 ? 3.959 10.587 -17.244 1.00 70.88 356 ARG A O 1
ATOM 2859 N N . ALA A 1 357 ? 2.918 12.105 -15.973 1.00 67.81 357 ALA A N 1
ATOM 2860 C CA . ALA A 1 357 ? 3.111 13.214 -16.911 1.00 67.81 357 ALA A CA 1
ATOM 2861 C C . ALA A 1 357 ? 4.591 13.535 -17.195 1.00 67.81 357 ALA A C 1
ATOM 2863 O O . ALA A 1 357 ? 4.891 14.177 -18.199 1.00 67.81 357 ALA A O 1
ATOM 2864 N N . GLU A 1 358 ? 5.504 13.098 -16.329 1.00 66.19 358 GLU A N 1
ATOM 2865 C CA . GLU A 1 358 ? 6.895 13.542 -16.352 1.00 66.19 358 GLU A CA 1
ATOM 2866 C C . GLU A 1 358 ? 7.915 12.437 -16.660 1.00 66.19 358 GLU A C 1
ATOM 2868 O O . GLU A 1 358 ? 9.107 12.727 -16.746 1.00 66.19 358 GLU A O 1
ATOM 2873 N N . HIS A 1 359 ? 7.484 11.179 -16.830 1.00 79.44 359 HIS A N 1
ATOM 2874 C CA . HIS A 1 359 ? 8.378 10.029 -17.061 1.00 79.44 359 HIS A CA 1
ATOM 2875 C C . HIS A 1 359 ? 9.517 9.906 -16.019 1.00 79.44 359 HIS A C 1
ATOM 2877 O O . HIS A 1 359 ? 10.606 9.403 -16.309 1.00 79.44 359 HIS A O 1
ATOM 2883 N N . GLN A 1 360 ? 9.286 10.372 -14.786 1.00 80.19 360 GLN A N 1
ATOM 2884 C CA . GLN A 1 360 ? 10.327 10.465 -13.755 1.00 80.19 360 GLN A CA 1
ATOM 2885 C C . GLN A 1 360 ? 10.735 9.097 -13.218 1.00 80.19 360 GLN A C 1
ATOM 2887 O O . GLN A 1 360 ? 11.914 8.890 -12.936 1.00 80.19 360 GLN A O 1
ATOM 2892 N N . VAL A 1 361 ? 9.802 8.142 -13.109 1.00 85.62 361 VAL A N 1
ATOM 2893 C CA . VAL A 1 361 ? 10.147 6.777 -12.686 1.00 85.62 361 VAL A CA 1
ATOM 2894 C C . VAL A 1 361 ? 11.092 6.143 -13.702 1.00 85.62 361 VAL A C 1
ATOM 2896 O O . VAL A 1 361 ? 12.118 5.602 -13.303 1.00 85.62 361 VAL A O 1
ATOM 2899 N N . GLU A 1 362 ? 10.824 6.286 -15.005 1.00 89.12 362 GLU A N 1
ATOM 2900 C CA . GLU A 1 362 ? 11.738 5.830 -16.063 1.00 89.12 362 GLU A CA 1
ATOM 2901 C C . GLU A 1 362 ? 13.112 6.497 -15.930 1.00 89.12 362 GLU A C 1
ATOM 2903 O O . GLU A 1 362 ? 14.135 5.810 -15.913 1.00 89.12 362 GLU A O 1
ATOM 2908 N N . ALA A 1 363 ? 13.150 7.829 -15.819 1.00 87.50 363 ALA A N 1
ATOM 2909 C CA . ALA A 1 363 ? 14.400 8.580 -15.734 1.00 87.50 363 ALA A CA 1
ATOM 2910 C C . ALA A 1 363 ? 15.229 8.182 -14.505 1.00 87.50 363 ALA A C 1
ATOM 2912 O O . ALA A 1 363 ? 16.441 7.997 -14.606 1.00 87.50 363 ALA A O 1
ATOM 2913 N N . ARG A 1 364 ? 14.585 8.010 -13.348 1.00 86.44 364 ARG A N 1
ATOM 2914 C CA . ARG A 1 364 ? 15.248 7.611 -12.105 1.00 86.44 364 ARG A CA 1
ATOM 2915 C C . ARG A 1 364 ? 15.692 6.154 -12.118 1.00 86.44 364 ARG A C 1
ATOM 2917 O O . ARG A 1 364 ? 16.830 5.897 -11.742 1.00 86.44 364 ARG A O 1
ATOM 2924 N N . LEU A 1 365 ? 14.868 5.223 -12.601 1.00 89.38 365 LEU A N 1
ATOM 2925 C CA . LEU A 1 365 ? 15.289 3.831 -12.800 1.00 89.38 365 LEU A CA 1
ATOM 2926 C C . LEU A 1 365 ? 16.475 3.749 -13.768 1.00 89.38 365 LEU A C 1
ATOM 2928 O O . LEU A 1 365 ? 17.407 2.988 -13.533 1.00 89.38 365 LEU A O 1
ATOM 2932 N N . ALA A 1 366 ? 16.483 4.566 -14.824 1.00 89.00 366 ALA A N 1
ATOM 2933 C CA . ALA A 1 366 ? 17.593 4.622 -15.766 1.00 89.00 366 ALA A CA 1
ATOM 2934 C C . ALA A 1 366 ? 18.879 5.147 -15.106 1.00 89.00 366 ALA A C 1
ATOM 2936 O O . ALA A 1 366 ? 19.950 4.616 -15.374 1.00 89.00 366 ALA A O 1
ATOM 2937 N N . LEU A 1 367 ? 18.787 6.143 -14.219 1.00 87.75 367 LEU A N 1
ATOM 2938 C CA . LEU A 1 367 ? 19.938 6.614 -13.439 1.00 87.75 367 LEU A CA 1
ATOM 2939 C C . LEU A 1 367 ? 20.448 5.542 -12.466 1.00 87.75 367 LEU A C 1
ATOM 2941 O O . LEU A 1 367 ? 21.647 5.301 -12.424 1.00 87.75 367 LEU A O 1
ATOM 2945 N N . LEU A 1 368 ? 19.549 4.862 -11.748 1.00 85.88 368 LEU A N 1
ATOM 2946 C CA . LEU A 1 368 ? 19.906 3.790 -10.809 1.00 85.88 368 LEU A CA 1
ATOM 2947 C C . LEU A 1 368 ? 20.574 2.597 -11.501 1.00 85.88 368 LEU A C 1
ATOM 2949 O O . LEU A 1 368 ? 21.478 1.991 -10.937 1.00 85.88 368 LEU A O 1
ATOM 2953 N N . VAL A 1 369 ? 20.135 2.258 -12.716 1.00 86.19 369 VAL A N 1
ATOM 2954 C CA . VAL A 1 369 ? 20.740 1.185 -13.519 1.00 86.19 369 VAL A CA 1
ATOM 2955 C C . VAL A 1 369 ? 22.013 1.647 -14.227 1.00 86.19 369 VAL A C 1
ATOM 2957 O O . VAL A 1 369 ? 22.877 0.818 -14.496 1.00 86.19 369 VAL A O 1
ATOM 2960 N N . GLY A 1 370 ? 22.128 2.936 -14.554 1.00 80.00 370 GLY A N 1
ATOM 2961 C CA . GLY A 1 370 ? 23.274 3.512 -15.259 1.00 80.00 370 GLY A CA 1
ATOM 2962 C C . GLY A 1 370 ? 24.484 3.809 -14.370 1.00 80.00 370 GLY A C 1
ATOM 2963 O O . GLY A 1 370 ? 25.602 3.829 -14.880 1.00 80.00 370 GLY A O 1
ATOM 2964 N N . ASP A 1 371 ? 24.289 4.005 -13.064 1.00 72.56 371 ASP A N 1
ATOM 2965 C CA . ASP A 1 371 ? 25.358 4.237 -12.080 1.00 72.56 371 ASP A CA 1
ATOM 2966 C C . ASP A 1 371 ? 26.050 2.919 -11.671 1.00 72.56 371 ASP A C 1
ATOM 2968 O O . ASP A 1 371 ? 26.048 2.505 -10.513 1.00 72.56 371 ASP A O 1
ATOM 2972 N N . GLN A 1 372 ? 26.583 2.188 -12.656 1.00 64.38 372 GLN A N 1
ATOM 2973 C CA . GLN A 1 372 ? 27.278 0.919 -12.428 1.00 64.38 372 GLN A CA 1
ATOM 2974 C C . GLN A 1 372 ? 28.736 1.187 -12.058 1.00 64.38 372 GLN A C 1
ATOM 2976 O O . GLN A 1 372 ? 29.596 1.339 -12.927 1.00 64.38 372 GLN A O 1
ATOM 2981 N N . SER A 1 373 ? 29.029 1.215 -10.759 1.00 65.44 373 SER A N 1
ATOM 2982 C CA . SER A 1 373 ? 30.400 1.021 -10.285 1.00 65.44 373 SER A CA 1
ATOM 2983 C C . SER A 1 373 ? 30.830 -0.436 -10.548 1.00 65.44 373 SER A C 1
ATOM 2985 O O . SER A 1 373 ? 29.990 -1.339 -10.600 1.00 65.44 373 SER A O 1
ATOM 2987 N N . GLU A 1 374 ? 32.133 -0.707 -10.701 1.00 60.97 374 GLU A N 1
ATOM 2988 C CA . GLU A 1 374 ? 32.627 -2.089 -10.886 1.00 60.97 374 GLU A CA 1
ATOM 2989 C C . GLU A 1 374 ? 32.260 -3.017 -9.710 1.00 60.97 374 GLU A C 1
ATOM 2991 O O . GLU A 1 374 ? 32.201 -4.235 -9.878 1.00 60.97 374 GLU A O 1
ATOM 2996 N N . VAL A 1 375 ? 31.989 -2.442 -8.534 1.00 63.47 375 VAL A N 1
ATOM 2997 C CA . VAL A 1 375 ? 31.661 -3.162 -7.297 1.00 63.47 375 VAL A CA 1
ATOM 2998 C C . VAL A 1 375 ? 30.155 -3.424 -7.181 1.00 63.47 375 VAL A C 1
ATOM 3000 O O . VAL A 1 375 ? 29.761 -4.540 -6.845 1.00 63.47 375 VAL A O 1
ATOM 3003 N N . ASP A 1 376 ? 29.313 -2.445 -7.525 1.00 75.94 376 ASP A N 1
ATOM 3004 C CA . ASP A 1 376 ? 27.856 -2.514 -7.319 1.00 75.94 376 ASP A CA 1
ATOM 3005 C C . ASP A 1 376 ? 27.093 -3.022 -8.552 1.00 75.94 376 ASP A C 1
ATOM 3007 O O . ASP A 1 376 ? 25.938 -3.443 -8.451 1.00 75.94 376 ASP A O 1
ATOM 3011 N N . GLY A 1 377 ? 27.738 -3.040 -9.724 1.00 79.69 377 GLY A N 1
ATOM 3012 C CA . GLY A 1 377 ? 27.173 -3.519 -10.987 1.00 79.69 377 GLY A CA 1
ATOM 3013 C C . GLY A 1 377 ? 26.393 -4.846 -10.911 1.00 79.69 377 GLY A C 1
ATOM 3014 O O . GLY A 1 377 ? 25.259 -4.885 -11.399 1.00 79.69 377 GLY A O 1
ATOM 3015 N N . PRO A 1 378 ? 26.919 -5.940 -10.311 1.00 83.75 378 PRO A N 1
ATOM 3016 C CA . PRO A 1 378 ? 26.173 -7.199 -10.212 1.00 83.75 378 PRO A CA 1
ATOM 3017 C C . PRO A 1 378 ? 24.917 -7.083 -9.342 1.00 83.75 378 PRO A C 1
ATOM 3019 O O . PRO A 1 378 ? 23.903 -7.722 -9.637 1.00 83.75 378 PRO A O 1
ATOM 3022 N N . GLU A 1 379 ? 24.946 -6.267 -8.289 1.00 85.69 379 GLU A N 1
ATOM 3023 C CA . GLU A 1 379 ? 23.789 -6.075 -7.420 1.00 85.69 379 GLU A CA 1
ATOM 3024 C C . GLU A 1 379 ? 22.711 -5.232 -8.110 1.00 85.69 379 GLU A C 1
ATOM 3026 O O . GLU A 1 379 ? 21.537 -5.605 -8.099 1.00 85.69 379 GLU A O 1
ATOM 3031 N N . VAL A 1 380 ? 23.107 -4.142 -8.775 1.00 87.38 380 VAL A N 1
ATOM 3032 C CA . VAL A 1 380 ? 22.213 -3.297 -9.584 1.00 87.38 380 VAL A CA 1
ATOM 3033 C C . VAL A 1 380 ? 21.529 -4.124 -10.672 1.00 87.38 380 VAL A C 1
ATOM 3035 O O . VAL A 1 380 ? 20.306 -4.054 -10.820 1.00 87.38 380 VAL A O 1
ATOM 3038 N N . ALA A 1 381 ? 22.294 -4.962 -11.380 1.00 87.62 381 ALA A N 1
ATOM 3039 C CA . ALA A 1 381 ? 21.752 -5.885 -12.369 1.00 87.62 381 ALA A CA 1
ATOM 3040 C C . ALA A 1 381 ? 20.720 -6.828 -11.740 1.00 87.62 381 ALA A C 1
ATOM 3042 O O . ALA A 1 381 ? 19.602 -6.935 -12.238 1.00 87.62 381 ALA A O 1
ATOM 3043 N N . SER A 1 382 ? 21.055 -7.441 -10.603 1.00 89.38 382 SER A N 1
ATOM 3044 C CA . SER A 1 382 ? 20.171 -8.390 -9.923 1.00 89.38 382 SER A CA 1
ATOM 3045 C C . SER A 1 382 ? 18.886 -7.750 -9.373 1.00 89.38 382 SER A C 1
ATOM 3047 O O . SER A 1 382 ? 17.833 -8.377 -9.371 1.00 89.38 382 SER A O 1
ATOM 3049 N N . ARG A 1 383 ? 18.927 -6.491 -8.921 1.00 91.06 383 ARG A N 1
ATOM 3050 C CA . ARG A 1 383 ? 17.718 -5.751 -8.505 1.00 91.06 383 ARG A CA 1
ATOM 3051 C C . ARG A 1 383 ? 16.788 -5.490 -9.693 1.00 91.06 383 ARG A C 1
ATOM 3053 O O . ARG A 1 383 ? 15.568 -5.605 -9.565 1.00 91.06 383 ARG A O 1
ATOM 3060 N N . PHE A 1 384 ? 17.354 -5.184 -10.864 1.00 92.69 384 PHE A N 1
ATOM 3061 C CA . PHE A 1 384 ? 16.567 -5.007 -12.084 1.00 92.69 384 PHE A CA 1
ATOM 3062 C C . PHE A 1 384 ? 15.922 -6.313 -12.562 1.00 92.69 384 PHE A C 1
ATOM 3064 O O . PHE A 1 384 ? 14.764 -6.292 -12.980 1.00 92.69 384 PHE A O 1
ATOM 3071 N N . THR A 1 385 ? 16.625 -7.451 -12.489 1.00 90.88 385 THR A N 1
ATOM 3072 C CA . THR A 1 385 ? 16.047 -8.741 -12.908 1.00 90.88 385 THR A CA 1
ATOM 3073 C C . THR A 1 385 ? 14.813 -9.096 -12.079 1.00 90.88 385 THR A C 1
ATOM 3075 O O . THR A 1 385 ? 13.783 -9.462 -12.646 1.00 90.88 385 THR A O 1
ATOM 3078 N N . VAL A 1 386 ? 14.866 -8.869 -10.761 1.00 91.25 386 VAL A N 1
ATOM 3079 C CA . VAL A 1 386 ? 13.726 -9.024 -9.842 1.00 91.25 386 VAL A CA 1
ATOM 3080 C C . VAL A 1 386 ? 12.560 -8.110 -10.235 1.00 91.25 386 VAL A C 1
ATOM 3082 O O . VAL A 1 386 ? 11.418 -8.570 -10.326 1.00 91.25 386 VAL A O 1
ATOM 3085 N N . LEU A 1 387 ? 12.829 -6.824 -10.501 1.00 92.81 387 LEU A N 1
ATOM 3086 C CA . LEU A 1 387 ? 11.808 -5.871 -10.955 1.00 92.81 387 LEU A CA 1
ATOM 3087 C C . LEU A 1 387 ? 11.123 -6.359 -12.234 1.00 92.81 387 LEU A C 1
ATOM 3089 O O . LEU A 1 387 ? 9.892 -6.344 -12.322 1.00 92.81 387 LEU A O 1
ATOM 3093 N N . TRP A 1 388 ? 11.909 -6.791 -13.219 1.00 92.31 388 TRP A N 1
ATOM 3094 C CA . TRP A 1 388 ? 11.397 -7.265 -14.499 1.00 92.31 388 TRP A CA 1
ATOM 3095 C C . TRP A 1 388 ? 10.529 -8.510 -14.333 1.00 92.31 388 TRP A C 1
ATOM 3097 O O . TRP A 1 388 ? 9.395 -8.532 -14.810 1.00 92.31 388 TRP A O 1
ATOM 3107 N N . GLU A 1 389 ? 11.020 -9.531 -13.630 1.00 90.19 389 GLU A N 1
ATOM 3108 C CA . GLU A 1 389 ? 10.307 -10.798 -13.453 1.00 90.19 389 GLU A CA 1
ATOM 3109 C C . GLU A 1 389 ? 8.951 -10.602 -12.777 1.00 90.19 389 GLU A C 1
ATOM 3111 O O . GLU A 1 389 ? 7.933 -11.064 -13.295 1.00 90.19 389 GLU A O 1
ATOM 3116 N N . HIS A 1 390 ? 8.904 -9.860 -11.670 1.00 89.25 390 HIS A N 1
ATOM 3117 C CA . HIS A 1 390 ? 7.650 -9.606 -10.963 1.00 89.25 390 HIS A CA 1
ATOM 3118 C C . HIS A 1 390 ? 6.702 -8.690 -11.742 1.00 89.25 390 HIS A C 1
ATOM 3120 O O . HIS A 1 390 ? 5.486 -8.899 -11.704 1.00 89.25 390 HIS A O 1
ATOM 3126 N N . THR A 1 391 ? 7.230 -7.725 -12.502 1.00 88.94 391 THR A N 1
ATOM 3127 C CA . THR A 1 391 ? 6.406 -6.908 -13.403 1.00 88.94 391 THR A CA 1
ATOM 3128 C C . THR A 1 391 ? 5.773 -7.782 -14.488 1.00 88.94 391 THR A C 1
ATOM 3130 O O . THR A 1 391 ? 4.556 -7.748 -14.664 1.00 88.94 391 THR A O 1
ATOM 3133 N N . MET A 1 392 ? 6.557 -8.627 -15.163 1.00 85.19 392 MET A N 1
ATOM 3134 C CA . MET A 1 392 ? 6.061 -9.502 -16.233 1.00 85.19 392 MET A CA 1
ATOM 3135 C C . MET A 1 392 ? 5.093 -10.575 -15.720 1.00 85.19 392 MET A C 1
ATOM 3137 O O . MET A 1 392 ? 4.084 -10.846 -16.369 1.00 85.19 392 MET A O 1
ATOM 3141 N N . GLN A 1 393 ? 5.329 -11.137 -14.531 1.00 83.12 393 GLN A N 1
ATOM 3142 C CA . GLN A 1 393 ? 4.387 -12.060 -13.888 1.00 83.12 393 GLN A CA 1
ATOM 3143 C C . GLN A 1 393 ? 3.041 -11.393 -13.583 1.00 83.12 393 GLN A C 1
ATOM 3145 O O . GLN A 1 393 ? 2.004 -12.037 -13.726 1.00 83.12 393 GLN A O 1
ATOM 3150 N N . SER A 1 394 ? 3.040 -10.116 -13.184 1.00 74.69 394 SER A N 1
ATOM 3151 C CA . SER A 1 394 ? 1.795 -9.370 -12.961 1.00 74.69 394 SER A CA 1
ATOM 3152 C C . SER A 1 394 ? 1.065 -8.989 -14.255 1.00 74.69 394 SER A C 1
ATOM 3154 O O . SER A 1 394 ? -0.157 -8.869 -14.243 1.00 74.69 394 SER A O 1
ATOM 3156 N N . LEU A 1 395 ? 1.796 -8.836 -15.366 1.00 70.38 395 LEU A N 1
ATOM 3157 C CA . LEU A 1 395 ? 1.252 -8.511 -16.690 1.00 70.38 395 LEU A CA 1
ATOM 3158 C C . LEU A 1 395 ? 0.700 -9.718 -17.436 1.00 70.38 395 LEU A C 1
ATOM 3160 O O . LEU A 1 395 ? -0.191 -9.551 -18.263 1.00 70.38 395 LEU A O 1
ATOM 3164 N N . SER A 1 396 ? 1.239 -10.913 -17.191 1.00 61.09 396 SER A N 1
ATOM 3165 C CA . SER A 1 396 ? 0.737 -12.134 -17.809 1.00 61.09 396 SER A CA 1
ATOM 3166 C C . SER A 1 396 ? -0.656 -12.417 -17.241 1.00 61.09 396 SER A C 1
ATOM 3168 O O . SER A 1 396 ? -0.753 -12.830 -16.080 1.00 61.09 396 SER A O 1
ATOM 3170 N N . PRO A 1 397 ? -1.749 -12.228 -18.008 1.00 47.62 397 PRO A N 1
ATOM 3171 C CA . PRO A 1 397 ? -3.064 -12.584 -17.514 1.00 47.62 397 PRO A CA 1
ATOM 3172 C C . PRO A 1 397 ? -3.022 -14.084 -17.238 1.00 47.62 397 PRO A C 1
ATOM 3174 O O . PRO A 1 397 ? -2.745 -14.890 -18.130 1.00 47.62 397 PRO A O 1
ATOM 3177 N N . ARG A 1 398 ? -3.233 -14.475 -15.976 1.00 41.38 398 ARG A N 1
ATOM 3178 C CA . ARG A 1 398 ? -3.523 -15.871 -15.659 1.00 41.38 398 ARG A CA 1
ATOM 3179 C C . ARG A 1 398 ? -4.682 -16.255 -16.566 1.00 41.38 398 ARG A C 1
ATOM 3181 O O . ARG A 1 398 ? -5.742 -15.643 -16.474 1.00 41.38 398 ARG A O 1
ATOM 3188 N N . SER A 1 399 ? -4.414 -17.209 -17.455 1.00 34.06 399 SER A N 1
ATOM 3189 C CA . SER A 1 399 ? -5.391 -17.994 -18.200 1.00 34.06 399 SER A CA 1
ATOM 3190 C C . SER A 1 399 ? -6.751 -17.955 -17.516 1.00 34.06 399 SER A C 1
ATOM 3192 O O . SER A 1 399 ? -6.861 -18.337 -16.349 1.00 34.06 399 SER A O 1
ATOM 3194 N N . GLU A 1 400 ? -7.760 -17.510 -18.258 1.00 36.97 400 GLU A N 1
ATOM 3195 C CA . GLU A 1 400 ? -9.173 -17.712 -17.963 1.00 36.97 400 GLU A CA 1
ATOM 3196 C C . GLU A 1 400 ? -9.367 -19.095 -17.320 1.00 36.97 400 GLU A C 1
ATOM 3198 O O . GLU A 1 400 ? -9.110 -20.133 -17.929 1.00 36.97 400 GLU A O 1
ATOM 3203 N N . GLY A 1 401 ? -9.693 -19.107 -16.029 1.00 30.38 401 GLY A N 1
ATOM 3204 C CA . GLY A 1 401 ? -9.613 -20.316 -15.219 1.00 30.38 401 GLY A CA 1
ATOM 3205 C C . GLY A 1 401 ? -9.990 -20.041 -13.773 1.00 30.38 401 GLY A C 1
ATOM 3206 O O . GLY A 1 401 ? -9.131 -19.811 -12.931 1.00 30.38 401 GLY A O 1
ATOM 3207 N N . SER A 1 402 ? -11.302 -20.027 -13.528 1.00 37.75 402 SER A N 1
ATOM 3208 C CA . SER A 1 402 ? -11.995 -20.102 -12.235 1.00 37.75 402 SER A CA 1
ATOM 3209 C C . SER A 1 402 ? -11.101 -20.351 -11.008 1.00 37.75 402 SER A C 1
ATOM 3211 O O . SER A 1 402 ? -10.601 -21.452 -10.783 1.00 37.75 402 SER A O 1
ATOM 3213 N N . GLY A 1 403 ? -10.961 -19.326 -10.169 1.00 27.73 403 GLY A N 1
ATOM 3214 C CA . GLY A 1 403 ? -10.288 -19.435 -8.881 1.00 27.73 403 GLY A CA 1
ATOM 3215 C C . GLY A 1 403 ? -10.169 -18.076 -8.217 1.00 27.73 403 GLY A C 1
ATOM 3216 O O . GLY A 1 403 ? -9.148 -17.408 -8.345 1.00 27.73 403 GLY A O 1
ATOM 3217 N N . ARG A 1 404 ? -11.227 -17.654 -7.513 1.00 28.94 404 ARG A N 1
ATOM 3218 C CA . ARG A 1 404 ? -11.185 -16.495 -6.608 1.00 28.94 404 ARG A CA 1
ATOM 3219 C C . ARG A 1 404 ? -9.908 -16.573 -5.756 1.00 28.94 404 ARG A C 1
ATOM 3221 O O . ARG A 1 404 ? -9.714 -17.604 -5.105 1.00 28.94 404 ARG A O 1
ATOM 3228 N N . PRO A 1 405 ? -9.058 -15.534 -5.695 1.00 32.97 405 PRO A N 1
ATOM 3229 C CA . PRO A 1 405 ? -8.002 -15.524 -4.702 1.00 32.97 405 PRO A CA 1
ATOM 3230 C C . PRO A 1 405 ? -8.667 -15.470 -3.323 1.00 32.97 405 PRO A C 1
ATOM 3232 O O . PRO A 1 405 ? -9.494 -14.601 -3.042 1.00 32.97 405 PRO A O 1
ATOM 3235 N N . LEU A 1 406 ? -8.339 -16.444 -2.474 1.00 29.22 406 LEU A N 1
ATOM 3236 C CA . LEU A 1 406 ? -8.659 -16.422 -1.052 1.00 29.22 406 LEU A CA 1
ATOM 3237 C C . LEU A 1 406 ? -8.047 -15.154 -0.451 1.00 29.22 406 LEU A C 1
ATOM 3239 O O . LEU A 1 406 ? -6.857 -15.101 -0.150 1.00 29.22 406 LEU A O 1
ATOM 3243 N N . SER A 1 407 ? -8.887 -14.133 -0.299 1.00 30.44 407 SER A N 1
ATOM 3244 C CA . SER A 1 407 ? -8.606 -12.922 0.459 1.00 30.44 407 SER A CA 1
ATOM 3245 C C . SER A 1 407 ? -8.248 -13.310 1.895 1.00 30.44 407 SER A C 1
ATOM 3247 O O . SER A 1 407 ? -9.111 -13.614 2.718 1.00 30.44 407 SER A O 1
ATOM 3249 N N . ARG A 1 408 ? -6.947 -13.352 2.199 1.00 33.94 408 ARG A N 1
ATOM 3250 C CA . ARG A 1 408 ? -6.421 -13.406 3.566 1.00 33.94 408 ARG A CA 1
ATOM 3251 C C . ARG A 1 408 ? -5.863 -12.036 3.933 1.00 33.94 408 ARG A C 1
ATOM 3253 O O . ARG A 1 408 ? -4.657 -11.832 3.892 1.00 33.94 408 ARG A O 1
ATOM 3260 N N . ARG A 1 409 ? -6.777 -11.132 4.289 1.00 31.27 409 ARG A N 1
ATOM 3261 C CA . ARG A 1 409 ? -6.691 -10.025 5.269 1.00 31.27 409 ARG A CA 1
ATOM 3262 C C . ARG A 1 409 ? -7.645 -8.915 4.810 1.00 31.27 409 ARG A C 1
ATOM 3264 O O . ARG A 1 409 ? -7.479 -8.415 3.702 1.00 31.27 409 ARG A O 1
ATOM 3271 N N . PRO A 1 410 ? -8.613 -8.488 5.637 1.00 27.91 410 PRO A N 1
ATOM 3272 C CA . PRO A 1 410 ? -9.368 -7.279 5.357 1.00 27.91 410 PRO A CA 1
ATOM 3273 C C . PRO A 1 410 ? -8.453 -6.082 5.650 1.00 27.91 410 PRO A C 1
ATOM 3275 O O . PRO A 1 410 ? -8.397 -5.613 6.787 1.00 27.91 410 PRO A O 1
ATOM 3278 N N . SER A 1 411 ? -7.686 -5.641 4.653 1.00 30.38 411 SER A N 1
ATOM 3279 C CA . SER A 1 411 ? -7.162 -4.273 4.608 1.00 30.38 411 SER A CA 1
ATOM 3280 C C . SER A 1 411 ? -8.300 -3.353 4.157 1.00 30.38 411 SER A C 1
ATOM 3282 O O . SER A 1 411 ? -9.118 -3.738 3.325 1.00 30.38 411 SER A O 1
ATOM 3284 N N . VAL A 1 412 ? -8.372 -2.160 4.747 1.00 36.09 412 VAL A N 1
ATOM 3285 C CA . VAL A 1 412 ? -9.390 -1.122 4.488 1.00 36.09 412 VAL A CA 1
ATOM 3286 C C . VAL A 1 412 ? -9.120 -0.377 3.167 1.00 36.09 412 VAL A C 1
ATOM 3288 O O . VAL A 1 412 ? -9.836 0.555 2.817 1.00 36.09 412 VAL A O 1
ATOM 3291 N N . MET A 1 413 ? -8.122 -0.800 2.386 1.00 37.72 413 MET A N 1
ATOM 3292 C CA . MET A 1 413 ? -7.925 -0.285 1.037 1.00 37.72 413 MET A CA 1
ATOM 3293 C C . MET A 1 413 ? -9.170 -0.576 0.184 1.00 37.72 413 MET A C 1
ATOM 3295 O O . MET A 1 413 ? -9.598 -1.735 0.120 1.00 37.72 413 MET A O 1
ATOM 3299 N N . PRO A 1 414 ? -9.730 0.407 -0.544 1.00 30.23 414 PRO A N 1
ATOM 3300 C CA . PRO A 1 414 ? -10.450 0.045 -1.748 1.00 30.23 414 PRO A CA 1
ATOM 3301 C C . PRO A 1 414 ? -9.476 -0.778 -2.591 1.00 30.23 414 PRO A C 1
ATOM 3303 O O . PRO A 1 414 ? -8.314 -0.401 -2.765 1.00 30.23 414 PRO A O 1
ATOM 3306 N N . ALA A 1 415 ? -9.933 -1.922 -3.090 1.00 34.06 415 ALA A N 1
ATOM 3307 C CA . ALA A 1 415 ? -9.290 -2.590 -4.207 1.00 34.06 415 ALA A CA 1
ATOM 3308 C C . ALA A 1 415 ? -9.434 -1.676 -5.437 1.00 34.06 415 ALA A C 1
ATOM 3310 O O . ALA A 1 415 ? -10.203 -1.957 -6.350 1.00 34.06 415 ALA A O 1
ATOM 3311 N N . SER A 1 416 ? -8.747 -0.531 -5.422 1.00 34.47 416 SER A N 1
ATOM 3312 C CA . SER A 1 416 ? -8.407 0.210 -6.622 1.00 34.47 416 SER A CA 1
ATOM 3313 C C . SER A 1 416 ? -7.591 -0.772 -7.443 1.00 34.47 416 SER A C 1
ATOM 3315 O O . SER A 1 416 ? -6.544 -1.236 -6.989 1.00 34.47 416 SER A O 1
ATOM 3317 N N . GLY A 1 417 ? -8.215 -1.206 -8.535 1.00 34.66 417 GLY A N 1
ATOM 3318 C CA . GLY A 1 417 ? -7.932 -2.443 -9.240 1.00 34.66 417 GLY A CA 1
ATOM 3319 C C . GLY A 1 417 ? -6.472 -2.657 -9.609 1.00 34.66 417 GLY A C 1
ATOM 3320 O O . GLY A 1 417 ? -5.658 -1.736 -9.609 1.00 34.66 417 GLY A O 1
ATOM 3321 N N . GLU A 1 418 ? -6.184 -3.924 -9.907 1.00 41.75 418 GLU A N 1
ATOM 3322 C CA . GLU A 1 418 ? -5.354 -4.342 -11.041 1.00 41.75 418 GLU A CA 1
ATOM 3323 C C . GLU A 1 418 ? -4.513 -3.208 -11.624 1.00 41.75 418 GLU A C 1
ATOM 3325 O O . GLU A 1 418 ? -5.100 -2.322 -12.241 1.00 41.75 418 GLU A O 1
ATOM 3330 N N . LEU A 1 419 ? -3.189 -3.240 -11.384 1.00 43.84 419 LEU A N 1
ATOM 3331 C CA . LEU A 1 419 ? -2.153 -2.445 -12.060 1.00 43.84 419 LEU A CA 1
ATOM 3332 C C . LEU A 1 419 ? -2.773 -1.336 -12.922 1.00 43.84 419 LEU A C 1
ATOM 3334 O O . LEU A 1 419 ? -3.041 -1.596 -14.092 1.00 43.84 419 LEU A O 1
ATOM 3338 N N . GLY A 1 420 ? -3.145 -0.203 -12.296 1.00 42.59 420 GLY A N 1
ATOM 3339 C CA . GLY A 1 420 ? -4.163 0.717 -12.826 1.00 42.59 420 GLY A CA 1
ATOM 3340 C C . GLY A 1 420 ? -4.122 0.788 -14.347 1.00 42.59 420 GLY A C 1
ATOM 3341 O O . GLY A 1 420 ? -3.067 1.136 -14.873 1.00 42.59 420 GLY A O 1
ATOM 3342 N N . SER A 1 421 ? -5.229 0.406 -15.006 1.00 47.22 421 SER A N 1
ATOM 3343 C CA . SER A 1 421 ? -5.355 -0.094 -16.398 1.00 47.22 421 SER A CA 1
ATOM 3344 C C . SER A 1 421 ? -4.800 0.781 -17.544 1.00 47.22 421 SER A C 1
ATOM 3346 O O . SER A 1 421 ? -5.148 0.579 -18.701 1.00 47.22 421 SER A O 1
ATOM 3348 N N . ASN A 1 422 ? -3.991 1.788 -17.231 1.00 51.41 422 ASN A N 1
ATOM 3349 C CA . ASN A 1 422 ? -3.438 2.815 -18.097 1.00 51.41 422 ASN A CA 1
ATOM 3350 C C . ASN A 1 422 ? -1.917 3.030 -17.899 1.00 51.41 422 ASN A C 1
ATOM 3352 O O . ASN A 1 422 ? -1.403 4.055 -18.346 1.00 51.41 422 ASN A O 1
ATOM 3356 N N . VAL A 1 423 ? -1.195 2.160 -17.179 1.00 62.38 423 VAL A N 1
ATOM 3357 C CA . VAL A 1 423 ? 0.280 2.215 -17.099 1.00 62.38 423 VAL A CA 1
ATOM 3358 C C . VAL A 1 423 ? 0.862 1.221 -18.104 1.00 62.38 423 VAL A C 1
ATOM 3360 O O . VAL A 1 423 ? 0.515 0.047 -18.052 1.00 62.38 423 VAL A O 1
ATOM 3363 N N . ASP A 1 424 ? 1.744 1.691 -18.995 1.00 76.00 424 ASP A N 1
ATOM 3364 C CA . ASP A 1 424 ? 2.498 0.862 -19.949 1.00 76.00 424 ASP A CA 1
ATOM 3365 C C . ASP A 1 424 ? 3.890 0.539 -19.359 1.00 76.00 424 ASP A C 1
ATOM 3367 O O . ASP A 1 424 ? 4.859 1.252 -19.651 1.00 76.00 424 ASP A O 1
ATOM 3371 N N . PRO A 1 425 ? 4.040 -0.507 -18.523 1.00 79.56 425 PRO A N 1
ATOM 3372 C CA . PRO A 1 425 ? 5.310 -0.819 -17.861 1.00 79.56 425 PRO A CA 1
ATOM 3373 C C . PRO A 1 425 ? 6.440 -1.122 -18.847 1.00 79.56 425 PRO A C 1
ATOM 3375 O O . PRO A 1 425 ? 7.594 -0.803 -18.572 1.00 79.56 425 PRO A O 1
ATOM 3378 N N . GLU A 1 426 ? 6.121 -1.673 -20.022 1.00 80.50 426 GLU A N 1
ATOM 3379 C CA . GLU A 1 426 ? 7.106 -1.923 -21.081 1.00 80.50 426 GLU A CA 1
ATOM 3380 C C . GLU A 1 426 ? 7.820 -0.629 -21.510 1.00 80.50 426 GLU A C 1
ATOM 3382 O O . GLU A 1 426 ? 9.033 -0.636 -21.717 1.00 80.50 426 GLU A O 1
ATOM 3387 N N . ARG A 1 427 ? 7.106 0.507 -21.581 1.00 83.88 427 ARG A N 1
ATOM 3388 C CA . ARG A 1 427 ? 7.709 1.801 -21.945 1.00 83.88 427 ARG A CA 1
ATOM 3389 C C . ARG A 1 427 ? 8.651 2.303 -20.858 1.00 83.88 427 ARG A C 1
ATOM 3391 O O . ARG A 1 427 ? 9.797 2.618 -21.161 1.00 83.88 427 ARG A O 1
ATOM 3398 N N . VAL A 1 428 ? 8.194 2.294 -19.606 1.00 86.38 428 VAL A N 1
ATOM 3399 C CA . VAL A 1 428 ? 8.968 2.770 -18.444 1.00 86.38 428 VAL A CA 1
ATOM 3400 C C . VAL A 1 428 ? 10.244 1.945 -18.239 1.00 86.38 428 VAL A C 1
ATOM 3402 O O . VAL A 1 428 ? 11.280 2.483 -17.859 1.00 86.38 428 VAL A O 1
ATOM 3405 N N . LEU A 1 429 ? 10.200 0.640 -18.524 1.00 89.06 429 LEU A N 1
ATOM 3406 C CA . LEU A 1 429 ? 11.353 -0.251 -18.374 1.00 89.06 429 LEU A CA 1
ATOM 3407 C C . LEU A 1 429 ? 12.283 -0.275 -19.592 1.00 89.06 429 LEU A C 1
ATOM 3409 O O . LEU A 1 429 ? 13.399 -0.775 -19.468 1.00 89.06 429 LEU A O 1
ATOM 3413 N N . THR A 1 430 ? 11.884 0.273 -20.746 1.00 88.12 430 THR A N 1
ATOM 3414 C CA . THR A 1 430 ? 12.680 0.192 -21.985 1.00 88.12 430 THR A CA 1
ATOM 3415 C C . THR A 1 430 ? 14.058 0.830 -21.817 1.00 88.12 430 THR A C 1
ATOM 3417 O O . THR A 1 430 ? 15.068 0.206 -22.135 1.00 88.12 430 THR A O 1
ATOM 3420 N N . ARG A 1 431 ? 14.138 2.069 -21.317 1.00 89.00 431 ARG A N 1
ATOM 3421 C CA . ARG A 1 431 ? 15.424 2.767 -21.172 1.00 89.00 431 ARG A CA 1
ATOM 3422 C C . ARG A 1 431 ? 16.332 2.138 -20.103 1.00 89.00 431 ARG A C 1
ATOM 3424 O O . ARG A 1 431 ? 17.493 1.898 -20.434 1.00 89.00 431 ARG A O 1
ATOM 3431 N N . PRO A 1 432 ? 15.849 1.818 -18.886 1.00 90.88 432 PRO A N 1
ATOM 3432 C CA . PRO A 1 432 ? 16.623 1.044 -17.915 1.00 90.88 432 PRO A CA 1
ATOM 3433 C C . PRO A 1 432 ? 17.113 -0.304 -18.466 1.00 90.88 432 PRO A C 1
ATOM 3435 O O . PRO A 1 432 ? 18.272 -0.650 -18.271 1.00 90.88 432 PRO A O 1
ATOM 3438 N N . LEU A 1 433 ? 16.274 -1.030 -19.216 1.00 91.25 433 LEU A N 1
ATOM 3439 C CA . LEU A 1 433 ? 16.657 -2.292 -19.855 1.00 91.25 433 LEU A CA 1
ATOM 3440 C C . LEU A 1 433 ? 17.818 -2.095 -20.835 1.00 91.25 433 LEU A C 1
ATOM 3442 O O . LEU A 1 433 ? 18.771 -2.865 -20.795 1.00 91.25 433 LEU A O 1
ATOM 3446 N N . MET A 1 434 ? 17.771 -1.069 -21.693 1.00 88.88 434 MET A N 1
ATOM 3447 C CA . MET A 1 434 ? 18.871 -0.806 -22.630 1.00 88.88 434 MET A CA 1
ATOM 3448 C C . MET A 1 434 ? 20.190 -0.529 -21.898 1.00 88.88 434 MET A C 1
ATOM 3450 O O . MET A 1 434 ? 21.211 -1.085 -22.281 1.00 88.88 434 MET A O 1
ATOM 3454 N N . LEU A 1 435 ? 20.155 0.261 -20.819 1.00 88.06 435 LEU A N 1
ATOM 3455 C CA . LEU A 1 435 ? 21.341 0.534 -19.997 1.00 88.06 435 LEU A CA 1
ATOM 3456 C C . LEU A 1 435 ? 21.857 -0.721 -19.286 1.00 88.06 435 LEU A C 1
ATOM 3458 O O . LEU A 1 435 ? 23.062 -0.906 -19.144 1.00 88.06 435 LEU A O 1
ATOM 3462 N N . LEU A 1 436 ? 20.961 -1.615 -18.861 1.00 89.00 436 LEU A N 1
ATOM 3463 C CA . LEU A 1 436 ? 21.375 -2.897 -18.307 1.00 89.00 436 LEU A CA 1
ATOM 3464 C C . LEU A 1 436 ? 22.058 -3.763 -19.370 1.00 89.00 436 LEU A C 1
ATOM 3466 O O . LEU A 1 436 ? 23.083 -4.379 -19.090 1.00 89.00 436 LEU A O 1
ATOM 3470 N N . LEU A 1 437 ? 21.514 -3.817 -20.587 1.00 87.81 437 LEU A N 1
ATOM 3471 C CA . LEU A 1 437 ? 22.088 -4.610 -21.672 1.00 87.81 437 LEU A CA 1
ATOM 3472 C C . LEU A 1 437 ? 23.439 -4.052 -22.157 1.00 87.81 437 LEU A C 1
ATOM 3474 O O . LEU A 1 437 ? 24.259 -4.833 -22.645 1.00 87.81 437 LEU A O 1
ATOM 3478 N N . ASP A 1 438 ? 23.715 -2.759 -21.957 1.00 86.50 438 ASP A N 1
ATOM 3479 C CA . ASP A 1 438 ? 25.032 -2.170 -22.223 1.00 86.50 438 ASP A CA 1
ATOM 3480 C C . ASP A 1 438 ? 26.141 -2.832 -21.383 1.00 86.50 438 ASP A C 1
ATOM 3482 O O . ASP A 1 438 ? 27.275 -2.942 -21.860 1.00 86.50 438 ASP A O 1
ATOM 3486 N N . SER A 1 439 ? 25.822 -3.366 -20.193 1.00 84.56 439 SER A N 1
ATOM 3487 C CA . SER A 1 439 ? 26.781 -4.113 -19.358 1.00 84.56 439 SER A CA 1
ATOM 3488 C C . SER A 1 439 ? 27.353 -5.348 -20.067 1.00 84.56 439 SER A C 1
ATOM 3490 O O . SER A 1 439 ? 28.500 -5.723 -19.828 1.00 84.56 439 SER A O 1
ATOM 3492 N N . LEU A 1 440 ? 26.621 -5.934 -21.026 1.00 83.56 440 LEU A N 1
ATOM 3493 C CA . LEU A 1 440 ? 27.092 -7.073 -21.822 1.00 83.56 440 LEU A CA 1
ATOM 3494 C C . LEU A 1 440 ? 28.256 -6.716 -22.760 1.00 83.56 440 LEU A C 1
ATOM 3496 O O . LEU A 1 440 ? 28.902 -7.623 -23.286 1.00 83.56 440 LEU A O 1
ATOM 3500 N N . ASN A 1 441 ? 28.525 -5.425 -22.993 1.00 81.25 441 ASN A N 1
ATOM 3501 C CA . ASN A 1 441 ? 29.673 -4.977 -23.781 1.00 81.25 441 ASN A CA 1
ATOM 3502 C C . ASN A 1 441 ? 31.005 -5.110 -23.022 1.00 81.25 441 ASN A C 1
ATOM 3504 O O . ASN A 1 441 ? 32.044 -5.276 -23.660 1.00 81.25 441 ASN A O 1
ATOM 3508 N N . ALA A 1 442 ? 30.988 -5.025 -21.687 1.00 76.75 442 ALA A N 1
ATOM 3509 C CA . ALA A 1 442 ? 32.175 -5.113 -20.839 1.00 76.75 442 ALA A CA 1
ATOM 3510 C C . ALA A 1 442 ? 32.382 -6.564 -20.369 1.00 76.75 442 ALA A C 1
ATOM 3512 O O . ALA A 1 442 ? 31.915 -6.979 -19.304 1.00 76.75 442 ALA A O 1
ATOM 3513 N N . GLU A 1 443 ? 33.052 -7.357 -21.209 1.00 67.75 443 GLU A N 1
ATOM 3514 C CA . GLU A 1 443 ? 33.345 -8.769 -20.938 1.00 67.75 443 GLU A CA 1
ATOM 3515 C C . GLU A 1 443 ? 34.147 -8.950 -19.636 1.00 67.75 443 GLU A C 1
ATOM 3517 O O . GLU A 1 443 ? 35.141 -8.263 -19.411 1.00 67.75 443 GLU A O 1
ATOM 3522 N N . GLY A 1 444 ? 33.726 -9.902 -18.795 1.00 69.69 444 GLY A N 1
ATOM 3523 C CA . GLY A 1 444 ? 34.402 -10.247 -17.536 1.00 69.69 444 GLY A CA 1
ATOM 3524 C C . GLY A 1 444 ? 33.937 -9.468 -16.301 1.00 69.69 444 GLY A C 1
ATOM 3525 O O . GLY A 1 444 ? 34.496 -9.665 -15.226 1.00 69.69 444 GLY A O 1
ATOM 3526 N N . THR A 1 445 ? 32.923 -8.607 -16.427 1.00 82.00 445 THR A N 1
ATOM 3527 C CA . THR A 1 445 ? 32.301 -7.931 -15.278 1.00 82.00 445 THR A CA 1
ATOM 3528 C C . THR A 1 445 ? 31.237 -8.813 -14.616 1.00 82.00 445 THR A C 1
ATOM 3530 O O . THR A 1 445 ? 30.494 -9.525 -15.294 1.00 82.00 445 THR A O 1
ATOM 3533 N N . GLY A 1 446 ? 31.102 -8.721 -13.287 1.00 82.06 446 GLY A N 1
ATOM 3534 C CA . GLY A 1 446 ? 30.070 -9.465 -12.551 1.00 82.06 446 GLY A CA 1
ATOM 3535 C C . GLY A 1 446 ? 28.642 -9.126 -13.005 1.00 82.06 446 GLY A C 1
ATOM 3536 O O . GLY A 1 446 ? 27.781 -10.002 -13.040 1.00 82.06 446 GLY A O 1
ATOM 3537 N N . ALA A 1 447 ? 28.397 -7.879 -13.425 1.00 84.12 447 ALA A N 1
ATOM 3538 C CA . ALA A 1 447 ? 27.119 -7.449 -13.997 1.00 84.12 447 ALA A CA 1
ATOM 3539 C C . ALA A 1 447 ? 26.782 -8.199 -15.298 1.00 84.12 447 ALA A C 1
ATOM 3541 O O . ALA A 1 447 ? 25.674 -8.719 -15.436 1.00 84.12 447 ALA A O 1
ATOM 3542 N N . ALA A 1 448 ? 27.744 -8.324 -16.221 1.00 84.81 448 ALA A N 1
ATOM 3543 C CA . ALA A 1 448 ? 27.540 -9.029 -17.485 1.00 84.81 448 ALA A CA 1
ATOM 3544 C C . ALA A 1 448 ? 27.195 -10.512 -17.276 1.00 84.81 448 ALA A C 1
ATOM 3546 O O . ALA A 1 448 ? 26.386 -11.068 -18.022 1.00 84.81 448 ALA A O 1
ATOM 3547 N N . ASP A 1 449 ? 27.779 -11.155 -16.262 1.00 86.12 449 ASP A N 1
ATOM 3548 C CA . ASP A 1 449 ? 27.506 -12.558 -15.942 1.00 86.12 449 ASP A CA 1
ATOM 3549 C C . ASP A 1 449 ? 26.099 -12.759 -15.367 1.00 86.12 449 ASP A C 1
ATOM 3551 O O . ASP A 1 449 ? 25.389 -13.677 -15.793 1.00 86.12 449 ASP A O 1
ATOM 3555 N N . VAL A 1 450 ? 25.655 -11.861 -14.480 1.00 87.81 450 VAL A N 1
ATOM 3556 C CA . VAL A 1 450 ? 24.278 -11.846 -13.960 1.00 87.81 450 VAL A CA 1
ATOM 3557 C C . VAL A 1 450 ? 23.276 -11.657 -15.098 1.00 87.81 450 VAL A C 1
ATOM 3559 O O . VAL A 1 450 ? 22.355 -12.461 -15.242 1.00 87.81 450 VAL A O 1
ATOM 3562 N N . VAL A 1 451 ? 23.472 -10.640 -15.947 1.00 88.19 451 VAL A N 1
ATOM 3563 C CA . VAL A 1 451 ? 22.563 -10.344 -17.068 1.00 88.19 451 VAL A CA 1
ATOM 3564 C C . VAL A 1 451 ? 22.530 -11.499 -18.067 1.00 88.19 451 VAL A C 1
ATOM 3566 O O . VAL A 1 451 ? 21.457 -11.860 -18.547 1.00 88.19 451 VAL A O 1
ATOM 3569 N N . ARG A 1 452 ? 23.673 -12.135 -18.356 1.00 87.94 452 ARG A N 1
ATOM 3570 C CA . ARG A 1 452 ? 23.728 -13.296 -19.256 1.00 87.94 452 ARG A CA 1
ATOM 3571 C C . ARG A 1 452 ? 22.964 -14.495 -18.691 1.00 87.94 452 ARG A C 1
ATOM 3573 O O . ARG A 1 452 ? 22.177 -15.096 -19.419 1.00 87.94 452 ARG A O 1
ATOM 3580 N N . SER A 1 453 ? 23.173 -14.825 -17.416 1.00 87.62 453 SER A N 1
ATOM 3581 C CA . SER A 1 453 ? 22.466 -15.919 -16.730 1.00 87.62 453 SER A CA 1
ATOM 3582 C C . SER A 1 453 ? 20.951 -15.684 -16.695 1.00 87.62 453 SER A C 1
ATOM 3584 O O . SER A 1 453 ? 20.153 -16.578 -16.991 1.00 87.62 453 SER A O 1
ATOM 3586 N N . TRP A 1 454 ? 20.551 -14.444 -16.414 1.00 90.56 454 TRP A N 1
ATOM 3587 C CA . TRP A 1 454 ? 19.158 -14.024 -16.431 1.00 90.56 454 TRP A CA 1
ATOM 3588 C C . TRP A 1 454 ? 18.534 -14.161 -17.823 1.00 90.56 454 TRP A C 1
ATOM 3590 O O . TRP A 1 454 ? 17.541 -14.863 -17.966 1.00 90.56 454 TRP A O 1
ATOM 3600 N N . LEU A 1 455 ? 19.146 -13.603 -18.876 1.00 87.69 455 LEU A N 1
ATOM 3601 C CA . LEU A 1 455 ? 18.615 -13.698 -20.247 1.00 87.69 455 LEU A CA 1
ATOM 3602 C C . LEU A 1 455 ? 18.466 -15.146 -20.735 1.00 87.69 455 LEU A C 1
ATOM 3604 O O . LEU A 1 455 ? 17.543 -15.448 -21.489 1.00 87.69 455 LEU A O 1
ATOM 3608 N N . GLN A 1 456 ? 19.348 -16.050 -20.302 1.00 86.69 456 GLN A N 1
ATOM 3609 C CA . GLN A 1 456 ? 19.263 -17.472 -20.643 1.00 86.69 456 GLN A CA 1
ATOM 3610 C C . GLN A 1 456 ? 18.101 -18.193 -19.942 1.00 86.69 456 GLN A C 1
ATOM 3612 O O . GLN A 1 456 ? 17.588 -19.169 -20.489 1.00 86.69 456 GLN A O 1
ATOM 3617 N N . SER A 1 457 ? 17.691 -17.736 -18.758 1.00 86.38 457 SER A N 1
ATOM 3618 C CA . SER A 1 457 ? 16.625 -18.349 -17.948 1.00 86.38 457 SER A CA 1
ATOM 3619 C C . SER A 1 457 ? 15.294 -17.582 -17.986 1.00 86.38 457 SER A C 1
ATOM 3621 O O . SER A 1 457 ? 14.300 -18.038 -17.420 1.00 86.38 457 SER A O 1
ATOM 3623 N N . LEU A 1 458 ? 15.251 -16.442 -18.681 1.00 87.19 458 LEU A N 1
ATOM 3624 C CA . LEU A 1 458 ? 14.115 -15.529 -18.713 1.00 87.19 458 LEU A CA 1
ATOM 3625 C C . LEU A 1 458 ? 12.937 -16.088 -19.522 1.00 87.19 458 LEU A C 1
ATOM 3627 O O . LEU A 1 458 ? 13.017 -16.218 -20.740 1.00 87.19 458 LEU A O 1
ATOM 3631 N N . SER A 1 459 ? 11.797 -16.312 -18.867 1.00 85.50 459 SER A N 1
ATOM 3632 C CA . SER A 1 459 ? 10.561 -16.768 -19.524 1.00 85.50 459 SER A CA 1
ATOM 3633 C C . SER A 1 459 ? 9.912 -15.713 -20.427 1.00 85.50 459 SER A C 1
ATOM 3635 O O . SER A 1 459 ? 9.234 -16.063 -21.386 1.00 85.50 459 SER A O 1
ATOM 3637 N N . SER A 1 460 ? 10.136 -14.427 -20.142 1.00 86.88 460 SER A N 1
ATOM 3638 C CA . SER A 1 460 ? 9.653 -13.279 -20.923 1.00 86.88 460 SER A CA 1
ATOM 3639 C C . SER A 1 460 ? 10.705 -12.722 -21.895 1.00 86.88 460 SER A C 1
ATOM 3641 O O . SER A 1 460 ? 10.731 -11.526 -22.202 1.00 86.88 460 SER A O 1
ATOM 3643 N N . LEU A 1 461 ? 11.617 -13.582 -22.369 1.00 86.69 461 LEU A N 1
ATOM 3644 C CA . LEU A 1 461 ? 12.648 -13.218 -23.348 1.00 86.69 461 LEU A CA 1
ATOM 3645 C C . LEU A 1 461 ? 12.034 -12.680 -24.651 1.00 86.69 461 LEU A C 1
ATOM 3647 O O . LEU A 1 461 ? 12.625 -11.825 -25.316 1.00 86.69 461 LEU A O 1
ATOM 3651 N N . ASP A 1 462 ? 10.826 -13.137 -24.978 1.00 85.56 462 ASP A N 1
ATOM 3652 C CA . ASP A 1 462 ? 10.023 -12.678 -26.106 1.00 85.56 462 ASP A CA 1
ATOM 3653 C C . ASP A 1 462 ? 9.845 -11.150 -26.094 1.00 85.56 462 ASP A C 1
ATOM 3655 O O . ASP A 1 462 ? 10.014 -10.488 -27.120 1.00 85.56 462 ASP A O 1
ATOM 3659 N N . ARG A 1 463 ? 9.601 -10.570 -24.914 1.00 86.56 463 ARG A N 1
ATOM 3660 C CA . ARG A 1 463 ? 9.403 -9.127 -24.724 1.00 86.56 463 ARG A CA 1
ATOM 3661 C C . ARG A 1 463 ? 10.680 -8.326 -24.900 1.00 86.56 463 ARG A C 1
ATOM 3663 O O . ARG A 1 463 ? 10.659 -7.298 -25.575 1.00 86.56 463 ARG A O 1
ATOM 3670 N N . VAL A 1 464 ? 11.798 -8.805 -24.357 1.00 87.69 464 VAL A N 1
ATOM 3671 C CA . VAL A 1 464 ? 13.111 -8.157 -24.533 1.00 87.69 464 VAL A CA 1
ATOM 3672 C C . VAL A 1 464 ? 13.475 -8.101 -26.019 1.00 87.69 464 VAL A C 1
ATOM 3674 O O . VAL A 1 464 ? 13.817 -7.039 -26.544 1.00 87.69 464 VAL A O 1
ATOM 3677 N N . LEU A 1 465 ? 13.331 -9.229 -26.722 1.00 86.44 465 LEU A N 1
ATOM 3678 C CA . LEU A 1 465 ? 13.576 -9.316 -28.161 1.00 86.44 465 LEU A CA 1
ATOM 3679 C C . LEU A 1 465 ? 12.608 -8.438 -28.960 1.00 86.44 465 LEU A C 1
ATOM 3681 O O . LEU A 1 465 ? 13.036 -7.764 -29.898 1.00 86.44 465 LEU A O 1
ATOM 3685 N N . TYR A 1 466 ? 11.330 -8.393 -28.577 1.00 86.88 466 TYR A N 1
ATOM 3686 C CA . TYR A 1 466 ? 10.335 -7.537 -29.216 1.00 86.88 466 TYR A CA 1
ATOM 3687 C C . TYR A 1 466 ? 10.673 -6.047 -29.088 1.00 86.88 466 TYR A C 1
ATOM 3689 O O . TYR A 1 466 ? 10.598 -5.331 -30.088 1.00 86.88 466 TYR A O 1
ATOM 3697 N N . ILE A 1 467 ? 11.100 -5.579 -27.909 1.00 86.56 467 ILE A N 1
ATOM 3698 C CA . ILE A 1 467 ? 11.519 -4.184 -27.688 1.00 86.56 467 ILE A CA 1
ATOM 3699 C C . ILE A 1 467 ? 12.723 -3.838 -28.576 1.00 86.56 467 ILE A C 1
ATOM 3701 O O . ILE A 1 467 ? 12.694 -2.826 -29.282 1.00 86.56 467 ILE A O 1
ATOM 3705 N N . LEU A 1 468 ? 13.752 -4.695 -28.601 1.00 87.38 468 LEU A N 1
ATOM 3706 C CA . LEU A 1 468 ? 14.951 -4.495 -29.425 1.00 87.38 468 LEU A CA 1
ATOM 3707 C C . LEU A 1 468 ? 14.626 -4.469 -30.924 1.00 87.38 468 LEU A C 1
ATOM 3709 O O . LEU A 1 468 ? 15.061 -3.565 -31.638 1.00 87.38 468 LEU A O 1
ATOM 3713 N N . CYS A 1 469 ? 13.837 -5.432 -31.403 1.00 87.19 469 CYS A N 1
ATOM 3714 C CA . CYS A 1 469 ? 13.474 -5.545 -32.815 1.00 87.19 469 CYS A CA 1
ATOM 3715 C C . CYS A 1 469 ? 12.546 -4.410 -33.264 1.00 87.19 469 CYS A C 1
ATOM 3717 O O . CYS A 1 469 ? 12.742 -3.851 -34.343 1.00 87.19 469 CYS A O 1
ATOM 3719 N N . SER A 1 470 ? 11.581 -4.016 -32.429 1.00 86.25 470 SER A N 1
ATOM 3720 C CA . SER A 1 470 ? 10.679 -2.894 -32.717 1.00 86.25 470 SER A CA 1
ATOM 3721 C C . SER A 1 470 ? 11.437 -1.568 -32.773 1.00 86.25 470 SER A C 1
ATOM 3723 O O . SER A 1 470 ? 11.194 -0.749 -33.659 1.00 86.25 470 SER A O 1
ATOM 3725 N N . LYS A 1 471 ? 12.399 -1.356 -31.863 1.00 86.12 471 LYS A N 1
ATOM 3726 C CA . LYS A 1 471 ? 13.272 -0.176 -31.890 1.00 86.12 471 LYS A CA 1
ATOM 3727 C C . LYS A 1 471 ? 14.162 -0.164 -33.136 1.00 86.12 471 LYS A C 1
ATOM 3729 O O . LYS A 1 471 ? 14.193 0.843 -33.837 1.00 86.12 471 LYS A O 1
ATOM 3734 N N . LEU A 1 472 ? 14.787 -1.298 -33.467 1.00 87.19 472 LEU A N 1
ATOM 3735 C CA . LEU A 1 472 ? 15.575 -1.468 -34.691 1.00 87.19 472 LEU A CA 1
ATOM 3736 C C . LEU A 1 472 ? 14.751 -1.142 -35.947 1.00 87.19 472 LEU A C 1
ATOM 3738 O O . LEU A 1 472 ? 15.232 -0.429 -36.827 1.00 87.19 472 LEU A O 1
ATOM 3742 N N . GLN A 1 473 ? 13.508 -1.628 -36.024 1.00 86.88 473 GLN A N 1
ATOM 3743 C CA . GLN A 1 473 ? 12.600 -1.334 -37.133 1.00 86.88 473 GLN A CA 1
ATOM 3744 C C . GLN A 1 473 ? 12.308 0.164 -37.246 1.00 86.88 473 GLN A C 1
ATOM 3746 O O . GLN A 1 473 ? 12.461 0.743 -38.322 1.00 86.88 473 GLN A O 1
ATOM 3751 N N . ASN A 1 474 ? 11.931 0.796 -36.133 1.00 86.50 474 ASN A N 1
ATOM 3752 C CA . ASN A 1 474 ? 11.599 2.218 -36.086 1.00 86.50 474 ASN A CA 1
ATOM 3753 C C . ASN A 1 474 ? 12.787 3.104 -36.487 1.00 86.50 474 ASN A C 1
ATOM 3755 O O . ASN A 1 474 ? 12.611 4.052 -37.260 1.00 86.50 474 ASN A O 1
ATOM 3759 N N . ASP A 1 475 ? 13.994 2.787 -36.013 1.00 84.88 475 ASP A N 1
ATOM 3760 C CA . ASP A 1 475 ? 15.211 3.531 -36.350 1.00 84.88 475 ASP A CA 1
ATOM 3761 C C . ASP A 1 475 ? 15.590 3.336 -37.829 1.00 84.88 475 ASP A C 1
ATOM 3763 O O . ASP A 1 475 ? 15.913 4.307 -38.520 1.00 84.88 475 ASP A O 1
ATOM 3767 N N . MET A 1 476 ? 15.454 2.116 -38.364 1.00 81.69 476 MET A N 1
ATOM 3768 C CA . MET A 1 476 ? 15.689 1.820 -39.785 1.00 81.69 476 MET A CA 1
ATOM 3769 C C . MET A 1 476 ? 14.689 2.503 -40.721 1.00 81.69 476 MET A C 1
ATOM 3771 O O . MET A 1 476 ? 15.069 2.986 -41.792 1.00 81.69 476 MET A O 1
ATOM 3775 N N . ASP A 1 477 ? 13.411 2.545 -40.354 1.00 83.31 477 ASP A N 1
ATOM 3776 C CA . ASP A 1 477 ? 12.377 3.203 -41.153 1.00 83.31 477 ASP A CA 1
ATOM 3777 C C . ASP A 1 477 ? 12.498 4.730 -41.069 1.00 83.31 477 ASP A C 1
ATOM 3779 O O . ASP A 1 477 ? 12.328 5.428 -42.076 1.00 83.31 477 ASP A O 1
ATOM 3783 N N . THR A 1 478 ? 12.895 5.257 -39.907 1.00 83.19 478 THR A N 1
ATOM 3784 C CA . THR A 1 478 ? 13.240 6.676 -39.745 1.00 83.19 478 THR A CA 1
ATOM 3785 C C . THR A 1 478 ? 14.439 7.043 -40.610 1.00 83.19 478 THR A C 1
ATOM 3787 O O . THR A 1 478 ? 14.364 8.024 -41.354 1.00 83.19 478 THR A O 1
ATOM 3790 N N . PHE A 1 479 ? 15.495 6.225 -40.605 1.00 82.56 479 PHE A N 1
ATOM 3791 C CA . PHE A 1 479 ? 16.646 6.408 -41.482 1.00 82.56 479 PHE A CA 1
ATOM 3792 C C . PHE A 1 479 ? 16.241 6.406 -42.961 1.00 82.56 479 PHE A C 1
ATOM 3794 O O . PHE A 1 479 ? 16.579 7.339 -43.689 1.00 82.56 479 PHE A O 1
ATOM 3801 N N . ALA A 1 480 ? 15.468 5.412 -43.411 1.00 78.69 480 ALA A N 1
ATOM 3802 C CA . ALA A 1 480 ? 15.024 5.317 -44.803 1.00 78.69 480 ALA A CA 1
ATOM 3803 C C . ALA A 1 480 ? 14.194 6.541 -45.236 1.00 78.69 480 ALA A C 1
ATOM 3805 O O . ALA A 1 480 ? 14.355 7.046 -46.351 1.00 78.69 480 ALA A O 1
ATOM 3806 N N . ARG A 1 481 ? 13.337 7.053 -44.344 1.00 79.69 481 ARG A N 1
ATOM 3807 C CA . ARG A 1 481 ? 12.525 8.251 -44.583 1.00 79.69 481 ARG A CA 1
ATOM 3808 C C . ARG A 1 481 ? 13.365 9.525 -44.651 1.00 79.69 481 ARG A C 1
ATOM 3810 O O . ARG A 1 481 ? 13.099 10.363 -45.509 1.00 79.69 481 ARG A O 1
ATOM 3817 N N . GLU A 1 482 ? 14.337 9.702 -43.759 1.00 77.44 482 GLU A N 1
ATOM 3818 C CA . GLU A 1 482 ? 15.195 10.894 -43.748 1.00 77.44 482 GLU A CA 1
ATOM 3819 C C . GLU A 1 482 ? 16.206 10.882 -44.903 1.00 77.44 482 GLU A C 1
ATOM 3821 O O . GLU A 1 482 ? 16.384 11.906 -45.561 1.00 77.44 482 GLU A O 1
ATOM 3826 N N . ALA A 1 483 ? 16.791 9.724 -45.226 1.00 72.06 483 ALA A N 1
ATOM 3827 C CA . ALA A 1 483 ? 17.722 9.560 -46.345 1.00 72.06 483 ALA A CA 1
ATOM 3828 C C . ALA A 1 483 ? 17.054 9.756 -47.722 1.00 72.06 483 ALA A C 1
ATOM 3830 O O . ALA A 1 483 ? 17.710 10.159 -48.681 1.00 72.06 483 ALA A O 1
ATOM 3831 N N . GLY A 1 484 ? 15.744 9.500 -47.830 1.00 67.94 484 GLY A N 1
ATOM 3832 C CA . GLY A 1 484 ? 14.967 9.685 -49.060 1.00 67.94 484 GLY A CA 1
ATOM 3833 C C . GLY A 1 484 ? 14.567 11.136 -49.373 1.00 67.94 484 GLY A C 1
ATOM 3834 O O . GLY A 1 484 ? 14.086 11.409 -50.478 1.00 67.94 484 GLY A O 1
ATOM 3835 N N . LYS A 1 485 ? 14.739 12.084 -48.439 1.00 75.38 485 LYS A N 1
ATOM 3836 C CA . LYS A 1 485 ? 14.375 13.495 -48.651 1.00 75.38 485 LYS A CA 1
ATOM 3837 C C . LYS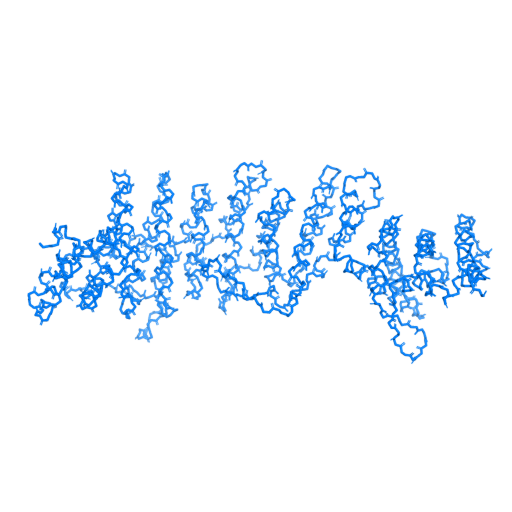 A 1 485 ? 15.422 14.184 -49.533 1.00 75.38 485 LYS A C 1
ATOM 3839 O O . LYS A 1 485 ? 16.568 14.361 -49.137 1.00 75.38 485 LYS A O 1
ATOM 3844 N N . LYS A 1 486 ? 15.010 14.622 -50.729 1.00 59.66 486 LYS A N 1
ATOM 3845 C CA . LYS A 1 486 ? 15.882 15.272 -51.734 1.00 59.66 486 LYS A CA 1
ATOM 3846 C C . LYS A 1 486 ? 16.385 16.670 -51.335 1.00 59.66 486 LYS A C 1
ATOM 3848 O O . LYS A 1 486 ? 17.319 17.177 -51.947 1.00 59.66 486 LYS A O 1
ATOM 3853 N N . GLU A 1 487 ? 15.797 17.292 -50.316 1.00 58.16 487 GLU A N 1
ATOM 3854 C CA . GLU A 1 487 ? 16.205 18.603 -49.802 1.00 58.16 487 GLU A CA 1
ATOM 3855 C C . GLU A 1 487 ? 17.194 18.429 -48.643 1.00 58.16 487 GLU A C 1
ATOM 3857 O O . GLU A 1 487 ? 16.816 18.395 -47.471 1.00 58.16 487 GLU A O 1
ATOM 3862 N N . ALA A 1 488 ? 18.478 18.293 -48.974 1.00 58.75 488 ALA A N 1
ATOM 3863 C CA . ALA A 1 488 ? 19.560 18.089 -48.015 1.00 58.75 488 ALA A CA 1
ATOM 3864 C C . ALA A 1 488 ? 19.789 19.326 -47.122 1.00 58.75 488 ALA A C 1
ATOM 3866 O O . ALA A 1 488 ? 20.703 20.123 -47.330 1.00 58.75 488 ALA A O 1
ATOM 3867 N N . ARG A 1 489 ? 18.971 19.490 -46.078 1.00 64.81 489 ARG A N 1
ATOM 3868 C CA . ARG A 1 489 ? 19.284 20.373 -44.944 1.00 64.81 489 ARG A CA 1
ATOM 3869 C C . ARG A 1 489 ? 20.266 19.647 -44.023 1.00 64.81 489 ARG A C 1
ATOM 3871 O O . ARG A 1 489 ? 20.048 18.477 -43.717 1.00 64.81 489 ARG A O 1
ATOM 3878 N N . HIS A 1 490 ? 21.265 20.340 -43.469 1.00 67.81 490 HIS A N 1
ATOM 3879 C CA . HIS A 1 490 ? 22.177 19.778 -42.450 1.00 67.81 490 HIS A CA 1
ATOM 3880 C C . HIS A 1 490 ? 21.448 19.029 -41.314 1.00 67.81 490 HIS A C 1
ATOM 3882 O O . HIS A 1 490 ? 21.943 18.020 -40.821 1.00 67.81 490 HIS A O 1
ATOM 3888 N N . ARG A 1 491 ? 20.235 19.474 -40.948 1.00 68.94 491 ARG A N 1
ATOM 3889 C CA . ARG A 1 491 ? 19.367 18.799 -39.967 1.00 68.94 491 ARG A CA 1
ATOM 3890 C C . ARG A 1 491 ? 18.919 17.395 -40.405 1.00 68.94 491 ARG A C 1
ATOM 3892 O O . ARG A 1 491 ? 18.965 16.485 -39.594 1.00 68.94 491 ARG A O 1
ATOM 3899 N N . THR A 1 492 ? 18.534 17.200 -41.670 1.00 73.00 492 THR A N 1
ATOM 3900 C CA . THR A 1 492 ? 18.100 15.881 -42.191 1.00 73.00 492 THR A CA 1
ATOM 3901 C C . THR A 1 492 ? 19.237 14.864 -42.196 1.00 73.00 492 THR A C 1
ATOM 3903 O O . THR A 1 492 ? 19.043 13.725 -41.785 1.00 73.00 492 THR A O 1
ATOM 3906 N N . ARG A 1 493 ? 20.451 15.300 -42.555 1.00 72.25 493 ARG A N 1
ATOM 3907 C CA . ARG A 1 493 ? 21.650 14.459 -42.499 1.00 72.25 493 ARG A CA 1
ATOM 3908 C C . ARG A 1 493 ? 22.018 14.075 -41.064 1.00 72.25 493 ARG A C 1
ATOM 3910 O O . ARG A 1 493 ? 22.243 12.901 -40.809 1.00 72.25 493 ARG A O 1
ATOM 3917 N N . ARG A 1 494 ? 22.018 15.035 -40.132 1.00 73.88 494 ARG A N 1
ATOM 3918 C CA . ARG A 1 494 ? 22.287 14.768 -38.709 1.00 73.88 494 ARG A CA 1
ATOM 3919 C C . ARG A 1 494 ? 21.270 13.797 -38.103 1.00 73.88 494 ARG A C 1
ATOM 3921 O O . ARG A 1 494 ? 21.653 12.913 -37.351 1.00 73.88 494 ARG A O 1
ATOM 3928 N N . ASN A 1 495 ? 19.991 13.935 -38.454 1.00 76.81 495 ASN A N 1
ATOM 3929 C CA . ASN A 1 495 ? 18.949 13.014 -38.000 1.00 76.81 495 ASN A CA 1
ATOM 3930 C C . ASN A 1 495 ? 19.149 11.604 -38.577 1.00 76.81 495 ASN A C 1
ATOM 3932 O O . ASN A 1 495 ? 18.985 10.630 -37.854 1.00 76.81 495 ASN A O 1
ATOM 3936 N N . ALA A 1 496 ? 19.536 11.489 -39.852 1.00 75.81 496 ALA A N 1
ATOM 3937 C CA . ALA A 1 496 ? 19.850 10.201 -40.466 1.00 75.81 496 ALA A CA 1
ATOM 3938 C C . ALA A 1 496 ? 21.085 9.537 -39.825 1.00 75.81 496 ALA A C 1
ATOM 3940 O O . ALA A 1 496 ? 21.061 8.337 -39.571 1.00 75.81 496 ALA A O 1
ATOM 3941 N N . GLU A 1 497 ? 22.135 10.306 -39.519 1.00 79.44 497 GLU A N 1
ATOM 3942 C CA . GLU A 1 497 ? 23.312 9.824 -38.778 1.00 79.44 497 GLU A CA 1
ATOM 3943 C C . GLU A 1 497 ? 22.916 9.337 -37.368 1.00 79.44 497 GLU A C 1
ATOM 3945 O O . GLU A 1 497 ? 23.239 8.213 -37.004 1.00 79.44 497 GLU A O 1
ATOM 3950 N N . GLN A 1 498 ? 22.099 10.099 -36.630 1.00 81.00 498 GLN A N 1
ATOM 3951 C CA . GLN A 1 498 ? 21.596 9.692 -35.310 1.00 81.00 498 GLN A CA 1
ATOM 3952 C C . GLN A 1 498 ? 20.729 8.420 -35.362 1.00 81.00 498 GLN A C 1
ATOM 3954 O O . GLN A 1 498 ? 20.812 7.576 -34.470 1.00 81.00 498 GLN A O 1
ATOM 3959 N N . SER A 1 499 ? 19.899 8.254 -36.398 1.00 80.94 499 SER A N 1
ATOM 3960 C CA . SER A 1 499 ? 19.144 7.012 -36.598 1.00 80.94 499 SER A CA 1
ATOM 3961 C C . SER A 1 499 ? 20.064 5.825 -36.899 1.00 80.94 499 SER A C 1
ATOM 3963 O O . SER A 1 499 ? 19.815 4.740 -36.388 1.00 80.94 499 SER A O 1
ATOM 3965 N N . LEU A 1 500 ? 21.144 6.010 -37.672 1.00 81.69 500 LEU A N 1
ATOM 3966 C CA . LEU A 1 500 ? 22.141 4.952 -37.898 1.00 81.69 500 LEU A CA 1
ATOM 3967 C C . LEU A 1 500 ? 22.876 4.557 -36.614 1.00 81.69 500 LEU A C 1
ATOM 3969 O O . LEU A 1 500 ? 23.126 3.368 -36.417 1.00 81.69 500 LEU A O 1
ATOM 3973 N N . ASP A 1 501 ? 23.174 5.512 -35.733 1.00 83.94 501 ASP A N 1
ATOM 3974 C CA . ASP A 1 501 ? 23.742 5.218 -34.414 1.00 83.94 501 ASP A CA 1
ATOM 3975 C C . ASP A 1 501 ? 22.763 4.389 -33.563 1.00 83.94 501 ASP A C 1
ATOM 3977 O O . ASP A 1 501 ? 23.174 3.432 -32.908 1.00 83.94 501 ASP A O 1
ATOM 3981 N N . GLY A 1 502 ? 21.458 4.683 -33.630 1.00 82.50 502 GLY A N 1
ATOM 3982 C CA . GLY A 1 502 ? 20.404 3.883 -32.988 1.00 82.50 502 GLY A CA 1
ATOM 3983 C C . GLY A 1 502 ? 20.314 2.447 -33.523 1.00 82.50 502 GLY A C 1
ATOM 3984 O O . GLY A 1 502 ? 20.221 1.489 -32.749 1.00 82.50 502 GLY A O 1
ATOM 3985 N N . VAL A 1 503 ? 20.443 2.275 -34.842 1.00 84.50 503 VAL A N 1
ATOM 3986 C CA . VAL A 1 503 ? 20.516 0.957 -35.498 1.00 84.50 503 VAL A CA 1
ATOM 3987 C C . VAL A 1 503 ? 21.759 0.195 -35.046 1.00 84.50 503 VAL A C 1
ATOM 3989 O O . VAL A 1 503 ? 21.661 -0.978 -34.682 1.00 84.50 503 VAL A O 1
ATOM 3992 N N . TYR A 1 504 ? 22.922 0.853 -35.039 1.00 86.50 504 TYR A N 1
ATOM 3993 C CA . TYR A 1 504 ? 24.168 0.262 -34.556 1.00 86.50 504 TYR A CA 1
ATOM 3994 C C . TYR A 1 504 ? 24.043 -0.187 -33.102 1.00 86.50 504 TYR A C 1
ATOM 3996 O O . TYR A 1 504 ? 24.375 -1.327 -32.784 1.00 86.50 504 TYR A O 1
ATOM 4004 N N . PHE A 1 505 ? 23.489 0.673 -32.250 1.00 87.00 505 PHE A N 1
ATOM 4005 C CA . PHE A 1 505 ? 23.233 0.387 -30.847 1.00 87.00 505 PHE A CA 1
ATOM 4006 C C . PHE A 1 505 ? 22.355 -0.859 -30.678 1.00 87.00 505 PHE A C 1
ATOM 4008 O O . PHE A 1 505 ? 22.726 -1.775 -29.947 1.00 87.00 505 PHE A O 1
ATOM 4015 N N . CYS A 1 506 ? 21.230 -0.964 -31.392 1.00 86.06 506 CYS A N 1
ATOM 4016 C CA . CYS A 1 506 ? 20.355 -2.139 -31.303 1.00 86.06 506 CYS A CA 1
ATOM 4017 C C . CYS A 1 506 ? 21.035 -3.419 -31.817 1.00 86.06 506 CYS A C 1
ATOM 4019 O O . CYS A 1 506 ? 20.916 -4.473 -31.191 1.00 86.06 506 CYS A O 1
ATOM 4021 N N . LEU A 1 507 ? 21.782 -3.345 -32.924 1.00 85.50 507 LEU A N 1
ATOM 4022 C CA . LEU A 1 507 ? 22.520 -4.498 -33.448 1.00 85.50 507 LEU A CA 1
ATOM 4023 C C . LEU A 1 507 ? 23.655 -4.925 -32.515 1.00 85.50 507 LEU A C 1
ATOM 4025 O O . LEU A 1 507 ? 23.890 -6.116 -32.355 1.00 85.50 507 LEU A O 1
ATOM 4029 N N . GLN A 1 508 ? 24.335 -3.997 -31.850 1.00 87.81 508 GLN A N 1
ATOM 4030 C CA . GLN A 1 508 ? 25.355 -4.338 -30.862 1.00 87.81 508 GLN A CA 1
ATOM 4031 C C . GLN A 1 508 ? 24.758 -5.142 -29.695 1.00 87.81 508 GLN A C 1
ATOM 4033 O O . GLN A 1 508 ? 25.306 -6.182 -29.329 1.00 87.81 508 GLN A O 1
ATOM 4038 N N . HIS A 1 509 ? 23.594 -4.731 -29.188 1.00 86.56 509 HIS A N 1
ATOM 4039 C CA . HIS A 1 509 ? 22.852 -5.467 -28.162 1.00 86.56 509 HIS A CA 1
ATOM 4040 C C . HIS A 1 509 ? 22.418 -6.857 -28.627 1.00 86.56 509 HIS A C 1
ATOM 4042 O O . HIS A 1 509 ? 22.666 -7.847 -27.938 1.00 86.56 509 HIS A O 1
ATOM 4048 N N . LEU A 1 510 ? 21.828 -6.946 -29.823 1.00 86.25 510 LEU A N 1
ATOM 4049 C CA . LEU A 1 510 ? 21.419 -8.220 -30.416 1.00 86.25 510 LEU A CA 1
ATOM 4050 C C . LEU A 1 510 ? 22.615 -9.151 -30.637 1.00 86.25 510 LEU A C 1
ATOM 4052 O O . LEU A 1 510 ? 22.528 -10.337 -30.340 1.00 86.25 510 LEU A O 1
ATOM 4056 N N . ARG A 1 511 ? 23.757 -8.625 -31.090 1.00 86.56 511 ARG A N 1
ATOM 4057 C CA . ARG A 1 511 ? 24.995 -9.398 -31.251 1.00 86.56 511 ARG A CA 1
ATOM 4058 C C . ARG A 1 511 ? 25.462 -9.995 -29.925 1.00 86.56 511 ARG A C 1
ATOM 4060 O O . ARG A 1 511 ? 25.856 -11.157 -29.896 1.00 86.56 511 ARG A O 1
ATOM 4067 N N . ASN A 1 512 ? 25.436 -9.217 -28.845 1.00 85.25 512 ASN A N 1
ATOM 4068 C CA . ASN A 1 512 ? 25.878 -9.692 -27.534 1.00 85.25 512 ASN A CA 1
ATOM 4069 C C . ASN A 1 512 ? 24.922 -10.742 -26.958 1.00 85.25 512 ASN A C 1
ATOM 4071 O O . ASN A 1 512 ? 25.375 -11.742 -26.405 1.00 85.25 512 ASN A O 1
ATOM 4075 N N . LEU A 1 513 ? 23.616 -10.546 -27.144 1.00 84.69 513 LEU A N 1
ATOM 4076 C CA . LEU A 1 513 ? 22.577 -11.494 -26.745 1.00 84.69 513 LEU A CA 1
ATOM 4077 C C . LEU A 1 513 ? 22.696 -12.821 -27.521 1.00 84.69 513 LEU A C 1
ATOM 4079 O O . LEU A 1 513 ? 22.612 -13.895 -26.931 1.00 84.69 513 LEU A O 1
ATOM 4083 N N . LEU A 1 514 ? 22.983 -12.762 -28.827 1.00 82.75 514 LEU A N 1
ATOM 4084 C CA . LEU A 1 514 ? 23.096 -13.927 -29.717 1.00 82.75 514 LEU A CA 1
ATOM 4085 C C . LEU A 1 514 ? 24.482 -14.596 -29.727 1.00 82.75 514 LEU A C 1
ATOM 4087 O O . LEU A 1 514 ? 24.720 -15.482 -30.545 1.00 82.75 514 LEU A O 1
ATOM 4091 N N . ARG A 1 515 ? 25.415 -14.200 -28.852 1.00 80.19 515 ARG A N 1
ATOM 4092 C CA . ARG A 1 515 ? 26.783 -14.754 -28.842 1.00 80.19 515 ARG A CA 1
ATOM 4093 C C . ARG A 1 515 ? 26.844 -16.210 -28.371 1.00 80.19 515 ARG A C 1
ATOM 4095 O O . ARG A 1 515 ? 27.701 -16.962 -28.823 1.00 80.19 515 ARG A O 1
ATOM 4102 N N . SER A 1 516 ? 25.956 -16.599 -27.460 1.00 73.62 516 SER A N 1
ATOM 4103 C CA . SER A 1 516 ? 25.847 -17.964 -26.929 1.00 73.62 516 SER A CA 1
ATOM 4104 C C . SER A 1 516 ? 24.370 -18.360 -26.812 1.00 73.62 516 SER A C 1
ATOM 4106 O O . SER A 1 516 ? 23.801 -18.289 -25.714 1.00 73.62 516 SER A O 1
ATOM 4108 N N . PRO A 1 517 ? 23.709 -18.701 -27.929 1.00 78.19 517 PRO A N 1
ATOM 4109 C CA . PRO A 1 517 ? 22.287 -18.978 -27.903 1.00 78.19 517 PRO A CA 1
ATOM 4110 C C . PRO A 1 517 ? 21.977 -20.341 -27.286 1.00 78.19 517 PRO A C 1
ATOM 4112 O O . PRO A 1 517 ? 22.596 -21.343 -27.636 1.00 78.19 517 PRO A O 1
ATOM 4115 N N . ASN A 1 518 ? 21.019 -20.372 -26.353 1.00 83.31 518 ASN A N 1
ATOM 4116 C CA . ASN A 1 518 ? 20.471 -21.616 -25.812 1.00 83.31 518 ASN A CA 1
ATOM 4117 C C . ASN A 1 518 ? 19.231 -22.056 -26.612 1.00 83.31 518 ASN A C 1
ATOM 4119 O O . ASN A 1 518 ? 18.697 -21.308 -27.431 1.00 83.31 518 ASN A O 1
ATOM 4123 N N . GLU A 1 519 ? 18.760 -23.277 -26.363 1.00 82.75 519 GLU A N 1
ATOM 4124 C CA . GLU A 1 519 ? 17.576 -23.836 -27.029 1.00 82.75 519 GLU A CA 1
ATOM 4125 C C . GLU A 1 519 ? 16.322 -22.967 -26.820 1.00 82.75 519 GLU A C 1
ATOM 4127 O O . GLU A 1 519 ? 15.592 -22.690 -27.769 1.00 82.75 519 GLU A O 1
ATOM 4132 N N . HIS A 1 520 ? 16.124 -22.448 -25.604 1.00 84.06 520 HIS A N 1
ATOM 4133 C CA . HIS A 1 520 ? 15.012 -21.554 -25.270 1.00 84.06 520 HIS A CA 1
ATOM 4134 C C . HIS A 1 520 ? 15.000 -20.271 -26.122 1.00 84.06 520 HIS A C 1
ATOM 4136 O O . HIS A 1 520 ? 13.951 -19.835 -26.596 1.00 84.06 520 HIS A O 1
ATOM 4142 N N . MET A 1 521 ? 16.165 -19.674 -26.362 1.00 83.81 521 MET A N 1
ATOM 4143 C CA . MET A 1 521 ? 16.317 -18.461 -27.159 1.00 83.81 521 MET A CA 1
ATOM 4144 C C . MET A 1 521 ? 16.017 -18.711 -28.635 1.00 83.81 521 MET A C 1
ATOM 4146 O O . MET A 1 521 ? 15.333 -17.899 -29.256 1.00 83.81 521 MET A O 1
ATOM 4150 N N . TRP A 1 522 ? 16.447 -19.852 -29.179 1.00 85.94 522 TRP A N 1
ATOM 4151 C CA . TRP A 1 522 ? 16.083 -20.254 -30.539 1.00 85.94 522 TRP A CA 1
ATOM 4152 C C . TRP A 1 522 ? 14.576 -20.460 -30.696 1.00 85.94 522 TRP A C 1
ATOM 4154 O O . TRP A 1 522 ? 13.986 -19.918 -31.629 1.00 85.94 522 TRP A O 1
ATOM 4164 N N . LEU A 1 523 ? 13.941 -21.157 -29.747 1.00 83.44 523 LEU A N 1
ATOM 4165 C CA . LEU A 1 523 ? 12.486 -21.339 -29.718 1.00 83.44 523 LEU A CA 1
ATOM 4166 C C . LEU A 1 523 ? 11.737 -20.006 -29.587 1.00 83.44 523 LEU A C 1
ATOM 4168 O O . LEU A 1 523 ? 10.678 -19.814 -30.178 1.00 83.44 523 LEU A O 1
ATOM 4172 N N . THR A 1 524 ? 12.272 -19.062 -28.816 1.00 82.62 524 THR A N 1
ATOM 4173 C CA . THR A 1 524 ? 11.657 -17.738 -28.666 1.00 82.62 524 THR A CA 1
ATOM 4174 C C . THR A 1 524 ? 11.730 -16.951 -29.977 1.00 82.62 524 THR A C 1
ATOM 4176 O O . THR A 1 524 ? 10.738 -16.357 -30.397 1.00 82.62 524 THR A O 1
ATOM 4179 N N . LEU A 1 525 ? 12.878 -16.980 -30.661 1.00 83.19 525 LEU A N 1
ATOM 4180 C CA . LEU A 1 525 ? 13.066 -16.306 -31.949 1.00 83.19 525 LEU A CA 1
ATOM 4181 C C . LEU A 1 525 ? 12.175 -16.882 -33.059 1.00 83.19 525 LEU A C 1
ATOM 4183 O O . LEU A 1 525 ? 11.668 -16.118 -33.877 1.00 83.19 525 LEU A O 1
ATOM 4187 N N . SER A 1 526 ? 11.955 -18.198 -33.096 1.00 81.44 526 SER A N 1
ATOM 4188 C CA . SER A 1 526 ? 11.077 -18.812 -34.102 1.00 81.44 526 SER A CA 1
ATOM 4189 C C . SER A 1 526 ? 9.590 -18.536 -33.848 1.00 81.44 526 SER A C 1
ATOM 4191 O O . SER A 1 526 ? 8.819 -18.393 -34.796 1.00 81.44 526 SER A O 1
ATOM 4193 N N . ASN A 1 527 ? 9.179 -18.404 -32.583 1.00 82.50 527 ASN A N 1
ATOM 4194 C CA . ASN A 1 527 ? 7.784 -18.136 -32.219 1.00 82.50 527 ASN A CA 1
ATOM 4195 C C . ASN A 1 527 ? 7.390 -16.650 -32.308 1.00 82.50 527 ASN A C 1
ATOM 4197 O O . ASN A 1 527 ? 6.214 -16.329 -32.499 1.00 82.50 527 ASN A O 1
ATOM 4201 N N . LEU A 1 528 ? 8.350 -15.733 -32.165 1.00 81.56 528 LEU A N 1
ATOM 4202 C CA . LEU A 1 528 ? 8.117 -14.294 -32.265 1.00 81.56 528 LEU A CA 1
ATOM 4203 C C . LEU A 1 528 ? 7.820 -13.862 -33.705 1.00 81.56 528 LEU A C 1
ATOM 4205 O O . LEU A 1 528 ? 8.569 -14.182 -34.622 1.00 81.56 528 LEU A O 1
ATOM 4209 N N . GLN A 1 529 ? 6.766 -13.061 -33.891 1.00 80.31 529 GLN A N 1
ATOM 4210 C CA . GLN A 1 529 ? 6.353 -12.562 -35.205 1.00 80.31 529 GLN A CA 1
ATOM 4211 C C . GLN A 1 529 ? 6.429 -11.040 -35.294 1.00 80.31 529 GLN A C 1
ATOM 4213 O O . GLN A 1 529 ? 5.909 -10.326 -34.436 1.00 80.31 529 GLN A O 1
ATOM 4218 N N . PHE A 1 530 ? 6.993 -10.548 -36.394 1.00 75.81 530 PHE A N 1
ATOM 4219 C CA . PHE A 1 530 ? 7.120 -9.129 -36.704 1.00 75.81 530 PHE A CA 1
ATOM 4220 C C . PHE A 1 530 ? 6.447 -8.788 -38.032 1.00 75.81 530 PHE A C 1
ATOM 4222 O O . PHE A 1 530 ? 6.411 -9.584 -38.972 1.00 75.81 530 PHE A O 1
ATOM 4229 N N . ASN A 1 531 ? 5.924 -7.566 -38.128 1.00 72.88 531 ASN A N 1
ATOM 4230 C CA . ASN A 1 531 ? 5.391 -7.043 -39.381 1.00 72.88 531 ASN A CA 1
ATOM 4231 C C . ASN A 1 531 ? 6.536 -6.449 -40.198 1.00 72.88 531 ASN A C 1
ATOM 4233 O O . ASN A 1 531 ? 7.086 -5.414 -39.829 1.00 72.88 531 ASN A O 1
ATOM 4237 N N . PHE A 1 532 ? 6.863 -7.058 -41.336 1.00 61.97 532 PHE A N 1
ATOM 4238 C CA . PHE A 1 532 ? 7.884 -6.527 -42.234 1.00 61.97 532 PHE A CA 1
ATOM 4239 C C . PHE A 1 532 ? 7.245 -5.881 -43.465 1.00 61.97 532 PHE A C 1
ATOM 4241 O O . PHE A 1 532 ? 6.588 -6.554 -44.259 1.00 61.97 532 PHE A O 1
ATOM 4248 N N . SER A 1 533 ? 7.449 -4.574 -43.652 1.00 57.75 533 SER A N 1
ATOM 4249 C CA . SER A 1 533 ? 7.012 -3.879 -44.867 1.00 57.75 533 SER A CA 1
ATOM 4250 C C . SER A 1 533 ? 8.009 -4.145 -45.994 1.00 57.75 533 SER A C 1
ATOM 4252 O O . SER A 1 533 ? 9.124 -3.618 -45.998 1.00 57.75 533 SER A O 1
ATOM 4254 N N . SER A 1 534 ? 7.626 -4.998 -46.946 1.00 49.59 534 SER A N 1
ATOM 4255 C CA . SER A 1 534 ? 8.351 -5.111 -48.212 1.00 49.59 534 SER A CA 1
ATOM 4256 C C . SER A 1 534 ? 8.030 -3.899 -49.093 1.00 49.59 534 SER A C 1
ATOM 4258 O O . SER A 1 534 ? 6.937 -3.344 -49.041 1.00 49.59 534 SER A O 1
ATOM 4260 N N . THR A 1 535 ? 8.958 -3.496 -49.958 1.00 45.41 535 THR A N 1
ATOM 4261 C CA . THR A 1 535 ? 8.753 -2.435 -50.963 1.00 45.41 535 THR A CA 1
ATOM 4262 C C . THR A 1 535 ? 7.668 -2.761 -52.004 1.00 45.41 535 THR A C 1
ATOM 4264 O O . THR A 1 535 ? 7.394 -1.939 -52.881 1.00 45.41 535 THR A O 1
ATOM 4267 N N . SER A 1 536 ? 7.027 -3.933 -51.925 1.00 38.38 536 SER A N 1
ATOM 4268 C CA . SER A 1 536 ? 5.913 -4.309 -52.787 1.00 38.38 536 SER A CA 1
ATOM 4269 C C . SER A 1 536 ? 4.589 -3.792 -52.210 1.00 38.38 536 SER A C 1
ATOM 4271 O O . SER A 1 536 ? 4.284 -3.950 -51.033 1.00 38.38 536 SER A O 1
ATOM 4273 N N . ARG A 1 537 ? 3.779 -3.139 -53.048 1.00 40.06 537 ARG A N 1
ATOM 4274 C CA . ARG A 1 537 ? 2.519 -2.473 -52.664 1.00 40.06 537 ARG A CA 1
ATOM 4275 C C . ARG A 1 537 ? 1.375 -3.428 -52.260 1.00 40.06 537 ARG A C 1
ATOM 4277 O O . ARG A 1 537 ? 0.233 -2.984 -52.213 1.00 40.06 537 ARG A O 1
ATOM 4284 N N . LEU A 1 538 ? 1.635 -4.704 -51.968 1.00 39.34 538 LEU A N 1
ATOM 4285 C CA . LEU A 1 538 ? 0.615 -5.675 -51.557 1.00 39.34 538 LEU A CA 1
ATOM 4286 C C . LEU A 1 538 ? 1.066 -6.461 -50.310 1.00 39.34 538 LEU A C 1
ATOM 4288 O O . LEU A 1 538 ? 1.776 -7.452 -50.417 1.00 39.34 538 LEU A O 1
ATOM 4292 N N . GLY A 1 539 ? 0.572 -6.045 -49.141 1.00 43.47 539 GLY A N 1
ATOM 4293 C CA . GLY A 1 539 ? 0.497 -6.873 -47.930 1.00 43.47 539 GLY A CA 1
ATOM 4294 C C . GLY A 1 539 ? 1.675 -6.770 -46.952 1.00 43.47 539 GLY A C 1
ATOM 4295 O O . GLY A 1 539 ? 2.834 -6.964 -47.304 1.00 43.47 539 GLY A O 1
ATOM 4296 N N . THR A 1 540 ? 1.361 -6.520 -45.679 1.00 52.62 540 THR A N 1
ATOM 4297 C CA . THR A 1 540 ? 2.267 -6.752 -44.545 1.00 52.62 540 THR A CA 1
ATOM 4298 C C . THR A 1 540 ? 2.314 -8.253 -44.257 1.00 52.62 540 THR A C 1
ATOM 4300 O O . THR A 1 540 ? 1.356 -8.802 -43.710 1.00 52.62 540 THR A O 1
ATOM 4303 N N . SER A 1 541 ? 3.395 -8.938 -44.632 1.00 64.12 541 SER A N 1
ATOM 4304 C CA . SER A 1 541 ? 3.610 -10.331 -44.226 1.00 64.12 541 SER A CA 1
ATOM 4305 C C . SER A 1 541 ? 4.124 -10.368 -42.787 1.00 64.12 541 SER A C 1
ATOM 4307 O O . SER A 1 541 ? 5.103 -9.681 -42.473 1.00 64.12 541 SER A O 1
ATOM 4309 N N . LYS A 1 542 ? 3.488 -11.169 -41.924 1.00 73.88 542 LYS A N 1
ATOM 4310 C CA . LYS A 1 542 ? 4.055 -11.530 -40.621 1.00 73.88 542 LYS A CA 1
ATOM 4311 C C . LYS A 1 542 ? 5.193 -12.512 -40.851 1.00 73.88 542 LYS A C 1
ATOM 4313 O O . LYS A 1 542 ? 5.007 -13.510 -41.539 1.00 73.88 542 LYS A O 1
ATOM 4318 N N . VAL A 1 543 ? 6.352 -12.175 -40.318 1.00 81.00 543 VAL A N 1
ATOM 4319 C CA . VAL A 1 543 ? 7.619 -12.870 -40.524 1.00 81.00 543 VAL A CA 1
ATOM 4320 C C . VAL A 1 543 ? 8.176 -13.240 -39.151 1.00 81.00 543 VAL A C 1
ATOM 4322 O O . VAL A 1 543 ? 7.986 -12.470 -38.206 1.00 81.00 543 VAL A O 1
ATOM 4325 N N . ASP A 1 544 ? 8.810 -14.405 -39.017 1.00 83.88 544 ASP A N 1
ATOM 4326 C CA . ASP A 1 544 ? 9.430 -14.806 -37.747 1.00 83.88 544 ASP A CA 1
ATOM 4327 C C . ASP A 1 544 ? 10.627 -13.898 -37.382 1.00 83.88 544 ASP A C 1
ATOM 4329 O O . ASP A 1 544 ? 11.124 -13.124 -38.208 1.00 83.88 544 ASP A O 1
ATOM 4333 N N . ALA A 1 545 ? 11.097 -13.928 -36.130 1.00 82.81 545 ALA A N 1
ATOM 4334 C CA . ALA A 1 545 ? 12.192 -13.049 -35.707 1.00 82.81 545 ALA A CA 1
ATOM 4335 C C . ALA A 1 545 ? 13.503 -13.345 -36.450 1.00 82.81 545 ALA A C 1
ATOM 4337 O O . ALA A 1 545 ? 14.293 -12.433 -36.696 1.00 82.81 545 ALA A O 1
ATOM 4338 N N . VAL A 1 546 ? 13.736 -14.607 -36.818 1.00 83.44 546 VAL A N 1
ATOM 4339 C CA . VAL A 1 546 ? 14.958 -15.066 -37.492 1.00 83.44 546 VAL A CA 1
ATOM 4340 C C . VAL A 1 546 ? 15.053 -14.476 -38.902 1.00 83.44 546 VAL A C 1
ATOM 4342 O O . VAL A 1 546 ? 16.072 -13.886 -39.275 1.00 83.44 546 VAL A O 1
ATOM 4345 N N . GLU A 1 547 ? 13.980 -14.568 -39.679 1.00 84.25 547 GLU A N 1
ATOM 4346 C CA . GLU A 1 547 ? 13.846 -13.976 -41.003 1.00 84.25 547 GLU A CA 1
ATOM 4347 C C . GLU A 1 547 ? 13.804 -12.448 -40.924 1.00 84.25 547 GLU A C 1
ATOM 4349 O O . GLU A 1 547 ? 14.466 -11.777 -41.721 1.00 84.25 547 GLU A O 1
ATOM 4354 N N . PHE A 1 548 ? 13.098 -11.884 -39.940 1.00 85.19 548 PHE A N 1
ATOM 4355 C CA . PHE A 1 548 ? 13.058 -10.442 -39.706 1.00 85.19 548 PHE A CA 1
ATOM 4356 C C . PHE A 1 548 ? 14.468 -9.873 -39.484 1.00 85.19 548 PHE A C 1
ATOM 4358 O O . PHE A 1 548 ? 14.887 -8.963 -40.206 1.00 85.19 548 PHE A O 1
ATOM 4365 N N . LEU A 1 549 ? 15.231 -10.434 -38.540 1.00 85.38 549 LEU A N 1
ATOM 4366 C CA . LEU A 1 549 ? 16.593 -9.994 -38.232 1.00 85.38 549 LEU A CA 1
ATOM 4367 C C . LEU A 1 549 ? 17.539 -10.195 -39.420 1.00 85.38 549 LEU A C 1
ATOM 4369 O O . LEU A 1 549 ? 18.356 -9.316 -39.705 1.00 85.38 549 LEU A O 1
ATOM 4373 N N . SER A 1 550 ? 17.389 -11.296 -40.160 1.00 84.94 550 SER A N 1
ATOM 4374 C CA . SER A 1 550 ? 18.185 -11.570 -41.363 1.00 84.94 550 SER A CA 1
ATOM 4375 C C . SER A 1 550 ? 17.935 -10.532 -42.457 1.00 84.94 550 SER A C 1
ATOM 4377 O O . SER A 1 550 ? 18.879 -9.957 -43.006 1.00 84.94 550 SER A O 1
ATOM 4379 N N . ARG A 1 551 ? 16.664 -10.207 -42.729 1.00 84.06 551 ARG A N 1
ATOM 4380 C CA . ARG A 1 551 ? 16.279 -9.148 -43.675 1.00 84.06 551 ARG A CA 1
ATOM 4381 C C . ARG A 1 551 ? 16.759 -7.773 -43.214 1.00 84.06 551 ARG A C 1
ATOM 4383 O O . ARG A 1 551 ? 17.171 -6.971 -44.051 1.00 84.06 551 ARG A O 1
ATOM 4390 N N . MET A 1 552 ? 16.743 -7.489 -41.909 1.00 82.50 552 MET A N 1
ATOM 4391 C CA . MET A 1 552 ? 17.272 -6.235 -41.360 1.00 82.50 552 MET A CA 1
ATOM 4392 C C . MET A 1 552 ? 18.783 -6.121 -41.524 1.00 82.50 552 MET A C 1
ATOM 4394 O O . MET A 1 552 ? 19.237 -5.095 -42.024 1.00 82.50 552 MET A O 1
ATOM 4398 N N . CYS A 1 553 ? 19.546 -7.174 -41.230 1.00 84.25 553 CYS A N 1
ATOM 4399 C CA . CYS A 1 553 ? 20.990 -7.193 -41.464 1.00 84.25 553 CYS A CA 1
ATOM 4400 C C . CYS A 1 553 ? 21.332 -7.066 -42.960 1.00 84.25 553 CYS A C 1
ATOM 4402 O O . CYS A 1 553 ? 22.264 -6.362 -43.332 1.00 84.25 553 CYS A O 1
ATOM 4404 N N . LEU A 1 554 ? 20.561 -7.685 -43.859 1.00 82.50 554 LEU A N 1
ATOM 4405 C CA . LEU A 1 554 ? 20.751 -7.482 -45.299 1.00 82.50 554 LEU A CA 1
ATOM 4406 C C . LEU A 1 554 ? 20.404 -6.051 -45.731 1.00 82.50 554 LEU A C 1
ATOM 4408 O O . LEU A 1 554 ? 21.134 -5.463 -46.528 1.00 82.50 554 LEU A O 1
ATOM 4412 N N . LYS A 1 555 ? 19.332 -5.458 -45.182 1.00 80.69 555 LYS A N 1
ATOM 4413 C CA . LYS A 1 555 ? 18.955 -4.060 -45.446 1.00 80.69 555 LYS A CA 1
ATOM 4414 C C . LYS A 1 555 ? 20.048 -3.102 -44.972 1.00 80.69 555 LYS A C 1
ATOM 4416 O O . LYS A 1 555 ? 20.353 -2.183 -45.723 1.00 80.69 555 LYS A O 1
ATOM 4421 N N . THR A 1 556 ? 20.658 -3.314 -43.798 1.00 80.44 556 THR A N 1
ATOM 4422 C CA . THR A 1 556 ? 21.775 -2.484 -43.303 1.00 80.44 556 THR A CA 1
ATOM 4423 C C . THR A 1 556 ? 23.023 -2.618 -44.175 1.00 80.44 556 THR A C 1
ATOM 4425 O O . THR A 1 556 ? 23.644 -1.607 -44.497 1.00 80.44 556 THR A O 1
ATOM 4428 N N . LEU A 1 557 ? 23.362 -3.832 -44.620 1.00 77.50 557 LEU A N 1
ATOM 4429 C CA . LEU A 1 557 ? 24.504 -4.088 -45.509 1.00 77.50 557 LEU A CA 1
ATOM 4430 C C . LEU A 1 557 ? 24.286 -3.567 -46.941 1.00 77.50 557 LEU A C 1
ATOM 4432 O O . LEU A 1 557 ? 25.250 -3.242 -47.633 1.00 77.50 557 LEU A O 1
ATOM 4436 N N . ALA A 1 558 ? 23.033 -3.477 -47.395 1.00 75.94 558 ALA A N 1
ATOM 4437 C CA . ALA A 1 558 ? 22.673 -2.963 -48.715 1.00 75.94 558 ALA A CA 1
ATOM 4438 C C . ALA A 1 558 ? 22.676 -1.427 -48.809 1.00 75.94 558 ALA A C 1
ATOM 4440 O O . ALA A 1 558 ? 22.629 -0.893 -49.921 1.00 75.94 558 ALA A O 1
ATOM 4441 N N . LEU A 1 559 ? 22.728 -0.709 -47.680 1.00 72.50 559 LEU A N 1
ATOM 4442 C CA . LEU A 1 559 ? 22.870 0.747 -47.677 1.00 72.50 559 LEU A CA 1
ATOM 4443 C C . LEU A 1 559 ? 24.198 1.128 -48.365 1.00 72.50 559 LEU A C 1
ATOM 4445 O O . LEU A 1 559 ? 25.242 0.541 -48.092 1.00 72.50 559 LEU A O 1
ATOM 4449 N N . GLN A 1 560 ? 24.174 2.096 -49.288 1.00 60.31 560 GLN A N 1
ATOM 4450 C CA . GLN A 1 560 ? 25.353 2.524 -50.057 1.00 60.31 560 GLN A CA 1
ATOM 4451 C C . GLN A 1 560 ? 25.720 3.986 -49.762 1.00 60.31 560 GLN A C 1
ATOM 4453 O O . GLN A 1 560 ? 24.855 4.857 -49.803 1.00 60.31 560 GLN A O 1
ATOM 4458 N N . GLY A 1 561 ? 27.010 4.255 -49.520 1.00 54.16 561 GLY A N 1
ATOM 4459 C CA . GLY A 1 561 ? 27.589 5.597 -49.338 1.00 54.16 561 GLY A CA 1
ATOM 4460 C C . GLY A 1 561 ? 28.786 5.612 -48.372 1.00 54.16 561 GLY A C 1
ATOM 4461 O O . GLY A 1 561 ? 28.905 4.730 -47.526 1.00 54.16 561 GLY A O 1
ATOM 4462 N N . HIS A 1 562 ? 29.674 6.613 -48.474 1.00 48.06 562 HIS A N 1
ATOM 4463 C CA . HIS A 1 562 ? 30.885 6.806 -47.639 1.00 48.06 562 HIS A CA 1
ATOM 4464 C C . HIS A 1 562 ? 30.619 7.112 -46.144 1.00 48.06 562 HIS A C 1
ATOM 4466 O O . HIS A 1 562 ? 31.464 7.690 -45.466 1.00 48.06 562 HIS A O 1
ATOM 4472 N N . THR A 1 563 ? 29.453 6.754 -45.613 1.00 55.88 563 THR A N 1
ATOM 4473 C CA . THR A 1 563 ? 28.990 7.141 -44.271 1.00 55.88 563 THR A CA 1
ATOM 4474 C C . THR A 1 563 ? 28.479 5.963 -43.439 1.00 55.88 563 THR A C 1
ATOM 4476 O O . THR A 1 563 ? 27.814 6.188 -42.436 1.00 55.88 563 THR A O 1
ATOM 4479 N N . ILE A 1 564 ? 28.765 4.710 -43.821 1.00 65.00 564 ILE A N 1
ATOM 4480 C CA . ILE A 1 564 ? 28.427 3.541 -42.993 1.00 65.00 564 ILE A CA 1
ATOM 4481 C C . ILE A 1 564 ? 29.649 3.138 -42.163 1.00 65.00 564 ILE A C 1
ATOM 4483 O O . ILE A 1 564 ? 30.676 2.780 -42.748 1.00 65.00 564 ILE A O 1
ATOM 4487 N N . PRO A 1 565 ? 29.559 3.157 -40.822 1.00 72.69 565 PRO A N 1
ATOM 4488 C CA . PRO A 1 565 ? 30.641 2.698 -39.961 1.00 72.69 565 PRO A CA 1
ATOM 4489 C C . PRO A 1 565 ? 30.994 1.233 -40.244 1.00 72.69 565 PRO A C 1
ATOM 4491 O O . PRO A 1 565 ? 30.115 0.373 -40.329 1.00 72.69 565 PRO A O 1
ATOM 4494 N N . GLN A 1 566 ? 32.289 0.919 -40.341 1.00 76.00 566 GLN A N 1
ATOM 4495 C CA . GLN A 1 566 ? 32.763 -0.466 -40.491 1.00 76.00 566 GLN A CA 1
ATOM 4496 C C . GLN A 1 566 ? 32.285 -1.365 -39.335 1.00 76.00 566 GLN A C 1
ATOM 4498 O O . GLN A 1 566 ? 32.011 -2.546 -39.541 1.00 76.00 566 GLN A O 1
ATOM 4503 N N . SER A 1 567 ? 32.105 -0.791 -38.141 1.00 79.31 567 SER A N 1
ATOM 4504 C CA . SER A 1 567 ? 31.542 -1.461 -36.965 1.00 79.31 567 SER A CA 1
ATOM 4505 C C . SER A 1 567 ? 30.104 -1.950 -37.182 1.00 79.31 567 SER A C 1
ATOM 4507 O O . SER A 1 567 ? 29.771 -3.053 -36.753 1.00 79.31 567 SER A O 1
ATOM 4509 N N . LEU A 1 568 ? 29.268 -1.185 -37.895 1.00 81.44 568 LEU A N 1
ATOM 4510 C CA . LEU A 1 568 ? 27.882 -1.557 -38.205 1.00 81.44 568 LEU A CA 1
ATOM 4511 C C . LEU A 1 568 ? 27.815 -2.740 -39.171 1.00 81.44 568 LEU A C 1
ATOM 4513 O O . LEU A 1 568 ? 27.032 -3.672 -38.967 1.00 81.44 568 LEU A O 1
ATOM 4517 N N . GLN A 1 569 ? 28.663 -2.722 -40.201 1.00 78.62 569 GLN A N 1
ATOM 4518 C CA . GLN A 1 569 ? 28.774 -3.836 -41.143 1.00 78.62 569 GLN A CA 1
ATOM 4519 C C . GLN A 1 569 ? 29.275 -5.094 -40.433 1.00 78.62 569 GLN A C 1
ATOM 4521 O O . GLN A 1 569 ? 28.694 -6.162 -40.599 1.00 78.62 569 GLN A O 1
ATOM 4526 N N . HIS A 1 570 ? 30.294 -4.955 -39.581 1.00 83.06 570 HIS A N 1
ATOM 4527 C CA . HIS A 1 570 ? 30.803 -6.062 -38.781 1.00 83.06 570 HIS A CA 1
ATOM 4528 C C . HIS A 1 570 ? 29.722 -6.648 -37.863 1.00 83.06 570 HIS A C 1
ATOM 4530 O O . HIS A 1 570 ? 29.513 -7.856 -37.872 1.00 83.06 570 HIS A O 1
ATOM 4536 N N . ALA A 1 571 ? 28.999 -5.818 -37.101 1.00 82.81 571 ALA A N 1
ATOM 4537 C CA . ALA A 1 571 ? 27.932 -6.287 -36.214 1.00 82.81 571 ALA A CA 1
ATOM 4538 C C . ALA A 1 571 ? 26.821 -7.027 -36.980 1.00 82.81 571 ALA A C 1
ATOM 4540 O O . ALA A 1 571 ? 26.414 -8.108 -36.561 1.00 82.81 571 ALA A O 1
ATOM 4541 N N . SER A 1 572 ? 26.398 -6.491 -38.131 1.00 84.75 572 SER A N 1
ATOM 4542 C CA . SER A 1 572 ? 25.380 -7.115 -38.991 1.00 84.75 572 SER A CA 1
ATOM 4543 C C . SER A 1 572 ? 25.840 -8.478 -39.526 1.00 84.75 572 SER A C 1
ATOM 4545 O O . SER A 1 572 ? 25.068 -9.433 -39.532 1.00 84.75 572 SER A O 1
ATOM 4547 N N . LEU A 1 573 ? 27.106 -8.594 -39.944 1.00 82.94 573 LEU A N 1
ATOM 4548 C CA . LEU A 1 573 ? 27.669 -9.858 -40.427 1.00 82.94 573 LEU A CA 1
ATOM 4549 C C . LEU A 1 573 ? 27.802 -10.895 -39.311 1.00 82.94 573 LEU A C 1
ATOM 4551 O O . LEU A 1 573 ? 27.443 -12.047 -39.526 1.00 82.94 573 LEU A O 1
ATOM 4555 N N . THR A 1 574 ? 28.264 -10.508 -38.119 1.00 84.31 574 THR A N 1
ATOM 4556 C CA . THR A 1 574 ? 28.365 -11.433 -36.979 1.00 84.31 574 THR A CA 1
ATOM 4557 C C . THR A 1 574 ? 26.996 -11.989 -36.586 1.00 84.31 574 THR A C 1
ATOM 4559 O O . THR A 1 574 ? 26.880 -13.185 -36.343 1.00 84.31 574 THR A O 1
ATOM 4562 N N . ILE A 1 575 ? 25.949 -11.155 -36.578 1.00 85.06 575 ILE A N 1
ATOM 4563 C CA . ILE A 1 575 ? 24.575 -11.612 -36.314 1.00 85.06 575 ILE A CA 1
ATOM 4564 C C . ILE A 1 575 ? 24.096 -12.559 -37.418 1.00 85.06 575 ILE A C 1
ATOM 4566 O O . ILE A 1 575 ? 23.529 -13.603 -37.125 1.00 85.06 575 ILE A O 1
ATOM 4570 N N . LEU A 1 576 ? 24.346 -12.248 -38.693 1.00 83.62 576 LEU A N 1
ATOM 4571 C CA . LEU A 1 576 ? 23.994 -13.164 -39.783 1.00 83.62 576 LEU A CA 1
ATOM 4572 C C . LEU A 1 576 ? 24.708 -14.512 -39.649 1.00 83.62 576 LEU A C 1
ATOM 4574 O O . LEU A 1 576 ? 24.091 -15.549 -39.865 1.00 83.62 576 LEU A O 1
ATOM 4578 N N . GLN A 1 577 ? 25.985 -14.520 -39.263 1.00 83.75 577 GLN A N 1
ATOM 4579 C CA . GLN A 1 577 ? 26.726 -15.758 -39.033 1.00 83.75 577 GLN A CA 1
ATOM 4580 C C . GLN A 1 577 ? 26.105 -16.613 -37.925 1.00 83.75 577 GLN A C 1
ATOM 4582 O O . GLN A 1 577 ? 26.037 -17.826 -38.106 1.00 83.75 577 GLN A O 1
ATOM 4587 N N . THR A 1 578 ? 25.656 -16.010 -36.818 1.00 83.75 578 THR A N 1
ATOM 4588 C CA . THR A 1 578 ? 25.002 -16.755 -35.732 1.00 83.75 578 THR A CA 1
ATOM 4589 C C . THR A 1 578 ? 23.608 -17.228 -36.139 1.00 83.75 578 THR A C 1
ATOM 4591 O O . THR A 1 578 ? 23.263 -18.376 -35.885 1.00 83.75 578 THR A O 1
ATOM 4594 N N . LEU A 1 579 ? 22.825 -16.411 -36.851 1.00 83.31 579 LEU A N 1
ATOM 4595 C CA . LEU A 1 579 ? 21.506 -16.812 -37.362 1.00 83.31 579 LEU A CA 1
ATOM 4596 C C . LEU A 1 579 ? 21.590 -17.968 -38.373 1.00 83.31 579 LEU A C 1
ATOM 4598 O O . LEU A 1 579 ? 20.720 -18.833 -38.379 1.00 83.31 579 LEU A O 1
ATOM 4602 N N . LEU A 1 580 ? 22.648 -18.035 -39.188 1.00 80.50 580 LEU A N 1
ATOM 4603 C CA . LEU A 1 580 ? 22.893 -19.150 -40.115 1.00 80.50 580 LEU A CA 1
ATOM 4604 C C . LEU A 1 580 ? 23.211 -20.481 -39.407 1.00 80.50 580 LEU A C 1
ATOM 4606 O O . LEU A 1 580 ? 23.170 -21.528 -40.048 1.00 80.50 580 LEU A O 1
ATOM 4610 N N . GLU A 1 581 ? 23.515 -20.458 -38.109 1.00 79.06 581 GLU A N 1
ATOM 4611 C CA . GLU A 1 581 ? 23.717 -21.649 -37.271 1.00 79.06 581 GLU A CA 1
ATOM 4612 C C . GLU A 1 581 ? 22.418 -22.110 -36.577 1.00 79.06 581 GLU A C 1
ATOM 4614 O O . GLU A 1 581 ? 22.435 -23.086 -35.828 1.00 79.06 581 GLU A O 1
ATOM 4619 N N . CYS A 1 582 ? 21.286 -21.443 -36.843 1.00 76.31 582 CYS A N 1
ATOM 4620 C CA . CYS A 1 582 ? 19.975 -21.795 -36.297 1.00 76.31 582 CYS A CA 1
ATOM 4621 C C . CYS A 1 582 ? 19.550 -23.228 -36.696 1.00 76.31 582 CYS A C 1
ATOM 4623 O O . CYS A 1 582 ? 19.662 -23.589 -37.876 1.00 76.31 582 CYS A O 1
ATOM 4625 N N . PRO A 1 583 ? 19.008 -24.036 -35.758 1.00 69.75 583 PRO A N 1
ATOM 4626 C CA . PRO A 1 583 ? 18.543 -25.396 -36.047 1.00 69.75 583 PRO A CA 1
ATOM 4627 C C . PRO A 1 583 ? 17.426 -25.438 -37.109 1.00 69.75 583 PRO A C 1
ATOM 4629 O O . PRO A 1 583 ? 17.445 -26.304 -37.988 1.00 69.75 583 PRO A O 1
ATOM 4632 N N . ASP A 1 584 ? 16.523 -24.452 -37.118 1.00 66.25 584 ASP A N 1
ATOM 4633 C CA . ASP A 1 584 ? 15.403 -24.354 -38.065 1.00 66.25 584 ASP A CA 1
ATOM 4634 C C . ASP A 1 584 ? 15.765 -23.516 -39.307 1.00 66.25 584 ASP A C 1
ATOM 4636 O O . ASP A 1 584 ? 15.226 -22.447 -39.582 1.00 66.25 584 ASP A O 1
ATOM 4640 N N . SER A 1 585 ? 16.699 -24.022 -40.113 1.00 62.78 585 SER A N 1
ATOM 4641 C CA . SER A 1 585 ? 17.245 -23.316 -41.290 1.00 62.78 585 SER A CA 1
ATOM 4642 C C . SER A 1 585 ? 16.317 -23.219 -42.518 1.00 62.78 585 SER A C 1
ATOM 4644 O O . SER A 1 585 ? 16.739 -22.733 -43.568 1.00 62.78 585 SER A O 1
ATOM 4646 N N . SER A 1 586 ? 15.073 -23.706 -42.451 1.00 65.44 586 SER A N 1
ATOM 4647 C CA . SER A 1 586 ? 14.192 -23.801 -43.630 1.00 65.44 586 SER A CA 1
ATOM 4648 C C . SER A 1 586 ? 13.767 -22.434 -44.182 1.00 65.44 586 SER A C 1
ATOM 4650 O O . SER A 1 586 ? 13.724 -22.257 -45.400 1.00 65.44 586 SER A O 1
ATOM 4652 N N . VAL A 1 587 ? 13.543 -21.457 -43.300 1.00 67.25 587 VAL A N 1
ATOM 4653 C CA . VAL A 1 587 ? 13.130 -20.090 -43.654 1.00 67.25 587 VAL A CA 1
ATOM 4654 C C . VAL A 1 587 ? 14.298 -19.303 -44.257 1.00 67.25 587 VAL A C 1
ATOM 4656 O O . VAL A 1 587 ? 14.159 -18.649 -45.289 1.00 67.25 587 VAL A O 1
ATOM 4659 N N . LEU A 1 588 ? 15.501 -19.463 -43.696 1.00 67.25 588 LEU A N 1
ATOM 4660 C CA . LEU A 1 588 ? 16.721 -18.812 -44.188 1.00 67.25 588 LEU A CA 1
ATOM 4661 C C . LEU A 1 588 ? 17.125 -19.275 -45.597 1.00 67.25 588 LEU A C 1
ATOM 4663 O O . LEU A 1 588 ? 17.735 -18.508 -46.341 1.00 67.25 588 LEU A O 1
ATOM 4667 N N . LYS A 1 589 ? 16.743 -20.496 -46.001 1.00 69.31 589 LYS A N 1
ATOM 4668 C CA . LYS A 1 589 ? 16.976 -21.018 -47.362 1.00 69.31 589 LYS A CA 1
ATOM 4669 C C . LYS A 1 589 ? 16.210 -20.249 -48.438 1.00 69.31 589 LYS A C 1
ATOM 4671 O O . LYS A 1 589 ? 16.676 -20.190 -49.569 1.00 69.31 589 LYS A O 1
ATOM 4676 N N . GLN A 1 590 ? 15.053 -19.677 -48.103 1.00 67.62 590 GLN A N 1
ATOM 4677 C CA . GLN A 1 590 ? 14.205 -18.952 -49.057 1.00 67.62 590 GLN A CA 1
ATOM 4678 C C . GLN A 1 590 ? 14.673 -17.508 -49.294 1.00 67.62 590 GLN A C 1
ATOM 4680 O O . GLN A 1 590 ? 14.230 -16.872 -50.245 1.00 67.62 590 GLN A O 1
ATOM 4685 N N . LEU A 1 591 ? 15.569 -16.990 -48.446 1.00 65.44 591 LEU A N 1
ATOM 4686 C CA . LEU A 1 591 ? 16.009 -15.592 -48.463 1.00 65.44 591 LEU A CA 1
ATOM 4687 C C . LEU A 1 591 ? 17.198 -15.305 -49.393 1.00 65.44 591 LEU A C 1
ATOM 4689 O O . LEU A 1 591 ? 17.612 -14.149 -49.450 1.00 65.44 591 LEU A O 1
ATOM 4693 N N . GLU A 1 592 ? 17.757 -16.319 -50.073 1.00 73.69 592 GLU A N 1
ATOM 4694 C CA . GLU A 1 592 ? 18.899 -16.189 -51.010 1.00 73.69 592 GLU A CA 1
ATOM 4695 C C . GLU A 1 592 ? 20.014 -15.267 -50.463 1.00 73.69 592 GLU A C 1
ATOM 4697 O O . GLU A 1 592 ? 20.523 -14.356 -51.123 1.00 73.69 592 GLU A O 1
ATOM 4702 N N . ILE A 1 593 ? 20.353 -15.469 -49.182 1.00 75.00 593 ILE A N 1
ATOM 4703 C CA . ILE A 1 593 ? 21.269 -14.612 -48.410 1.00 75.00 593 ILE A CA 1
ATOM 4704 C C . ILE A 1 593 ? 22.654 -14.557 -49.073 1.00 75.00 593 ILE A C 1
ATOM 4706 O O . ILE A 1 593 ? 23.322 -13.524 -49.049 1.00 75.00 593 ILE A O 1
ATOM 4710 N N . ASP A 1 594 ? 23.077 -15.656 -49.693 1.00 73.94 594 ASP A N 1
ATOM 4711 C CA . ASP A 1 594 ? 24.304 -15.775 -50.474 1.00 73.94 594 ASP A CA 1
ATOM 4712 C C . ASP A 1 594 ? 24.319 -14.832 -51.684 1.00 73.94 594 ASP A C 1
ATOM 4714 O O . ASP A 1 594 ? 25.266 -14.056 -51.833 1.00 73.94 594 ASP A O 1
ATOM 4718 N N . ASP A 1 595 ? 23.260 -14.820 -52.494 1.00 75.12 595 ASP A N 1
ATOM 4719 C CA . ASP A 1 595 ? 23.159 -13.954 -53.674 1.00 75.12 595 ASP A CA 1
ATOM 4720 C C . ASP A 1 595 ? 23.141 -12.464 -53.271 1.00 75.12 595 ASP A C 1
ATOM 4722 O O . ASP A 1 595 ? 23.832 -11.626 -53.871 1.00 75.12 595 ASP A O 1
ATOM 4726 N N . ALA A 1 596 ? 22.450 -12.129 -52.174 1.00 74.69 596 ALA A N 1
ATOM 4727 C CA . ALA A 1 596 ? 22.445 -10.783 -51.606 1.00 74.69 596 ALA A CA 1
ATOM 4728 C C . ALA A 1 596 ? 23.841 -10.342 -51.120 1.00 74.69 596 ALA A C 1
ATOM 4730 O O . ALA A 1 596 ? 24.276 -9.236 -51.463 1.00 74.69 596 ALA A O 1
ATOM 4731 N N . LEU A 1 597 ? 24.561 -11.198 -50.382 1.00 74.00 597 LEU A N 1
ATOM 4732 C CA . LEU A 1 597 ? 25.909 -10.925 -49.864 1.00 74.00 597 LEU A CA 1
ATOM 4733 C C . LEU A 1 597 ? 26.971 -10.842 -50.972 1.00 74.00 597 LEU A C 1
ATOM 4735 O O . LEU A 1 597 ? 27.870 -10.003 -50.906 1.00 74.00 597 LEU A O 1
ATOM 4739 N N . ILE A 1 598 ? 26.865 -11.659 -52.023 1.00 75.31 598 ILE A N 1
ATOM 4740 C CA . ILE A 1 598 ? 27.750 -11.579 -53.197 1.00 75.31 598 ILE A CA 1
ATOM 4741 C C . ILE A 1 598 ? 27.500 -10.266 -53.952 1.00 75.31 598 ILE A C 1
ATOM 4743 O O . ILE A 1 598 ? 28.442 -9.599 -54.399 1.00 75.31 598 ILE A O 1
ATOM 4747 N N . SER A 1 599 ? 26.239 -9.836 -54.061 1.00 75.69 599 SER A N 1
ATOM 4748 C CA . SER A 1 599 ? 25.886 -8.568 -54.705 1.00 75.69 599 SER A CA 1
ATOM 4749 C C . SER A 1 599 ? 26.396 -7.344 -53.929 1.00 75.69 599 SER A C 1
ATOM 4751 O O . SER A 1 599 ? 26.803 -6.355 -54.543 1.00 75.69 599 SER A O 1
ATOM 4753 N N . THR A 1 600 ? 26.411 -7.387 -52.593 1.00 71.50 600 THR A N 1
ATOM 4754 C CA . THR A 1 600 ? 26.960 -6.308 -51.759 1.00 71.50 600 THR A CA 1
ATOM 4755 C C . THR A 1 600 ? 28.482 -6.339 -51.756 1.00 71.50 600 THR A C 1
ATOM 4757 O O . THR A 1 600 ? 29.086 -5.292 -51.979 1.00 71.50 600 THR A O 1
ATOM 4760 N N . LEU A 1 601 ? 29.115 -7.512 -51.643 1.00 71.19 601 LEU A N 1
ATOM 4761 C CA . LEU A 1 601 ? 30.572 -7.671 -51.719 1.00 71.19 601 LEU A CA 1
ATOM 4762 C C . LEU A 1 601 ? 31.141 -7.222 -53.076 1.00 71.19 601 LEU A C 1
ATOM 4764 O O . LEU A 1 601 ? 32.111 -6.468 -53.115 1.00 71.19 601 LEU A O 1
ATOM 4768 N N . SER A 1 602 ? 30.522 -7.610 -54.194 1.00 70.81 602 SER A N 1
ATOM 4769 C CA . SER A 1 602 ? 30.950 -7.194 -55.545 1.00 70.81 602 SER A CA 1
ATOM 4770 C C . SER A 1 602 ? 30.866 -5.680 -55.765 1.00 70.81 602 SER A C 1
ATOM 4772 O O . SER A 1 602 ? 31.690 -5.103 -56.479 1.00 70.81 602 SER A O 1
ATOM 4774 N N . LYS A 1 603 ? 29.903 -5.008 -55.124 1.00 68.31 603 LYS A N 1
ATOM 4775 C CA . LYS A 1 603 ? 29.784 -3.542 -55.132 1.00 68.31 603 LYS A CA 1
ATOM 4776 C C . LYS A 1 603 ? 30.776 -2.885 -54.163 1.00 68.31 603 LYS A C 1
ATOM 4778 O O . LYS A 1 603 ? 31.338 -1.845 -54.494 1.00 68.31 603 LYS A O 1
ATOM 4783 N N . ALA A 1 604 ? 31.019 -3.507 -53.011 1.00 63.16 604 ALA A N 1
ATOM 4784 C CA . ALA A 1 604 ? 31.918 -3.058 -51.949 1.00 63.16 604 ALA A CA 1
ATOM 4785 C C . ALA A 1 604 ? 33.410 -3.172 -52.331 1.00 63.16 604 ALA A C 1
ATOM 4787 O O . ALA A 1 604 ? 34.206 -2.305 -51.978 1.00 63.16 604 ALA A O 1
ATOM 4788 N N . LEU A 1 605 ? 33.785 -4.168 -53.141 1.00 63.59 605 LEU A N 1
ATOM 4789 C CA . LEU A 1 605 ? 35.138 -4.369 -53.688 1.00 63.59 605 LEU A CA 1
ATOM 4790 C C . LEU A 1 605 ? 35.676 -3.176 -54.504 1.00 63.59 605 LEU A C 1
ATOM 4792 O O . LEU A 1 605 ? 36.872 -3.108 -54.771 1.00 63.59 605 LEU A O 1
ATOM 4796 N N . LYS A 1 606 ? 34.818 -2.216 -54.876 1.00 60.75 606 LYS A N 1
ATOM 4797 C CA . LYS A 1 606 ? 35.206 -0.959 -55.538 1.00 60.75 606 LYS A CA 1
ATOM 4798 C C . LYS A 1 606 ? 35.703 0.130 -54.563 1.00 60.75 606 LYS A C 1
ATOM 4800 O O . LYS A 1 606 ? 36.089 1.199 -55.027 1.00 60.75 606 LYS A O 1
ATOM 4805 N N . GLY A 1 607 ? 35.697 -0.111 -53.244 1.00 59.66 607 GLY A N 1
ATOM 4806 C CA . GLY A 1 607 ? 36.157 0.815 -52.193 1.00 59.66 607 GLY A CA 1
ATOM 4807 C C . GLY A 1 607 ? 37.120 0.181 -51.164 1.00 59.66 607 GLY A C 1
ATOM 4808 O O . GLY A 1 607 ? 37.415 -1.012 -51.242 1.00 59.66 607 GLY A O 1
ATOM 4809 N N . PRO A 1 608 ? 37.638 0.952 -50.183 1.00 53.69 608 PRO A N 1
ATOM 4810 C CA . PRO A 1 608 ? 38.641 0.482 -49.219 1.00 53.69 608 PRO A CA 1
ATOM 4811 C C . PRO A 1 608 ? 38.002 -0.348 -48.088 1.00 53.69 608 PRO A C 1
ATOM 4813 O O . PRO A 1 608 ? 37.640 0.187 -47.043 1.00 53.69 608 PRO A O 1
ATOM 4816 N N . ILE A 1 609 ? 37.823 -1.660 -48.296 1.00 56.06 609 ILE A N 1
ATOM 4817 C CA . ILE A 1 609 ? 37.135 -2.568 -47.340 1.00 56.06 609 ILE A CA 1
ATOM 4818 C C . ILE A 1 609 ? 38.016 -3.776 -46.943 1.00 56.06 609 ILE A C 1
ATOM 4820 O O . ILE A 1 609 ? 37.533 -4.788 -46.447 1.00 56.06 609 ILE A O 1
ATOM 4824 N N . GLY A 1 610 ? 39.343 -3.675 -47.097 1.00 58.50 610 GLY A N 1
ATOM 4825 C CA . GLY A 1 610 ? 40.278 -4.791 -46.862 1.00 58.50 610 GLY A CA 1
ATOM 4826 C C . GLY A 1 610 ? 40.120 -5.520 -45.514 1.00 58.50 610 GLY A C 1
ATOM 4827 O O . GLY A 1 610 ? 40.294 -6.730 -45.465 1.00 58.50 610 GLY A O 1
ATOM 4828 N N . ALA A 1 611 ? 39.707 -4.827 -44.444 1.00 62.47 611 ALA A N 1
ATOM 4829 C CA . ALA A 1 611 ? 39.548 -5.416 -43.109 1.00 62.47 611 ALA A CA 1
ATOM 4830 C C . ALA A 1 611 ? 38.295 -6.303 -42.924 1.00 62.47 611 ALA A C 1
ATOM 4832 O O . ALA A 1 611 ? 38.297 -7.171 -42.058 1.00 62.47 611 ALA A O 1
ATOM 4833 N N . LEU A 1 612 ? 37.228 -6.115 -43.714 1.00 67.56 612 LEU A N 1
ATOM 4834 C CA . LEU A 1 612 ? 35.964 -6.862 -43.554 1.00 67.56 612 LEU A CA 1
ATOM 4835 C C . LEU A 1 612 ? 35.802 -8.004 -44.568 1.00 67.56 612 LEU A C 1
ATOM 4837 O O . LEU A 1 612 ? 34.891 -8.818 -44.425 1.00 67.56 612 LEU A O 1
ATOM 4841 N N . GLN A 1 613 ? 36.677 -8.093 -45.577 1.00 71.12 613 GLN A N 1
ATOM 4842 C CA . GLN A 1 613 ? 36.598 -9.104 -46.641 1.00 71.12 613 GLN A CA 1
ATOM 4843 C C . GLN A 1 613 ? 36.580 -10.536 -46.095 1.00 71.12 613 GLN A C 1
ATOM 4845 O O . GLN A 1 613 ? 35.788 -11.351 -46.561 1.00 71.12 613 GLN A O 1
ATOM 4850 N N . THR A 1 614 ? 37.388 -10.826 -45.075 1.00 76.00 614 THR A N 1
ATOM 4851 C CA . THR A 1 614 ? 37.443 -12.150 -44.440 1.00 76.00 614 THR A CA 1
ATOM 4852 C C . THR A 1 614 ? 36.099 -12.530 -43.817 1.00 76.00 614 THR A C 1
ATOM 4854 O O . THR A 1 614 ? 35.572 -13.602 -44.100 1.00 76.00 614 THR A O 1
ATOM 4857 N N . VAL A 1 615 ? 35.482 -11.610 -43.066 1.00 75.12 615 VAL A N 1
ATOM 4858 C CA . VAL A 1 615 ? 34.189 -11.835 -42.395 1.00 75.12 615 VAL A CA 1
ATOM 4859 C C . VAL A 1 615 ? 33.063 -12.025 -43.417 1.00 75.12 615 VAL A C 1
ATOM 4861 O O . VAL A 1 615 ? 32.208 -12.897 -43.249 1.00 75.12 615 VAL A O 1
ATOM 4864 N N . TYR A 1 616 ? 33.067 -11.266 -44.517 1.00 77.56 616 TYR A N 1
ATOM 4865 C CA . TYR A 1 616 ? 32.111 -11.472 -45.609 1.00 77.56 616 TYR A CA 1
ATOM 4866 C C . TYR A 1 616 ? 32.263 -12.856 -46.252 1.00 77.56 616 TYR A C 1
ATOM 4868 O O . TYR A 1 616 ? 31.265 -13.551 -46.432 1.00 77.56 616 TYR A O 1
ATOM 4876 N N . LEU A 1 617 ? 33.489 -13.272 -46.581 1.00 77.25 617 LEU A N 1
ATOM 4877 C CA . LEU A 1 617 ? 33.748 -14.570 -47.212 1.00 77.25 617 LEU A CA 1
ATOM 4878 C C . LEU A 1 617 ? 33.365 -15.742 -46.299 1.00 77.25 617 LEU A C 1
ATOM 4880 O O . LEU A 1 617 ? 32.770 -16.713 -46.767 1.00 77.25 617 LEU A O 1
ATOM 4884 N N . GLU A 1 618 ? 33.636 -15.637 -44.999 1.00 78.75 618 GLU A N 1
ATOM 4885 C CA . GLU A 1 618 ? 33.199 -16.624 -44.006 1.00 78.75 618 GLU A CA 1
ATOM 4886 C C . GLU A 1 618 ? 31.670 -16.712 -43.919 1.00 78.75 618 GLU A C 1
ATOM 4888 O O . GLU A 1 618 ? 31.112 -17.811 -43.912 1.00 78.75 618 GLU A O 1
ATOM 4893 N N . THR A 1 619 ? 30.982 -15.567 -43.921 1.00 77.81 619 THR A N 1
ATOM 4894 C CA . THR A 1 619 ? 29.511 -15.511 -43.879 1.00 77.81 619 THR A CA 1
ATOM 4895 C C . THR A 1 619 ? 28.892 -16.106 -45.145 1.00 77.81 619 THR A C 1
ATOM 4897 O O . THR A 1 619 ? 27.969 -16.914 -45.058 1.00 77.81 619 THR A O 1
ATOM 4900 N N . ILE A 1 620 ? 29.440 -15.780 -46.321 1.00 79.56 620 ILE A N 1
ATOM 4901 C CA . ILE A 1 620 ? 29.013 -16.343 -47.611 1.00 79.56 620 ILE A CA 1
ATOM 4902 C C . ILE A 1 620 ? 29.240 -17.859 -47.636 1.00 79.56 620 ILE A C 1
ATOM 4904 O O . ILE A 1 620 ? 28.358 -18.605 -48.049 1.00 79.56 620 ILE A O 1
ATOM 4908 N N . SER A 1 621 ? 30.386 -18.338 -47.143 1.00 78.06 621 SER A N 1
ATOM 4909 C CA . SER A 1 621 ? 30.681 -19.773 -47.046 1.00 78.06 621 SER A CA 1
ATOM 4910 C C . SER A 1 621 ? 29.658 -20.512 -46.175 1.00 78.06 621 SER A C 1
ATOM 4912 O O . SER A 1 621 ? 29.155 -21.564 -46.576 1.00 78.06 621 SER A O 1
ATOM 4914 N N . LYS A 1 622 ? 29.283 -19.950 -45.016 1.00 76.88 622 LYS A N 1
ATOM 4915 C CA . LYS A 1 622 ? 28.227 -20.510 -44.153 1.00 76.88 622 LYS A CA 1
ATOM 4916 C C . LYS A 1 622 ? 26.859 -20.520 -44.850 1.00 76.88 622 LYS A C 1
ATOM 4918 O O . LYS A 1 622 ? 26.186 -21.550 -44.824 1.00 76.88 622 LYS A O 1
ATOM 4923 N N . ALA A 1 623 ? 26.483 -19.439 -45.537 1.00 77.62 623 ALA A N 1
ATOM 4924 C CA . ALA A 1 623 ? 25.231 -19.364 -46.296 1.00 77.62 623 ALA A CA 1
ATOM 4925 C C . ALA A 1 623 ? 25.176 -20.401 -47.438 1.00 77.62 623 ALA A C 1
ATOM 4927 O O . ALA A 1 623 ? 24.190 -21.125 -47.582 1.00 77.62 623 ALA A O 1
ATOM 4928 N N . LEU A 1 624 ? 26.270 -20.558 -48.192 1.00 73.56 624 LEU A N 1
ATOM 4929 C CA . LEU A 1 624 ? 26.388 -21.553 -49.263 1.00 73.56 624 LEU A CA 1
ATOM 4930 C C . LEU A 1 624 ? 26.339 -22.992 -48.734 1.00 73.56 624 LEU A C 1
ATOM 4932 O O . LEU A 1 624 ? 25.730 -23.853 -49.366 1.00 73.56 624 LEU A O 1
ATOM 4936 N N . ARG A 1 625 ? 26.930 -23.272 -47.563 1.00 73.06 625 ARG A N 1
ATOM 4937 C CA . ARG A 1 625 ? 26.821 -24.588 -46.906 1.00 73.06 625 ARG A CA 1
ATOM 4938 C C . ARG A 1 625 ? 25.380 -24.910 -46.518 1.00 73.06 625 ARG A C 1
ATOM 4940 O O . ARG A 1 625 ? 24.933 -26.030 -46.747 1.00 73.06 625 ARG A O 1
ATOM 4947 N N . LEU A 1 626 ? 24.647 -23.934 -45.989 1.00 72.69 626 LEU A N 1
ATOM 4948 C CA . LEU A 1 626 ? 23.233 -24.076 -45.637 1.00 72.69 626 LEU A CA 1
ATOM 4949 C C . LEU A 1 626 ? 22.348 -24.306 -46.878 1.00 72.69 626 LEU A C 1
ATOM 4951 O O . LEU A 1 626 ? 21.383 -25.070 -46.816 1.00 72.69 626 LEU A O 1
ATOM 4955 N N . ARG A 1 627 ? 22.713 -23.727 -48.031 1.00 69.00 627 ARG A N 1
ATOM 4956 C CA . ARG A 1 627 ? 22.101 -24.032 -49.337 1.00 69.00 627 ARG A CA 1
ATOM 4957 C C . ARG A 1 627 ? 22.483 -25.435 -49.831 1.00 69.00 627 ARG A C 1
ATOM 4959 O O . ARG A 1 627 ? 21.620 -26.160 -50.318 1.00 69.00 627 ARG A O 1
ATOM 4966 N N . ALA A 1 628 ? 23.739 -25.856 -49.670 1.00 63.31 628 ALA A N 1
ATOM 4967 C CA . ALA A 1 628 ? 24.265 -27.135 -50.163 1.00 63.31 628 ALA A CA 1
ATOM 4968 C C . ALA A 1 628 ? 23.769 -28.373 -49.391 1.00 63.31 628 ALA A C 1
ATOM 4970 O O . ALA A 1 628 ? 23.601 -29.433 -49.994 1.00 63.31 628 ALA A O 1
ATOM 4971 N N . THR A 1 629 ? 23.459 -28.260 -48.094 1.00 60.28 629 THR A N 1
ATOM 4972 C CA . THR A 1 629 ? 22.844 -29.354 -47.307 1.00 60.28 629 THR A CA 1
ATOM 4973 C C . THR A 1 629 ? 21.452 -29.765 -47.813 1.00 60.28 629 THR A C 1
ATOM 4975 O O . THR A 1 629 ? 20.939 -30.806 -47.416 1.00 60.28 629 THR A O 1
ATOM 4978 N N . SER A 1 630 ? 20.853 -29.011 -48.745 1.00 47.22 630 SER A N 1
ATOM 4979 C CA . SER A 1 630 ? 19.651 -29.418 -49.491 1.00 47.22 630 SER A CA 1
ATOM 4980 C C . SER A 1 630 ? 19.889 -30.530 -50.527 1.00 47.22 630 SER A C 1
ATOM 4982 O O . SER A 1 630 ? 18.933 -31.151 -50.982 1.00 47.22 630 SER A O 1
ATOM 4984 N N . GLY A 1 631 ? 21.142 -30.812 -50.901 1.00 45.66 631 GLY A N 1
ATOM 4985 C CA . GLY A 1 631 ? 21.465 -31.773 -51.959 1.00 45.66 631 GLY A CA 1
ATOM 4986 C C . GLY A 1 631 ? 21.476 -33.249 -51.544 1.00 45.66 631 GLY A C 1
ATOM 4987 O O . GLY A 1 631 ? 21.585 -34.097 -52.423 1.00 45.66 631 GLY A O 1
ATOM 4988 N N . GLN A 1 632 ? 21.392 -33.572 -50.245 1.00 40.53 632 GLN A N 1
ATOM 4989 C CA . GLN A 1 632 ? 21.558 -34.950 -49.740 1.00 40.53 632 GLN A CA 1
ATOM 4990 C C . GLN A 1 632 ? 20.274 -35.656 -49.273 1.00 40.53 632 GLN A C 1
ATOM 4992 O O . GLN A 1 632 ? 20.332 -36.850 -49.008 1.00 40.53 632 GLN A O 1
ATOM 4997 N N . ASN A 1 633 ? 19.120 -34.980 -49.245 1.00 38.00 633 ASN A N 1
ATOM 4998 C CA . ASN A 1 633 ? 17.814 -35.618 -49.018 1.00 38.00 633 ASN A CA 1
ATOM 4999 C C . ASN A 1 633 ? 16.938 -35.495 -50.273 1.00 38.00 633 ASN A C 1
ATOM 5001 O O . ASN A 1 633 ? 15.944 -34.766 -50.285 1.00 38.00 633 ASN A O 1
ATOM 5005 N N . LYS A 1 634 ? 17.338 -36.193 -51.339 1.00 34.75 634 LYS A N 1
ATOM 5006 C CA . LYS A 1 634 ? 16.455 -36.549 -52.453 1.00 34.75 634 LYS A CA 1
ATOM 5007 C C . LYS A 1 634 ? 16.269 -38.052 -52.496 1.00 34.75 634 LYS A C 1
ATOM 5009 O O . LYS A 1 634 ? 17.299 -38.750 -52.366 1.00 34.75 634 LYS A O 1
#

InterPro domains:
  IPR040314 Protein DOP1 [PTHR14042] (3-533)
  IPR056458 DOP1-like, middle TPR domain [PF24597] (8-179)